Protein 5XNS (pdb70)

Solvent-accessible surface area: 23013 Å² total; per-residue (Å²): 93,7,47,0,48,65,0,15,0,57,1,0,31,23,0,1,51,170,99,22,61,0,24,14,10,142,11,0,0,0,0,0,0,15,114,59,0,10,10,23,16,0,0,5,0,0,8,0,0,0,0,19,113,58,10,135,40,0,104,13,69,175,39,34,80,0,16,6,87,25,27,166,104,46,90,82,15,166,44,0,16,0,2,0,27,0,18,0,112,120,95,29,0,86,34,122,91,90,70,0,18,0,54,4,61,0,70,85,104,37,173,44,17,10,44,33,44,54,195,154,16,76,76,75,88,0,42,97,25,0,98,54,3,98,4,30,43,80,24,44,5,5,9,16,111,39,29,19,45,135,24,9,165,57,43,37,93,91,1,10,87,24,0,22,110,19,15,35,5,73,90,24,56,67,83,63,125,142,2,80,88,64,33,113,99,1,71,92,62,8,55,146,2,59,109,41,26,122,114,32,175,140,140,131,101,61,59,119,88,60,96,102,17,94,51,100,87,103,141,3,56,66,79,60,90,60,11,63,104,96,15,71,83,6,71,120,55,38,66,93,47,0,38,167,3,11,97,28,0,18,134,2,0,39,86,13,2,43,91,0,18,76,70,7,60,7,171,11,53,15,86,48,85,135,57,2,50,71,12,2,0,44,0,66,1,84,10,56,81,119,114,85,43,39,0,105,72,11,75,28,18,51,44,6,8,0,4,1,0,1,9,2,0,0,12,114,60,82,37,13,5,1,0,0,0,10,80,3,9,67,131,9,86,81,56,33,0,89,67,0,0,54,15,0,76,110,7,13,146,118,5,3,0,0,0,4,8,56,54,26,17,0,0,16,17,5,53,59,0,0,0,0,0,68,128,61,35,24,1,45,32,2,4,5,11,8,102,85,0,43,130,53,9,84,122,92,152,205,155,66,142,124,101,9,72,87,23,32,116,74,0,104,121,66,66,112,167,74,48,78,63,11,98,1,24,100,18,17,88,66,20,100,41,80,29,0,0,74,8,0,5,22,0,0,29,2,6,38,104,44,112,1,50,7,49,40,156,110,98,38,9,82,4,42,0,26,21,120

Foldseek 3Di:
DKAWQWKWWAQFQLAYHPIAIGGADLFFEEEEEDVVLCSQLVLLLLLVLLQNDDCVVSVHPAPLNRGACAFPPGHTDQKIKMKIKMQCCVPLFVDPDRIWIWMKIAGNVGDMWIDIPRHTDDSVVSNVRCVSSVHDSCDLLEAAPCNLVVVLPPFLAVQLVNLLVLLPLVVLVVVLVVLVVVLVVLVVVLVVLVVVLVVLCVPVVSVVVNVVSVVVNVVSVVSNVVSVVVNVVSQVVSLVSSVVSQVQLQVQLQVQLCQLQPQKGKGKDQPDNPRSNVTGIWIWIGHHPRDIDTQNPDDALNSLSNSLSSVVSSCVVPNGQEGEYECSCVRPDLSSLLSSLVSSLVSSVPHHYYYYDHRVSNVVSGQKYWYWGRDRSHIHIDIDGVVVVVVVVVVVVD/DCVVVLVVLLVVQVVVCVVPVDWAWLVVSQDDPDVVSSVVSVVSLVVCVVVVQKDWDDDDVVGIITIGGD

Nearest PDB structures (foldseek):
  5xns-assembly1_A  TM=1.003E+00  e=3.319E-73  Pyrococcus furiosus DSM 3638
  5xei-assembly1_A  TM=9.616E-01  e=1.466E-57  Pyrococcus yayanosii CH1
  4i99-assembly1_A  TM=9.754E-01  e=9.663E-53  Pyrococcus furiosus DSM 3638
  4i99-assembly1_B  TM=9.801E-01  e=2.127E-52  Pyrococcus furiosus DSM 3638
  7qen-assembly1_B  TM=8.124E-01  e=7.727E-31  Saccharomyces cerevisiae CEN.PK113-7D

Sequence (468 aa):
MPYIEKLELKGFKSYGNKKVVIPFSKGFTAIVGANGSGKSNIGDAILFVLGGLSAKAMRASRISDLIFAGSKNEPPAKYAEVAIYFNNEDRGFPIDEDEVVIRRRVYPDGRSSYWLNGRRATRSEILDILTAAMISPDGYNIVLQGDITKFIKMSPLERRLLIDDISGIAEYDSKKEKALEELKQAEENLARVDLLIKEVKDFEIVERRYLELKSKREKLEAEKESIIEFINEIEKEKKNVFMRTFEAISRNFSEIFAKLSPGGSARLILENPEDPFSGGLEIEAKPAGKDVKRIEAMSGGEKALTALAFVFAIQKFKPAPFYLFDEIDAHLDDANVKRVADLIKESSKESQFIVITLRDVMMANADKIIGVSMRDGVSKVVSLSLEKAMKILEEIRKDIEKYVEELYKVVKKIYEKTGTPIKFWDLVPDVEPKIIARTFLYLLFLENMGRVEIIQEEPFGEILVVPM

GO terms:
  GO:0005515 protein binding (F, IPI)

Structure (mmCIF, N/CA/C/O backbone):
data_5XNS
#
_entry.id   5XNS
#
_cell.length_a   93.304
_cell.length_b   150.003
_cell.length_c   51.081
_cell.angle_alpha   90.000
_cell.angle_beta   90.000
_cell.angle_gamma   90.000
#
_symmetry.space_group_name_H-M   'P 21 21 2'
#
loop_
_entity.id
_entity.type
_entity.pdbx_description
1 polymer 'Chromosome partition protein Smc'
2 polymer 'Segregation and condensation protein A'
3 non-polymer 'CITRIC ACID'
4 water water
#
loop_
_atom_site.group_PDB
_atom_site.id
_atom_site.type_symbol
_atom_site.label_atom_id
_atom_site.label_alt_id
_atom_site.label_comp_id
_atom_site.label_asym_id
_atom_site.label_entity_id
_atom_site.label_seq_id
_atom_site.pdbx_PDB_ins_code
_atom_site.Cartn_x
_atom_site.Cartn_y
_atom_site.Cartn_z
_atom_site.occupancy
_atom_site.B_iso_or_equiv
_atom_site.auth_seq_id
_atom_site.auth_comp_id
_atom_site.auth_asym_id
_atom_site.auth_atom_id
_atom_site.pdbx_PDB_model_num
ATOM 1 N N . MET A 1 1 ? 11.748 1.235 1.070 1.00 34.77 1 MET A N 1
ATOM 2 C CA . MET A 1 1 ? 12.813 1.217 2.077 1.00 32.04 1 MET A CA 1
ATOM 3 C C . MET A 1 1 ? 12.263 1.230 3.499 1.00 30.76 1 MET A C 1
ATOM 4 O O . MET A 1 1 ? 11.235 1.851 3.752 1.00 27.91 1 MET A O 1
ATOM 9 N N . PRO A 1 2 ? 12.958 0.571 4.432 1.00 30.28 2 PRO A N 1
ATOM 10 C CA . PRO A 1 2 ? 12.547 0.645 5.841 1.00 28.83 2 PRO A CA 1
ATOM 11 C C . PRO A 1 2 ? 12.558 2.084 6.333 1.00 27.94 2 PRO A C 1
ATOM 12 O O . PRO A 1 2 ? 13.236 2.953 5.783 1.00 27.37 2 PRO A O 1
ATOM 16 N N . TYR A 1 3 ? 11.789 2.335 7.387 1.00 27.63 3 TYR A N 1
ATOM 17 C CA . TYR A 1 3 ? 11.794 3.652 8.008 1.00 26.73 3 TYR A CA 1
ATOM 18 C C . TYR A 1 3 ? 11.503 3.486 9.491 1.00 27.61 3 TYR A C 1
ATOM 19 O O . TYR A 1 3 ? 11.014 2.446 9.938 1.00 28.11 3 TYR A O 1
ATOM 28 N N . ILE A 1 4 ? 11.819 4.523 10.255 1.00 26.65 4 ILE A N 1
ATOM 29 C CA . ILE A 1 4 ? 11.656 4.476 11.702 1.00 20.28 4 ILE A CA 1
ATOM 30 C C . ILE A 1 4 ? 10.198 4.761 12.045 1.00 27.18 4 ILE A C 1
ATOM 31 O O . ILE A 1 4 ? 9.670 5.827 11.711 1.00 25.41 4 ILE A O 1
ATOM 36 N N . GLU A 1 5 ? 9.543 3.807 12.714 1.00 24.06 5 GLU A N 1
ATOM 37 C CA . GLU A 1 5 ? 8.175 4.018 13.168 1.00 25.38 5 GLU A CA 1
ATOM 38 C C . GLU A 1 5 ? 8.154 4.782 14.476 1.00 24.73 5 GLU A C 1
ATOM 39 O O . GLU A 1 5 ? 7.411 5.757 14.624 1.00 23.76 5 GLU A O 1
ATOM 45 N N . LYS A 1 6 ? 8.965 4.352 15.437 1.00 24.38 6 LYS A N 1
ATOM 46 C CA . LYS A 1 6 ? 9.009 5.014 16.726 1.00 23.66 6 LYS A CA 1
ATOM 47 C C . LYS A 1 6 ? 10.323 4.678 17.419 1.00 24.22 6 LYS A C 1
ATOM 48 O O . LYS A 1 6 ? 11.073 3.787 17.002 1.00 24.23 6 LYS A O 1
ATOM 54 N N . LEU A 1 7 ? 10.587 5.434 18.481 1.00 22.04 7 LEU A N 1
ATOM 55 C CA . LEU A 1 7 ? 11.762 5.303 19.323 1.00 22.65 7 LEU A CA 1
ATOM 56 C C . LEU A 1 7 ? 11.255 5.282 20.758 1.00 28.40 7 LEU A C 1
ATOM 57 O O . LEU A 1 7 ? 10.424 6.118 21.128 1.00 25.71 7 LEU A O 1
ATOM 62 N N . GLU A 1 8 ? 11.707 4.311 21.550 1.00 25.15 8 GLU A N 1
ATOM 63 C CA . GLU A 1 8 ? 11.341 4.224 22.962 1.00 26.83 8 GLU A CA 1
ATOM 64 C C . GLU A 1 8 ? 12.587 4.437 23.811 1.00 26.82 8 GLU A C 1
ATOM 65 O O . GLU A 1 8 ? 13.615 3.794 23.586 1.00 27.15 8 GLU A O 1
ATOM 71 N N . LEU A 1 9 ? 12.493 5.363 24.759 1.00 26.62 9 LEU A N 1
ATOM 72 C CA . LEU A 1 9 ? 13.599 5.767 25.615 1.00 24.41 9 LEU A CA 1
ATOM 73 C C . LEU A 1 9 ? 13.200 5.515 27.057 1.00 29.99 9 LEU A C 1
ATOM 74 O O . LEU A 1 9 ? 12.084 5.869 27.458 1.00 27.47 9 LEU A O 1
ATOM 79 N N . LYS A 1 10 ? 14.108 4.922 27.836 1.00 25.83 10 LYS A N 1
ATOM 80 C CA . LYS A 1 10 ? 13.861 4.710 29.266 1.00 28.69 10 LYS A CA 1
ATOM 81 C C . LYS A 1 10 ? 15.184 4.829 30.001 1.00 24.79 10 LYS A C 1
ATOM 82 O O . LYS A 1 10 ? 16.115 4.072 29.710 1.00 23.73 10 LYS A O 1
ATOM 88 N N . GLY A 1 11 ? 15.268 5.776 30.936 1.00 24.41 11 GLY A N 1
ATOM 89 C CA . GLY A 1 11 ? 16.504 5.957 31.674 1.00 22.97 11 GLY A CA 1
ATOM 90 C C . GLY A 1 11 ? 17.655 6.522 30.870 1.00 25.66 11 GLY A C 1
ATOM 91 O O . GLY A 1 11 ? 18.809 6.379 31.283 1.00 26.03 11 GLY A O 1
ATOM 92 N N . PHE A 1 12 ? 17.383 7.165 29.734 1.00 22.01 12 PHE A N 1
ATOM 93 C CA . PHE A 1 12 ? 18.428 7.627 28.819 1.00 21.14 12 PHE A CA 1
ATOM 94 C C . PHE A 1 12 ? 18.546 9.137 28.917 1.00 22.73 12 PHE A C 1
ATOM 95 O O . PHE A 1 12 ? 17.586 9.855 28.612 1.00 24.34 12 PHE A O 1
ATOM 103 N N . LYS A 1 13 ? 19.722 9.608 29.345 1.00 22.15 13 LYS A N 1
ATOM 104 C CA . LYS A 1 13 ? 20.027 11.018 29.551 1.00 20.29 13 LYS A CA 1
ATOM 105 C C . LYS A 1 13 ? 18.883 11.721 30.279 1.00 24.02 13 LYS A C 1
ATOM 106 O O . LYS A 1 13 ? 18.566 11.338 31.407 1.00 24.17 13 LYS A O 1
ATOM 112 N N . SER A 1 14 ? 18.244 12.727 29.673 1.00 22.38 14 SER A N 1
ATOM 113 C CA . SER A 1 14 ? 17.238 13.495 30.416 1.00 21.28 14 SER A CA 1
ATOM 114 C C . SER A 1 14 ? 15.864 12.827 30.433 1.00 23.57 14 SER A C 1
ATOM 115 O O . SER A 1 14 ? 14.908 13.437 30.922 1.00 25.05 14 SER A O 1
ATOM 118 N N . TYR A 1 15 ? 15.738 11.610 29.905 1.00 21.00 15 TYR A N 1
ATOM 119 C CA . TYR A 1 15 ? 14.465 10.898 29.843 1.00 25.94 15 TYR A CA 1
ATOM 120 C C . TYR A 1 15 ? 14.408 9.908 31.005 1.00 31.16 15 TYR A C 1
ATOM 121 O O . TYR A 1 15 ? 15.299 9.060 31.151 1.00 31.42 15 TYR A O 1
ATOM 130 N N . GLY A 1 16 ? 13.367 10.017 31.825 1.00 27.78 16 GLY A N 1
ATOM 131 C CA . GLY A 1 16 ? 13.352 9.389 33.131 1.00 29.68 16 GLY A CA 1
ATOM 132 C C . GLY A 1 16 ? 12.952 7.929 33.093 1.00 30.44 16 GLY A C 1
ATOM 133 O O . GLY A 1 16 ? 13.005 7.259 32.056 1.00 29.56 16 GLY A O 1
ATOM 134 N N . ASN A 1 17 ? 12.510 7.441 34.256 1.00 30.52 17 ASN A N 1
ATOM 135 C CA . ASN A 1 17 ? 12.258 6.016 34.464 1.00 28.36 17 ASN A CA 1
ATOM 136 C C . ASN A 1 17 ? 10.959 5.530 33.852 1.00 28.63 17 ASN A C 1
ATOM 137 O O . ASN A 1 17 ? 10.775 4.317 33.732 1.00 37.24 17 ASN A O 1
ATOM 142 N N . LYS A 1 18 ? 10.053 6.424 33.483 1.00 32.78 18 LYS A N 1
ATOM 143 C CA . LYS A 1 18 ? 8.836 6.052 32.770 1.00 35.13 18 LYS A CA 1
ATOM 144 C C . LYS A 1 18 ? 9.105 6.136 31.266 1.00 33.83 18 LYS A C 1
ATOM 145 O O . LYS A 1 18 ? 9.455 7.208 30.758 1.00 34.90 18 LYS A O 1
ATOM 151 N N . LYS A 1 19 ? 8.959 5.004 30.568 1.00 32.57 19 LYS A N 1
ATOM 152 C CA . LYS A 1 19 ? 9.254 4.911 29.134 1.00 31.22 19 LYS A CA 1
ATOM 153 C C . LYS A 1 19 ? 8.590 6.044 28.352 1.00 31.68 19 LYS A C 1
ATOM 154 O O . LYS A 1 19 ? 7.418 6.352 28.567 1.00 28.03 19 LYS A O 1
ATOM 160 N N . VAL A 1 20 ? 9.355 6.686 27.463 1.00 32.54 20 VAL A N 1
ATOM 161 C CA . VAL A 1 20 ? 8.853 7.772 26.615 1.00 27.37 20 VAL A CA 1
ATOM 162 C C . VAL A 1 20 ? 8.892 7.298 25.162 1.00 29.93 20 VAL A C 1
ATOM 163 O O . VAL A 1 20 ? 9.933 6.831 24.679 1.00 26.55 20 VAL A O 1
ATOM 167 N N . VAL A 1 21 ? 7.751 7.373 24.475 1.00 28.41 21 VAL A N 1
ATOM 168 C CA . VAL A 1 21 ? 7.627 6.898 23.098 1.00 28.27 21 VAL A CA 1
ATOM 169 C C . VAL A 1 21 ? 7.565 8.094 22.164 1.00 29.85 21 VAL A C 1
ATOM 170 O O . VAL A 1 21 ? 6.709 8.973 22.322 1.00 30.20 21 VAL A O 1
ATOM 174 N N . ILE A 1 22 ? 8.461 8.115 21.184 1.00 27.09 22 ILE A N 1
ATOM 175 C CA . ILE A 1 22 ? 8.580 9.189 20.211 1.00 26.94 22 ILE A CA 1
ATOM 176 C C . ILE A 1 22 ? 8.144 8.634 18.852 1.00 25.37 22 ILE A C 1
ATOM 177 O O . ILE A 1 22 ? 8.866 7.827 18.253 1.00 24.63 22 ILE A O 1
ATOM 182 N N . PRO A 1 23 ? 6.964 8.995 18.360 1.00 25.97 23 PRO A N 1
ATOM 183 C CA . PRO A 1 23 ? 6.513 8.509 17.054 1.00 27.41 23 PRO A CA 1
ATOM 184 C C . PRO A 1 23 ? 7.054 9.408 15.949 1.00 28.21 23 PRO A C 1
ATOM 185 O O . PRO A 1 23 ? 7.435 10.556 16.179 1.00 27.63 23 PRO A O 1
ATOM 189 N N . PHE A 1 24 ? 7.102 8.860 14.742 1.00 27.92 24 PHE A N 1
ATOM 190 C CA . PHE A 1 24 ? 7.694 9.573 13.619 1.00 30.62 24 PHE A CA 1
ATOM 191 C C . PHE A 1 24 ? 6.786 9.536 12.401 1.00 31.56 24 PHE A C 1
ATOM 192 O O . PHE A 1 24 ? 6.084 8.548 12.147 1.00 28.77 24 PHE A O 1
ATOM 200 N N . SER A 1 25 ? 6.833 10.614 11.624 1.00 27.16 25 SER A N 1
ATOM 201 C CA . SER A 1 25 ? 6.279 10.562 10.278 1.00 27.04 25 SER A CA 1
ATOM 202 C C . SER A 1 25 ? 7.154 9.698 9.381 1.00 25.49 25 SER A C 1
ATOM 203 O O . SER A 1 25 ? 8.383 9.750 9.449 1.00 27.11 25 SER A O 1
ATOM 206 N N . LYS A 1 26 ? 6.514 8.896 8.528 1.00 24.17 26 LYS A N 1
ATOM 207 C CA . LYS A 1 26 ? 7.241 8.258 7.442 1.00 27.59 26 LYS A CA 1
ATOM 208 C C . LYS A 1 26 ? 8.016 9.280 6.605 1.00 27.15 26 LYS A C 1
ATOM 209 O O . LYS A 1 26 ? 9.051 8.946 6.016 1.00 26.79 26 LYS A O 1
ATOM 215 N N . GLY A 1 27 ? 7.547 10.531 6.551 1.00 23.02 27 GLY A N 1
ATOM 216 C CA . GLY A 1 27 ? 8.216 11.575 5.784 1.00 23.12 27 GLY A CA 1
ATOM 217 C C . GLY A 1 27 ? 9.098 12.506 6.605 1.00 26.14 27 GLY A C 1
ATOM 218 O O . GLY A 1 27 ? 10.218 12.137 6.977 1.00 24.33 27 GLY A O 1
ATOM 219 N N . PHE A 1 28 ? 8.603 13.715 6.902 1.00 23.15 28 PHE A N 1
ATOM 220 C CA . PHE A 1 28 ? 9.382 14.764 7.560 1.00 20.11 28 PHE A CA 1
ATOM 221 C C . PHE A 1 28 ? 8.847 14.985 8.981 1.00 25.09 28 PHE A C 1
ATOM 222 O O . PHE A 1 28 ? 7.739 15.506 9.164 1.00 23.81 28 PHE A O 1
ATOM 230 N N . THR A 1 29 ? 9.639 14.604 9.987 1.00 21.61 29 THR A N 1
ATOM 231 C CA . THR A 1 29 ? 9.352 14.933 11.384 1.00 21.90 29 THR A CA 1
ATOM 232 C C . THR A 1 29 ? 10.299 16.024 11.872 1.00 19.73 29 THR A C 1
ATOM 233 O O . THR A 1 29 ? 11.511 15.936 11.650 1.00 23.38 29 THR A O 1
ATOM 237 N N . ALA A 1 30 ? 9.763 17.034 12.559 1.00 19.59 30 ALA A N 1
ATOM 238 C CA . ALA A 1 30 ? 10.576 18.013 13.279 1.00 20.75 30 ALA A CA 1
ATOM 239 C C . ALA A 1 30 ? 10.472 17.743 14.777 1.00 22.31 30 ALA A C 1
ATOM 240 O O . ALA A 1 30 ? 9.366 17.538 15.296 1.00 22.39 30 ALA A O 1
ATOM 242 N N . ILE A 1 31 ? 11.624 17.703 15.458 1.00 20.80 31 ILE A N 1
ATOM 243 C CA . ILE A 1 31 ? 11.703 17.527 16.910 1.00 23.35 31 ILE A CA 1
ATOM 244 C C . ILE A 1 31 ? 12.053 18.885 17.510 1.00 23.31 31 ILE A C 1
ATOM 245 O O . ILE A 1 31 ? 13.177 19.372 17.344 1.00 21.39 31 ILE A O 1
ATOM 250 N N . VAL A 1 32 ? 11.116 19.520 18.211 1.00 21.92 32 VAL A N 1
ATOM 251 C CA . VAL A 1 32 ? 11.267 20.929 18.556 1.00 22.46 32 VAL A CA 1
ATOM 252 C C . VAL A 1 32 ? 11.098 21.125 20.054 1.00 20.89 32 VAL A C 1
ATOM 253 O O . VAL A 1 32 ? 10.586 20.261 20.767 1.00 22.70 32 VAL A O 1
ATOM 257 N N . GLY A 1 33 ? 11.524 22.293 20.509 1.00 23.51 33 GLY A N 1
ATOM 258 C CA . GLY A 1 33 ? 11.487 22.654 21.913 1.00 23.50 33 GLY A CA 1
ATOM 259 C C . GLY A 1 33 ? 12.617 23.606 22.241 1.00 26.02 33 GLY A C 1
ATOM 260 O O . GLY A 1 33 ? 13.490 23.892 21.418 1.00 24.48 33 GLY A O 1
ATOM 261 N N . ALA A 1 34 ? 12.577 24.112 23.473 1.00 23.33 34 ALA A N 1
ATOM 262 C CA . ALA A 1 34 ? 13.626 24.992 23.974 1.00 25.71 34 ALA A CA 1
ATOM 263 C C . ALA A 1 34 ? 14.990 24.308 23.931 1.00 25.25 34 ALA A C 1
ATOM 264 O O . ALA A 1 34 ? 15.101 23.077 23.999 1.00 23.91 34 ALA A O 1
ATOM 266 N N . ASN A 1 35 ? 16.041 25.119 23.845 1.00 24.99 35 ASN A N 1
ATOM 267 C CA . ASN A 1 35 ? 17.367 24.593 24.109 1.00 28.17 35 ASN A CA 1
ATOM 268 C C . ASN A 1 35 ? 17.436 24.171 25.570 1.00 29.79 35 ASN A C 1
ATOM 269 O O . ASN A 1 35 ? 16.984 24.890 26.461 1.00 32.37 35 ASN A O 1
ATOM 274 N N . GLY A 1 36 ? 17.939 22.973 25.813 1.00 29.25 36 GLY A N 1
ATOM 275 C CA . GLY A 1 36 ? 17.891 22.408 27.142 1.00 27.05 36 GLY A CA 1
ATOM 276 C C . GLY A 1 36 ? 16.665 21.570 27.419 1.00 31.84 36 GLY A C 1
ATOM 277 O O . GLY A 1 36 ? 16.524 21.055 28.536 1.00 34.68 36 GLY A O 1
ATOM 278 N N . SER A 1 37 ? 15.779 21.394 26.442 1.00 23.90 37 SER A N 1
ATOM 279 C CA . SER A 1 37 ? 14.591 20.585 26.693 1.00 23.80 37 SER A CA 1
ATOM 280 C C . SER A 1 37 ? 14.893 19.097 26.702 1.00 24.03 37 SER A C 1
ATOM 281 O O . SER A 1 37 ? 14.091 18.324 27.232 1.00 23.05 37 SER A O 1
ATOM 284 N N . GLY A 1 38 ? 16.012 18.676 26.119 1.00 22.97 38 GLY A N 1
ATOM 285 C CA . GLY A 1 38 ? 16.239 17.274 25.827 1.00 19.99 38 GLY A CA 1
ATOM 286 C C . GLY A 1 38 ? 15.886 16.859 24.412 1.00 24.91 38 GLY A C 1
ATOM 287 O O . GLY A 1 38 ? 15.990 15.664 24.092 1.00 22.89 38 GLY A O 1
ATOM 288 N N . LYS A 1 39 ? 15.462 17.798 23.553 1.00 21.11 39 LYS A N 1
ATOM 289 C CA . LYS A 1 39 ? 15.185 17.442 22.163 1.00 21.88 39 LYS A CA 1
ATOM 290 C C . LYS A 1 39 ? 16.432 16.900 21.464 1.00 19.24 39 LYS A C 1
ATOM 291 O O . LYS A 1 39 ? 16.337 15.995 20.628 1.00 18.63 39 LYS A O 1
ATOM 297 N N . 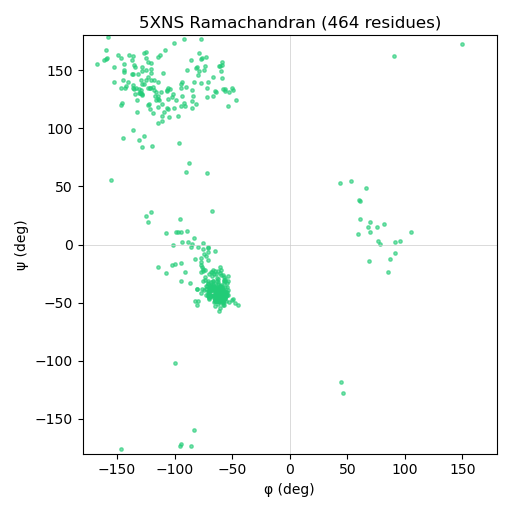SER A 1 40 ? 17.611 17.431 21.784 1.00 17.41 40 SER A N 1
ATOM 298 C CA . SER A 1 40 ? 18.804 16.946 21.090 1.00 19.55 40 SER A CA 1
ATOM 299 C C . SER A 1 40 ? 19.249 15.571 21.577 1.00 23.43 40 SER A C 1
ATOM 300 O O . SER A 1 40 ? 19.926 14.843 20.825 1.00 21.71 40 SER A O 1
ATOM 303 N N . ASN A 1 41 ? 18.853 15.192 22.798 1.00 20.73 41 ASN A N 1
ATOM 304 C CA . ASN A 1 41 ? 19.124 13.854 23.310 1.00 22.35 41 ASN A CA 1
ATOM 305 C C . ASN A 1 41 ? 18.483 12.780 22.457 1.00 19.40 41 ASN A C 1
ATOM 306 O O . ASN A 1 41 ? 18.961 11.641 22.451 1.00 18.78 41 ASN A O 1
ATOM 311 N N . ILE A 1 42 ? 17.417 13.123 21.730 1.00 18.38 42 ILE A N 1
ATOM 312 C CA . ILE A 1 42 ? 16.809 12.162 20.815 1.00 20.90 42 ILE A CA 1
ATOM 313 C C . ILE A 1 42 ? 17.784 11.789 19.700 1.00 19.48 42 ILE A C 1
ATOM 314 O O . ILE A 1 42 ? 17.860 10.627 19.284 1.00 20.39 42 ILE A O 1
ATOM 319 N N . GLY A 1 43 ? 18.559 12.757 19.213 1.00 21.13 43 GLY A N 1
ATOM 320 C CA . GLY A 1 43 ? 19.614 12.425 18.267 1.00 21.46 43 GLY A CA 1
ATOM 321 C C . GLY A 1 43 ? 20.643 11.482 18.869 1.00 21.96 43 GLY A C 1
ATOM 322 O O . GLY A 1 43 ? 21.012 10.468 18.266 1.00 20.86 43 GLY A O 1
ATOM 323 N N . ASP A 1 44 ? 21.097 11.787 20.087 1.00 21.65 44 ASP A N 1
ATOM 324 C CA . ASP A 1 44 ? 22.041 10.905 20.772 1.00 23.15 44 ASP A CA 1
ATOM 325 C C . ASP A 1 44 ? 21.449 9.515 20.996 1.00 21.31 44 ASP A C 1
ATOM 326 O O . ASP A 1 44 ? 22.152 8.502 20.872 1.00 21.21 44 ASP A O 1
ATOM 331 N N . ALA A 1 45 ? 20.146 9.443 21.262 1.00 18.28 45 ALA A N 1
ATOM 332 C CA . ALA A 1 45 ? 19.489 8.153 21.433 1.00 18.75 45 ALA A CA 1
ATOM 333 C C . ALA A 1 45 ? 19.577 7.297 20.173 1.00 21.29 45 ALA A C 1
ATOM 334 O O . ALA A 1 45 ? 19.758 6.078 20.255 1.00 18.62 45 ALA A O 1
ATOM 336 N N . ILE A 1 46 ? 19.451 7.911 18.994 1.00 22.30 46 ILE A N 1
ATOM 337 C CA . ILE A 1 46 ? 19.515 7.124 17.765 1.00 18.86 46 ILE A CA 1
ATOM 338 C C . ILE A 1 46 ? 20.937 6.637 17.507 1.00 19.92 46 ILE A C 1
ATOM 339 O O . ILE A 1 46 ? 21.143 5.470 17.164 1.00 21.87 46 ILE A O 1
ATOM 344 N N . LEU A 1 47 ? 21.943 7.509 17.678 1.00 18.79 47 LEU A N 1
ATOM 345 C CA . LEU A 1 47 ? 23.330 7.045 17.623 1.00 19.31 47 LEU A CA 1
ATOM 346 C C . LEU A 1 47 ? 23.551 5.891 18.591 1.00 24.90 47 LEU A C 1
ATOM 347 O O . LEU A 1 47 ? 24.199 4.891 18.250 1.00 24.38 47 LEU A O 1
ATOM 352 N N . PHE A 1 48 ? 23.003 6.015 19.805 1.00 21.24 48 PHE A N 1
ATOM 353 C CA . PHE A 1 48 ? 23.185 4.999 20.838 1.00 22.23 48 PHE A CA 1
ATOM 354 C C . PHE A 1 48 ? 22.604 3.658 20.407 1.00 20.24 48 PHE A C 1
ATOM 355 O O . PHE A 1 48 ? 23.301 2.643 20.384 1.00 20.78 48 PHE A O 1
ATOM 363 N N . VAL A 1 49 ? 21.313 3.629 20.081 1.00 20.30 49 VAL A N 1
ATOM 364 C CA . VAL A 1 49 ? 20.687 2.343 19.783 1.00 21.62 49 VAL A CA 1
ATOM 365 C C . VAL A 1 49 ? 21.273 1.686 18.530 1.00 22.51 49 VAL A C 1
ATOM 366 O O . VAL A 1 49 ? 21.191 0.454 18.392 1.00 23.02 49 VAL A O 1
ATOM 370 N N . LEU A 1 50 ? 21.883 2.456 17.624 1.00 19.34 50 LEU A N 1
ATOM 371 C CA . LEU A 1 50 ? 22.495 1.873 16.436 1.00 22.80 50 LEU A CA 1
ATOM 372 C C . LEU A 1 50 ? 23.950 1.482 16.654 1.00 27.77 50 LEU A C 1
ATOM 373 O O . LEU A 1 50 ? 24.666 1.207 15.676 1.00 27.58 50 LEU A O 1
ATOM 378 N N . GLY A 1 51 ? 24.410 1.477 17.901 1.00 24.01 51 GLY A N 1
ATOM 379 C CA . GLY A 1 51 ? 25.684 0.888 18.247 1.00 23.02 51 GLY A CA 1
ATOM 380 C C . GLY A 1 51 ? 26.815 1.855 18.537 1.00 27.47 51 GLY A C 1
ATOM 381 O O . GLY A 1 51 ? 27.960 1.413 18.647 1.00 28.02 51 GLY A O 1
ATOM 382 N N . GLY A 1 52 ? 26.540 3.148 18.681 1.00 27.65 52 GLY A N 1
ATOM 383 C CA . GLY A 1 52 ? 27.590 4.101 18.983 1.00 26.25 52 GLY A CA 1
ATOM 384 C C . GLY A 1 52 ? 28.442 3.754 20.190 1.00 32.25 52 GLY A C 1
ATOM 385 O O . GLY A 1 52 ? 27.917 3.456 21.277 1.00 29.50 52 GLY A O 1
ATOM 386 N N . LEU A 1 53 ? 29.769 3.813 20.009 1.00 30.32 53 LEU A N 1
ATOM 387 C CA . LEU A 1 53 ? 30.741 3.482 21.047 1.00 30.48 53 LEU A CA 1
ATOM 388 C C . LEU A 1 53 ? 31.367 4.701 21.708 1.00 32.44 53 LEU A C 1
ATOM 389 O O . LEU A 1 53 ? 31.945 4.570 22.795 1.00 32.07 53 LEU A O 1
ATOM 394 N N . SER A 1 54 ? 31.273 5.868 21.082 1.00 27.95 5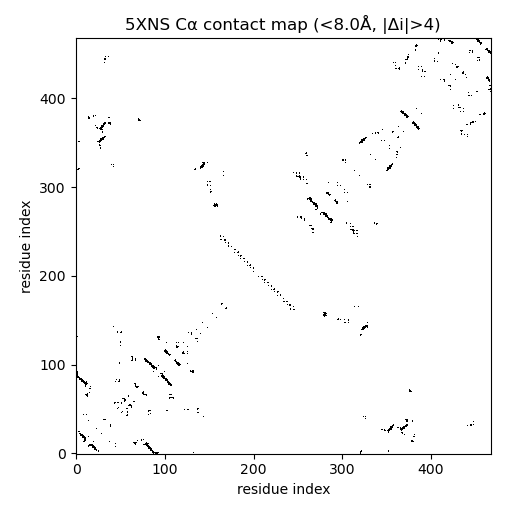4 SER A N 1
ATOM 395 C CA . SER A 1 54 ? 31.979 7.067 21.520 1.00 32.32 54 SER A CA 1
ATOM 396 C C . SER A 1 54 ? 31.047 7.927 22.370 1.00 32.16 54 SER A C 1
ATOM 397 O O . SER A 1 54 ? 30.090 8.518 21.851 1.00 31.36 54 SER A O 1
ATOM 400 N N . ALA A 1 55 ? 31.341 8.007 23.675 1.00 30.89 55 ALA A N 1
ATOM 401 C CA . ALA A 1 55 ? 30.558 8.855 24.567 1.00 32.34 55 ALA A CA 1
ATOM 402 C C . ALA A 1 55 ? 30.520 10.295 24.072 1.00 28.73 55 ALA A C 1
ATOM 403 O O . ALA A 1 55 ? 29.468 10.947 24.117 1.00 28.53 55 ALA A O 1
ATOM 405 N N . LYS A 1 56 ? 31.655 10.810 23.584 1.00 32.14 56 LYS A N 1
ATOM 406 C CA . LYS A 1 56 ? 31.686 12.190 23.095 1.00 37.62 56 LYS A CA 1
ATOM 407 C C . LYS A 1 56 ? 30.692 12.394 21.959 1.00 30.72 56 LYS A C 1
ATOM 408 O O . LYS A 1 56 ? 29.983 13.405 21.926 1.00 30.61 56 LYS A O 1
ATOM 414 N N . ALA A 1 57 ? 30.601 11.428 21.036 1.00 28.61 57 ALA A N 1
ATOM 415 C CA . ALA A 1 57 ? 29.679 11.566 19.909 1.00 33.12 57 ALA A CA 1
ATOM 416 C C . ALA A 1 57 ? 28.227 11.634 20.366 1.00 33.00 57 ALA A C 1
ATOM 417 O O . ALA A 1 57 ? 27.391 12.257 19.698 1.00 27.16 57 ALA A O 1
ATOM 419 N N . MET A 1 58 ? 27.908 11.003 21.496 1.00 28.80 58 MET A N 1
ATOM 420 C CA . MET A 1 58 ? 26.579 11.072 22.083 1.00 28.70 58 MET A CA 1
ATOM 421 C C . MET A 1 58 ? 26.486 12.147 23.160 1.00 30.67 58 MET A C 1
ATOM 422 O O . MET A 1 58 ? 25.584 12.098 24.003 1.00 29.75 58 MET A O 1
ATOM 427 N N . ARG A 1 59 ? 27.389 13.132 23.119 1.00 30.27 59 ARG A N 1
ATOM 428 C CA . ARG A 1 59 ? 27.379 14.274 24.030 1.00 30.14 59 ARG A CA 1
ATOM 429 C C . ARG A 1 59 ? 27.339 13.804 25.485 1.00 33.04 59 ARG A C 1
ATOM 430 O O . ARG A 1 59 ? 26.458 14.172 26.266 1.00 33.37 59 ARG A O 1
ATOM 438 N N . ALA A 1 60 ? 28.303 12.951 25.833 1.00 34.07 60 ALA A N 1
ATOM 439 C CA . ALA A 1 60 ? 28.508 12.480 27.194 1.00 33.57 60 ALA A CA 1
ATOM 440 C C . ALA A 1 60 ? 30.006 12.322 27.427 1.00 37.16 60 ALA A C 1
ATOM 441 O O . ALA A 1 60 ? 30.780 12.156 26.480 1.00 38.46 60 ALA A O 1
ATOM 443 N N . SER A 1 61 ? 30.425 12.393 28.693 1.00 36.07 61 SER A N 1
ATOM 444 C CA . SER A 1 61 ? 31.856 12.296 28.964 1.00 38.07 61 SER A CA 1
ATOM 445 C C . SER A 1 61 ? 32.303 10.847 29.112 1.00 37.62 61 SER A C 1
ATOM 446 O O . SER A 1 61 ? 33.433 10.509 28.746 1.00 34.52 61 SER A O 1
ATOM 449 N N . ARG A 1 62 ? 31.436 9.993 29.647 1.00 36.61 62 ARG A N 1
ATOM 450 C CA . ARG A 1 62 ? 31.661 8.562 29.751 1.00 33.84 62 ARG A CA 1
ATOM 451 C C . ARG A 1 62 ? 30.359 7.886 29.360 1.00 34.00 62 ARG A C 1
ATOM 452 O O . ARG A 1 62 ? 29.288 8.491 29.436 1.00 36.00 62 ARG A O 1
ATOM 460 N N . ILE A 1 63 ? 30.448 6.617 28.963 1.00 33.94 63 ILE A N 1
ATOM 461 C CA . ILE A 1 63 ? 29.251 5.916 28.519 1.00 29.89 63 ILE A CA 1
ATOM 462 C C . ILE A 1 63 ? 28.211 5.885 29.626 1.00 34.36 63 ILE A C 1
ATOM 463 O O . ILE A 1 63 ? 27.009 6.036 29.370 1.00 31.21 63 ILE A O 1
ATOM 468 N N . SER A 1 64 ? 28.653 5.707 30.879 1.00 32.61 64 SER A N 1
ATOM 469 C CA . SER A 1 64 ? 27.709 5.615 31.993 1.00 35.02 64 SER A CA 1
ATOM 470 C C . SER A 1 64 ? 26.976 6.926 32.251 1.00 31.18 64 SER A C 1
ATOM 471 O O . SER A 1 64 ? 25.890 6.912 32.840 1.00 29.56 64 SER A O 1
ATOM 474 N N . ASP A 1 65 ? 27.525 8.049 31.810 1.00 28.14 65 ASP A N 1
ATOM 475 C CA . ASP A 1 65 ? 26.796 9.300 31.929 1.00 27.60 65 ASP A CA 1
ATOM 476 C C . ASP A 1 65 ? 25.593 9.404 30.981 1.00 30.43 65 ASP A C 1
ATOM 477 O O . ASP A 1 65 ? 24.872 10.408 31.036 1.00 28.48 65 ASP A O 1
ATOM 482 N N . LEU A 1 66 ? 25.348 8.405 30.125 1.00 24.72 66 LEU A N 1
ATOM 483 C CA . LEU A 1 66 ? 24.100 8.334 29.375 1.00 23.22 66 LEU A CA 1
ATOM 484 C C . LEU A 1 66 ? 22.934 7.845 30.230 1.00 26.16 66 LEU A C 1
ATOM 485 O O . LEU A 1 66 ? 21.779 7.907 29.786 1.00 22.30 66 LEU A O 1
ATOM 490 N N . ILE A 1 67 ? 23.209 7.331 31.426 1.00 24.11 67 ILE A N 1
ATOM 491 C CA . ILE A 1 67 ? 22.168 6.768 32.273 1.00 24.58 67 ILE A CA 1
ATOM 492 C C . ILE A 1 67 ? 21.510 7.889 33.064 1.00 22.01 67 ILE A C 1
ATOM 493 O O . ILE A 1 67 ? 22.190 8.694 33.710 1.00 17.83 67 ILE A O 1
ATOM 498 N N . PHE A 1 68 ? 20.187 7.957 32.992 1.00 20.08 68 PHE A N 1
ATOM 499 C CA . PHE A 1 68 ? 19.434 8.943 33.758 1.00 23.66 68 PHE A CA 1
ATOM 500 C C . PHE A 1 68 ? 19.909 8.978 35.214 1.00 25.93 68 PHE A C 1
ATOM 501 O O . PHE A 1 68 ? 19.934 7.951 35.899 1.00 25.01 68 PHE A O 1
ATOM 509 N N . ALA A 1 69 ? 20.302 10.161 35.681 1.00 25.07 69 ALA A N 1
ATOM 510 C CA . ALA A 1 69 ? 20.948 10.316 36.972 1.00 25.30 69 ALA A CA 1
ATOM 511 C C . ALA A 1 69 ? 19.978 10.663 38.093 1.00 30.30 69 ALA A C 1
ATOM 512 O O . ALA A 1 69 ? 20.428 11.034 39.178 1.00 30.77 69 ALA A O 1
ATOM 514 N N . GLY A 1 70 ? 18.671 10.572 37.855 1.00 30.11 70 GLY A N 1
ATOM 515 C CA . GLY A 1 70 ? 17.680 10.957 38.840 1.00 31.14 70 GLY A CA 1
ATOM 516 C C . GLY A 1 70 ? 17.277 12.418 38.729 1.00 32.29 70 GLY A C 1
ATOM 517 O O . GLY A 1 70 ? 17.962 13.248 38.128 1.00 33.29 70 GLY A O 1
ATOM 518 N N . SER A 1 71 ? 16.135 12.735 39.336 1.00 34.61 71 SER A N 1
ATOM 519 C CA . SER A 1 71 ? 15.577 14.079 39.255 1.00 34.20 71 SER A CA 1
ATOM 520 C C . SER A 1 71 ? 14.867 14.404 40.565 1.00 34.91 71 SER A C 1
ATOM 521 O O . SER A 1 71 ? 14.868 13.608 41.508 1.00 32.42 71 SER A O 1
ATOM 524 N N . LYS A 1 72 ? 14.240 15.584 40.601 1.00 35.49 72 LYS A N 1
ATOM 525 C CA . LYS A 1 72 ? 13.455 15.993 41.763 1.00 41.35 72 LYS A CA 1
ATOM 526 C C . LYS A 1 72 ? 12.568 14.858 42.264 1.00 41.18 72 LYS A C 1
ATOM 527 O O . LYS A 1 72 ? 12.609 14.499 43.447 1.00 38.81 72 LYS A O 1
ATOM 533 N N . ASN A 1 73 ? 11.781 14.256 41.370 1.00 33.13 73 ASN A N 1
ATOM 534 C CA . ASN A 1 73 ? 10.792 13.263 41.760 1.00 33.64 73 ASN A CA 1
ATOM 535 C C . ASN A 1 73 ? 11.175 11.851 41.361 1.00 34.72 73 ASN A C 1
ATOM 536 O O . ASN A 1 73 ? 10.342 10.949 41.465 1.00 31.47 73 ASN A O 1
ATOM 541 N N . GLU A 1 74 ? 12.402 11.624 40.906 1.00 33.36 74 GLU A N 1
ATOM 542 C CA . GLU A 1 74 ? 12.744 10.288 40.441 1.00 34.76 74 GLU A CA 1
ATOM 543 C C . GLU A 1 74 ? 14.111 9.865 40.949 1.00 30.52 74 GLU A C 1
ATOM 544 O O . GLU A 1 74 ? 15.020 10.697 41.093 1.00 30.09 74 GLU A O 1
ATOM 550 N N . PRO A 1 75 ? 14.288 8.577 41.224 1.00 29.22 75 PRO A N 1
ATOM 551 C CA . PRO A 1 75 ? 15.609 8.048 41.536 1.00 32.38 75 PRO A CA 1
ATOM 552 C C . PRO A 1 75 ? 16.415 7.850 40.263 1.00 31.56 75 PRO A C 1
ATOM 553 O O . PRO A 1 75 ? 15.848 7.827 39.158 1.00 28.31 75 PRO A O 1
ATOM 557 N N . PRO A 1 76 ? 17.729 7.676 40.379 1.00 30.76 76 PRO A N 1
ATOM 558 C CA . PRO A 1 76 ? 18.534 7.332 39.200 1.00 27.85 76 PRO A CA 1
ATOM 559 C C . PRO A 1 76 ? 18.071 6.013 38.607 1.00 30.52 76 PRO A C 1
ATOM 560 O O . PRO A 1 76 ? 17.489 5.169 39.289 1.00 27.55 76 PRO A O 1
ATOM 564 N N . ALA A 1 77 ? 18.306 5.853 37.312 1.00 25.36 77 ALA A N 1
ATOM 565 C CA . ALA A 1 77 ? 17.957 4.610 36.649 1.00 28.61 77 ALA A CA 1
ATOM 566 C C . ALA A 1 77 ? 19.049 3.581 36.898 1.00 23.94 77 ALA A C 1
ATOM 567 O O . ALA A 1 77 ? 20.219 3.918 37.100 1.00 24.32 77 ALA A O 1
ATOM 569 N N . LYS A 1 78 ? 18.651 2.315 36.878 1.00 27.77 78 LYS A N 1
ATOM 570 C CA . LYS A 1 78 ? 19.607 1.219 36.954 1.00 30.77 78 LYS A CA 1
ATOM 571 C C . LYS A 1 78 ? 20.377 1.054 35.649 1.00 30.81 78 LYS A C 1
ATOM 572 O O . LYS A 1 78 ? 21.468 0.471 35.648 1.00 23.82 78 LYS A O 1
ATOM 578 N N . TYR A 1 79 ? 19.831 1.553 34.543 1.00 26.27 79 TYR A N 1
ATOM 579 C CA . TYR A 1 79 ? 20.429 1.364 33.230 1.00 27.45 79 TYR A CA 1
ATOM 580 C C . TYR A 1 79 ? 19.736 2.302 32.255 1.00 26.12 79 TYR A C 1
ATOM 581 O O . TYR A 1 79 ? 18.604 2.733 32.483 1.00 25.73 79 TYR A O 1
ATOM 590 N N . ALA A 1 80 ? 20.442 2.639 31.184 1.00 24.95 80 ALA A N 1
ATOM 591 C CA . ALA A 1 80 ? 19.844 3.382 30.086 1.00 23.58 80 ALA A CA 1
ATOM 592 C C . ALA A 1 80 ? 19.371 2.395 29.039 1.00 28.17 80 ALA A C 1
ATOM 593 O O . ALA A 1 80 ? 20.068 1.423 28.732 1.00 26.73 80 ALA A O 1
ATOM 595 N N . GLU A 1 81 ? 18.182 2.639 28.493 1.00 25.45 81 GLU A N 1
ATOM 596 C CA . GLU A 1 81 ? 17.656 1.762 27.459 1.00 26.62 81 GLU A CA 1
ATOM 597 C C . GLU A 1 81 ? 17.050 2.562 26.316 1.00 25.79 81 GLU A C 1
ATOM 598 O O . GLU A 1 81 ? 16.331 3.536 26.546 1.00 25.19 81 GLU A O 1
ATOM 604 N N . VAL A 1 82 ? 17.332 2.140 25.084 1.00 27.09 82 VAL A N 1
ATOM 605 C CA . VAL A 1 82 ? 16.693 2.703 23.898 1.00 25.72 82 VAL A CA 1
ATOM 606 C C . VAL A 1 82 ? 16.278 1.567 22.969 1.00 24.82 82 VAL A C 1
ATOM 607 O O . VAL A 1 82 ? 17.067 0.653 22.698 1.00 26.29 82 VAL A O 1
ATOM 611 N N . ALA A 1 83 ? 15.051 1.627 22.470 1.00 22.48 83 ALA A N 1
ATOM 612 C CA . ALA A 1 83 ? 14.571 0.691 21.462 1.00 24.22 83 ALA A CA 1
ATOM 613 C C . ALA A 1 83 ? 14.090 1.460 20.235 1.00 24.78 83 ALA A C 1
ATOM 614 O O . ALA A 1 83 ? 13.361 2.449 20.359 1.00 23.96 83 ALA A O 1
ATOM 616 N N . ILE A 1 84 ? 14.483 1.005 19.050 1.00 23.34 84 ILE A N 1
ATOM 617 C CA . ILE A 1 84 ? 14.068 1.629 17.801 1.00 22.94 84 ILE A CA 1
ATOM 618 C C . ILE A 1 84 ? 13.278 0.615 16.983 1.00 24.62 84 ILE A C 1
ATOM 619 O O . ILE A 1 84 ? 13.683 -0.549 16.862 1.00 22.98 84 ILE A O 1
ATOM 624 N N . TYR A 1 85 ? 12.161 1.062 16.409 1.00 22.36 85 TYR A N 1
ATOM 625 C CA . TYR A 1 85 ? 11.242 0.202 15.671 1.00 24.27 85 TYR A CA 1
ATOM 626 C C . TYR A 1 85 ? 11.239 0.612 14.200 1.00 28.92 85 TYR A C 1
ATOM 627 O O . TYR A 1 85 ? 10.875 1.750 13.867 1.00 27.36 85 TYR A O 1
ATOM 636 N N . PHE A 1 86 ? 11.646 -0.308 13.331 1.00 25.65 86 PHE A N 1
ATOM 637 C CA . PHE A 1 86 ? 11.675 -0.087 11.889 1.00 29.51 86 PHE A CA 1
ATOM 638 C C . PHE A 1 86 ? 10.500 -0.810 11.237 1.00 34.96 86 PHE A C 1
ATOM 639 O O . PHE A 1 86 ? 10.247 -1.983 11.535 1.00 31.96 86 PHE A O 1
ATOM 647 N N . ASN A 1 87 ? 9.795 -0.117 10.345 1.00 28.45 87 ASN A N 1
ATOM 648 C CA . ASN A 1 87 ? 8.884 -0.794 9.428 1.00 33.66 87 ASN A CA 1
ATOM 649 C C . ASN A 1 87 ? 9.689 -1.565 8.386 1.00 30.02 87 ASN A C 1
ATOM 650 O O . ASN A 1 87 ? 10.569 -1.000 7.732 1.00 32.51 87 ASN A O 1
ATOM 655 N N . ASN A 1 88 ? 9.401 -2.863 8.238 1.00 30.78 88 ASN A N 1
ATOM 656 C CA . ASN A 1 88 ? 10.156 -3.718 7.327 1.00 33.90 88 ASN A CA 1
ATOM 657 C C . ASN A 1 88 ? 9.247 -4.418 6.319 1.00 37.77 88 ASN A C 1
ATOM 658 O O . ASN A 1 88 ? 9.610 -5.469 5.780 1.00 38.46 88 ASN A O 1
ATOM 663 N N . GLU A 1 89 ? 8.076 -3.837 6.035 1.00 39.81 89 GLU A N 1
ATOM 664 C CA . GLU A 1 89 ? 7.090 -4.506 5.186 1.00 41.26 89 GLU A CA 1
ATOM 665 C C . GLU A 1 89 ? 7.650 -4.880 3.819 1.00 40.58 89 GLU A C 1
ATOM 666 O O . GLU A 1 89 ? 7.217 -5.874 3.229 1.00 48.63 89 GLU A O 1
ATOM 672 N N . ASP A 1 90 ? 8.615 -4.127 3.302 1.00 37.01 90 ASP A N 1
ATOM 673 C CA . ASP A 1 90 ? 9.238 -4.452 2.030 1.00 34.05 90 ASP A CA 1
ATOM 674 C C . ASP A 1 90 ? 10.549 -5.209 2.189 1.00 38.02 90 ASP A C 1
ATOM 675 O O . ASP A 1 90 ? 11.289 -5.353 1.205 1.00 40.79 90 ASP A O 1
ATOM 680 N N . ARG A 1 91 ? 10.865 -5.677 3.405 1.00 39.15 91 ARG A N 1
ATOM 681 C CA . ARG A 1 91 ? 12.012 -6.556 3.670 1.00 36.99 91 ARG A CA 1
ATOM 682 C C . ARG A 1 91 ? 13.346 -5.917 3.281 1.00 36.41 91 ARG A C 1
ATOM 683 O O . ARG A 1 91 ? 14.261 -6.586 2.787 1.00 38.03 91 ARG A O 1
ATOM 691 N N . GLY A 1 92 ? 13.473 -4.609 3.524 1.00 37.36 92 GLY A N 1
ATOM 692 C CA . GLY A 1 92 ? 14.797 -4.000 3.492 1.00 30.64 92 GLY A CA 1
ATOM 693 C C . GLY A 1 92 ? 15.759 -4.680 4.452 1.00 35.58 92 GLY A C 1
ATOM 694 O O . GLY A 1 92 ? 16.945 -4.834 4.153 1.00 38.11 92 GLY A O 1
ATOM 695 N N . PHE A 1 93 ? 15.255 -5.105 5.630 1.00 34.61 93 PHE A N 1
ATOM 696 C CA . PHE A 1 93 ? 16.029 -5.963 6.520 1.00 37.42 93 PHE A CA 1
ATOM 697 C C . PHE A 1 93 ? 15.861 -7.423 6.102 1.00 39.54 93 PHE A C 1
ATOM 698 O O . PHE A 1 93 ? 14.732 -7.880 5.908 1.00 37.48 93 PHE A O 1
ATOM 706 N N . PRO A 1 94 ? 16.953 -8.189 6.011 1.00 38.26 94 PRO A N 1
ATOM 707 C CA . PRO A 1 94 ? 16.825 -9.621 5.707 1.00 38.89 94 PRO A CA 1
ATOM 708 C C . PRO A 1 94 ? 16.253 -10.393 6.884 1.00 43.16 94 PRO A C 1
ATOM 709 O O . PRO A 1 94 ? 16.911 -11.279 7.443 1.00 43.93 94 PRO A O 1
ATOM 713 N N . ILE A 1 95 ? 15.026 -10.043 7.268 1.00 43.52 95 ILE A N 1
ATOM 714 C CA . ILE A 1 95 ? 14.305 -10.649 8.382 1.00 44.00 95 ILE A CA 1
ATOM 715 C C . ILE A 1 95 ? 12.842 -10.733 7.976 1.00 49.67 95 ILE A C 1
ATOM 716 O O . ILE A 1 95 ? 12.288 -9.772 7.431 1.00 43.32 95 ILE A O 1
ATOM 721 N N . ASP A 1 96 ? 12.219 -11.880 8.224 1.00 50.13 96 ASP A N 1
ATOM 722 C CA . ASP A 1 96 ? 10.869 -12.121 7.728 1.00 49.13 96 ASP A CA 1
ATOM 723 C C . ASP A 1 96 ? 9.837 -11.656 8.757 1.00 52.88 96 ASP A C 1
ATOM 724 O O . ASP A 1 96 ? 9.049 -12.429 9.306 1.00 56.27 96 ASP A O 1
ATOM 729 N N . GLU A 1 97 ? 9.870 -10.353 9.025 1.00 46.73 97 GLU A N 1
ATOM 730 C CA . GLU A 1 97 ? 8.926 -9.726 9.939 1.00 46.11 97 GLU A CA 1
ATOM 731 C C . GLU A 1 97 ? 8.610 -8.332 9.423 1.00 43.47 97 GLU A C 1
ATOM 732 O O . GLU A 1 97 ? 9.500 -7.623 8.947 1.00 45.71 97 GLU A O 1
ATOM 738 N N . ASP A 1 98 ? 7.346 -7.935 9.547 1.00 39.45 98 ASP A N 1
ATOM 739 C CA . ASP A 1 98 ? 6.935 -6.585 9.198 1.00 43.37 98 ASP A CA 1
ATOM 740 C C . ASP A 1 98 ? 7.560 -5.531 10.100 1.00 43.65 98 ASP A C 1
ATOM 741 O O . ASP A 1 98 ? 7.369 -4.331 9.859 1.00 39.98 98 ASP A O 1
ATOM 746 N N . GLU A 1 99 ? 8.285 -5.942 11.131 1.00 40.44 99 GLU A N 1
ATOM 747 C CA . GLU A 1 99 ? 8.856 -4.991 12.065 1.00 37.01 99 GLU A CA 1
ATOM 748 C C . GLU A 1 99 ? 10.183 -5.530 12.558 1.00 39.12 99 GLU A C 1
ATOM 749 O O . GLU A 1 99 ? 10.295 -6.713 12.886 1.00 42.05 99 GLU A O 1
ATOM 755 N N . VAL A 1 100 ? 11.191 -4.668 12.588 1.00 35.01 100 VAL A N 1
ATOM 756 C CA . VAL A 1 100 ? 12.485 -5.002 13.158 1.00 32.39 100 VAL A CA 1
ATOM 757 C C . VAL A 1 100 ? 12.697 -4.087 14.355 1.00 35.86 100 VAL A C 1
ATOM 758 O O . VAL A 1 100 ? 12.603 -2.856 14.225 1.00 34.34 100 VAL A O 1
ATOM 762 N N . VAL A 1 101 ? 12.944 -4.680 15.521 1.00 30.59 101 VAL A N 1
ATOM 763 C CA . VAL A 1 101 ? 13.180 -3.933 16.750 1.00 30.27 101 VAL A CA 1
ATOM 764 C C . VAL A 1 101 ? 14.625 -4.149 17.182 1.00 31.25 101 VAL A C 1
ATOM 765 O O . VAL A 1 101 ? 15.080 -5.290 17.333 1.00 32.89 101 VAL A O 1
ATOM 769 N N . ILE A 1 102 ? 15.356 -3.057 17.349 1.00 27.11 102 ILE A N 1
ATOM 770 C CA . ILE A 1 102 ? 16.687 -3.084 17.935 1.00 27.03 102 ILE A CA 1
ATOM 771 C C . ILE A 1 102 ? 16.606 -2.385 19.281 1.00 26.17 102 ILE A C 1
ATOM 772 O O . ILE A 1 102 ? 16.012 -1.304 19.394 1.00 25.34 102 ILE A O 1
ATOM 777 N N . ARG A 1 103 ? 17.157 -3.025 20.303 1.00 26.31 103 ARG A N 1
ATOM 778 C CA . ARG A 1 103 ? 17.119 -2.525 21.667 1.00 26.30 103 ARG A CA 1
ATOM 779 C C . ARG A 1 103 ? 18.530 -2.584 22.227 1.00 27.31 103 ARG A C 1
ATOM 780 O O . ARG A 1 103 ? 19.226 -3.581 22.028 1.00 28.19 103 ARG A O 1
ATOM 788 N N . ARG A 1 104 ? 18.974 -1.505 22.873 1.00 21.29 104 ARG A N 1
ATOM 789 C CA . ARG A 1 104 ? 20.256 -1.489 23.563 1.00 25.30 104 ARG A CA 1
ATOM 790 C C . ARG A 1 104 ? 20.068 -0.996 24.993 1.00 27.24 104 ARG A C 1
ATOM 791 O O . ARG A 1 104 ? 19.312 -0.049 25.238 1.00 26.38 104 ARG A O 1
ATOM 799 N N . ARG A 1 105 ? 20.749 -1.652 25.935 1.00 26.36 105 ARG A N 1
ATOM 800 C CA . ARG A 1 105 ? 20.883 -1.171 27.310 1.00 27.86 105 ARG A CA 1
ATOM 801 C C . ARG A 1 105 ? 22.349 -0.982 27.653 1.00 30.10 105 ARG A C 1
ATOM 802 O O . ARG A 1 105 ? 23.187 -1.815 27.293 1.00 29.72 105 ARG A O 1
ATOM 810 N N . VAL A 1 106 ? 22.653 0.077 28.399 1.00 23.85 106 VAL A N 1
ATOM 811 C CA . VAL A 1 106 ? 23.976 0.253 28.971 1.00 25.20 106 VAL A CA 1
ATOM 812 C C . VAL A 1 106 ? 23.831 0.383 30.488 1.00 27.70 106 VAL A C 1
ATOM 813 O O . VAL A 1 106 ? 22.850 0.945 30.987 1.00 25.37 106 VAL A O 1
ATOM 817 N N . TYR A 1 107 ? 24.787 -0.167 31.216 1.00 26.14 107 TYR A N 1
ATOM 818 C CA . TYR A 1 107 ? 24.730 -0.259 32.671 1.00 22.88 107 TYR A CA 1
ATOM 819 C C . TYR A 1 107 ? 25.824 0.593 33.306 1.00 26.01 107 TYR A C 1
ATOM 820 O O . TYR A 1 107 ? 26.790 0.977 32.635 1.00 26.36 107 TYR A O 1
ATOM 829 N N . PRO A 1 108 ? 25.705 0.931 34.597 1.00 26.34 108 PRO A N 1
ATOM 830 C CA . PRO A 1 108 ? 26.741 1.778 35.212 1.00 25.01 108 PRO A CA 1
ATOM 831 C C . PRO A 1 108 ? 28.140 1.175 35.135 1.00 24.67 108 PRO A C 1
ATOM 832 O O . PRO A 1 108 ? 29.127 1.925 35.136 1.00 26.03 108 PRO A O 1
ATOM 836 N N . ASP A 1 109 ? 28.268 -0.146 35.052 1.00 24.59 109 ASP A N 1
ATOM 837 C CA . ASP A 1 109 ? 29.606 -0.714 34.917 1.00 30.50 109 ASP A CA 1
ATOM 838 C C . ASP A 1 109 ? 30.178 -0.549 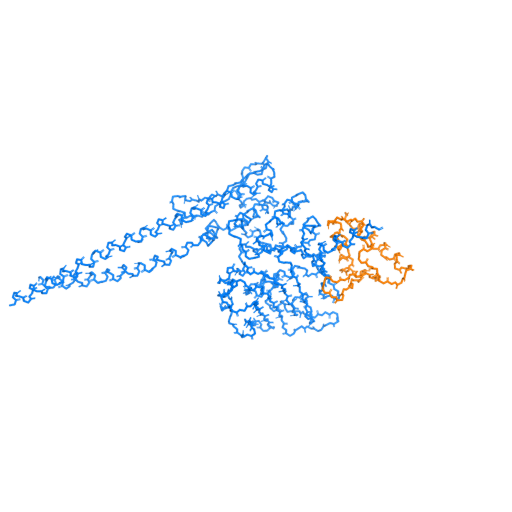33.513 1.00 32.15 109 ASP A C 1
ATOM 839 O O . ASP A 1 109 ? 31.311 -0.989 33.280 1.00 28.09 109 ASP A O 1
ATOM 844 N N . GLY A 1 110 ? 29.438 0.088 32.592 1.00 25.90 110 GLY A N 1
ATOM 845 C CA . GLY A 1 110 ? 29.922 0.352 31.255 1.00 27.48 110 GLY A CA 1
ATOM 846 C C . GLY A 1 110 ? 29.597 -0.708 30.221 1.00 31.14 110 GLY A C 1
ATOM 847 O O . GLY A 1 110 ? 29.837 -0.483 29.029 1.00 33.42 110 GLY A O 1
ATOM 848 N N . ARG A 1 111 ? 29.046 -1.846 30.615 1.00 27.36 111 ARG A N 1
ATOM 849 C CA . ARG A 1 111 ? 28.717 -2.852 29.614 1.00 34.48 111 ARG A CA 1
ATOM 850 C C . ARG A 1 111 ? 27.399 -2.522 28.913 1.00 32.89 111 ARG A C 1
ATOM 851 O O . ARG A 1 111 ? 26.501 -1.895 29.484 1.00 31.89 111 ARG A O 1
ATOM 859 N N . SER A 1 112 ? 27.278 -2.989 27.672 1.00 30.46 112 SER A N 1
ATOM 860 C CA . SER A 1 112 ? 26.070 -2.833 26.868 1.00 31.43 112 SER A CA 1
ATOM 861 C C . SER A 1 112 ? 25.516 -4.195 26.473 1.00 32.82 112 SER A C 1
ATOM 862 O O . SER A 1 112 ? 26.268 -5.148 26.242 1.00 34.39 112 SER A O 1
ATOM 865 N N . SER A 1 113 ? 24.196 -4.270 26.356 1.00 29.58 113 SER A N 1
ATOM 866 C CA . SER A 1 113 ? 23.526 -5.441 25.809 1.00 34.36 113 SER A CA 1
ATOM 867 C C . SER A 1 113 ? 22.626 -5.024 24.654 1.00 33.21 113 SER A C 1
ATOM 868 O O . SER A 1 113 ? 22.092 -3.912 24.638 1.00 33.31 113 SER A O 1
ATOM 871 N N . TYR A 1 114 ? 22.448 -5.932 23.694 1.00 30.99 114 TYR A N 1
ATOM 872 C CA . TYR A 1 114 ? 21.623 -5.675 22.522 1.00 29.95 114 TYR A CA 1
ATOM 873 C C . TYR A 1 114 ? 20.612 -6.794 22.343 1.00 35.07 114 TYR A C 1
ATOM 874 O O . TYR A 1 114 ? 20.874 -7.951 22.684 1.00 35.06 114 TYR A O 1
ATOM 883 N N . TRP A 1 115 ? 19.456 -6.433 21.788 1.00 31.78 115 TRP A N 1
ATOM 884 C CA . TRP A 1 115 ? 18.422 -7.374 21.383 1.00 30.95 115 TRP A CA 1
ATOM 885 C C . TRP A 1 115 ? 17.994 -7.087 19.944 1.00 36.45 115 TRP A C 1
ATOM 886 O O . TRP A 1 115 ? 17.879 -5.925 19.535 1.00 31.17 115 TRP A O 1
ATOM 897 N N . LEU A 1 116 ? 17.743 -8.151 19.187 1.00 30.88 116 LEU A N 1
ATOM 898 C CA . LEU A 1 116 ? 17.181 -8.066 17.846 1.00 34.41 116 LEU A CA 1
ATOM 899 C C . LEU A 1 116 ? 15.860 -8.819 17.895 1.00 37.80 116 LEU A C 1
ATOM 900 O O . LEU A 1 116 ? 15.852 -10.039 18.093 1.00 37.69 116 LEU A O 1
ATOM 905 N N . ASN A 1 117 ? 14.754 -8.096 17.736 1.00 33.41 117 ASN A N 1
ATOM 906 C CA . ASN A 1 117 ? 13.412 -8.674 17.805 1.00 39.16 117 ASN A CA 1
ATOM 907 C C . ASN A 1 117 ? 13.288 -9.639 18.978 1.00 41.71 117 ASN A C 1
ATOM 908 O O . ASN A 1 117 ? 12.908 -10.801 18.822 1.00 41.02 117 ASN A O 1
ATOM 913 N N . GLY A 1 118 ? 13.656 -9.157 20.164 1.00 39.53 118 GLY A N 1
ATOM 914 C CA . GLY A 1 118 ? 13.506 -9.910 21.387 1.00 41.12 118 GLY A CA 1
ATOM 915 C C . GLY A 1 118 ? 14.640 -10.864 21.722 1.00 39.84 118 GLY A C 1
ATOM 916 O O . GLY A 1 118 ? 14.815 -11.203 22.893 1.00 40.84 118 GLY A O 1
ATOM 917 N N . ARG A 1 119 ? 15.412 -11.311 20.734 1.00 40.16 119 ARG A N 1
ATOM 918 C CA . ARG A 1 119 ? 16.518 -12.228 20.985 1.00 43.02 119 ARG A CA 1
ATOM 919 C C . ARG A 1 119 ? 17.820 -11.456 21.169 1.00 42.05 119 ARG A C 1
ATOM 920 O O . ARG A 1 119 ? 18.077 -10.485 20.455 1.00 37.60 119 ARG A O 1
ATOM 928 N N . ARG A 1 120 ? 18.646 -11.897 22.125 1.00 43.17 120 ARG A N 1
ATOM 929 C CA . ARG A 1 120 ? 19.940 -11.257 22.349 1.00 35.70 120 ARG A CA 1
ATOM 930 C C . ARG A 1 120 ? 20.802 -11.334 21.096 1.00 36.54 120 ARG A C 1
ATOM 931 O O . ARG A 1 120 ? 20.700 -12.272 20.301 1.00 35.02 120 ARG A O 1
ATOM 939 N N . ALA A 1 121 ? 21.661 -10.331 20.921 1.00 31.48 121 ALA A N 1
ATOM 940 C CA . ALA A 1 121 ? 22.557 -10.300 19.776 1.00 33.67 121 ALA A CA 1
ATOM 941 C C . ALA A 1 121 ? 23.797 -9.509 20.145 1.00 31.63 121 ALA A C 1
ATOM 942 O O . ALA A 1 121 ? 23.757 -8.629 21.005 1.00 35.14 121 ALA A O 1
ATOM 944 N N . THR A 1 122 ? 24.901 -9.831 19.490 1.00 32.65 122 THR A N 1
ATOM 945 C CA . THR A 1 122 ? 26.094 -9.034 19.677 1.00 30.61 122 THR A CA 1
ATOM 946 C C . THR A 1 122 ? 25.964 -7.725 18.918 1.00 34.40 122 THR A C 1
ATOM 947 O O . THR A 1 122 ? 25.168 -7.595 17.980 1.00 33.82 122 THR A O 1
ATOM 951 N N . ARG A 1 123 ? 26.781 -6.753 19.325 1.00 32.96 123 ARG A N 1
ATOM 952 C CA . ARG A 1 123 ? 26.889 -5.519 18.559 1.00 34.79 123 ARG A CA 1
ATOM 953 C C . ARG A 1 123 ? 27.238 -5.806 17.099 1.00 34.93 123 ARG A C 1
ATOM 954 O O . ARG A 1 123 ? 26.678 -5.184 16.187 1.00 34.67 123 ARG A O 1
ATOM 962 N N . SER A 1 124 ? 28.149 -6.759 16.855 1.00 33.20 124 SER A N 1
ATOM 963 C CA . SER A 1 124 ? 28.503 -7.117 15.480 1.00 33.60 124 SER A CA 1
ATOM 964 C C . SER A 1 124 ? 27.295 -7.611 14.705 1.00 31.21 124 SER A C 1
ATOM 965 O O . SER A 1 124 ? 27.135 -7.288 13.524 1.00 31.94 124 SER A O 1
ATOM 968 N N . GLU A 1 125 ? 26.438 -8.404 15.345 1.00 30.88 125 GLU A N 1
ATOM 969 C CA . GLU A 1 125 ? 25.237 -8.876 14.660 1.00 35.21 125 GLU A CA 1
ATOM 970 C C . GLU A 1 125 ? 24.293 -7.727 14.331 1.00 34.11 125 GLU A C 1
ATOM 971 O O . GLU A 1 125 ? 23.655 -7.729 13.274 1.00 32.89 125 GLU A O 1
ATOM 977 N N . ILE A 1 126 ? 24.183 -6.748 15.234 1.00 33.35 126 ILE A N 1
ATOM 978 C CA . ILE A 1 126 ? 23.342 -5.581 14.984 1.00 34.79 126 ILE A CA 1
ATOM 979 C C . ILE A 1 126 ? 23.886 -4.790 13.804 1.00 32.37 126 ILE A C 1
ATOM 980 O O . ILE A 1 126 ? 23.144 -4.404 12.894 1.00 29.03 126 ILE A O 1
ATOM 985 N N . LEU A 1 127 ? 25.192 -4.521 13.814 1.00 29.59 127 LEU A N 1
ATOM 986 C CA . LEU A 1 127 ? 25.787 -3.779 12.711 1.00 32.85 127 LEU A CA 1
ATOM 987 C C . LEU A 1 127 ? 25.608 -4.516 11.387 1.00 34.01 127 LEU A C 1
ATOM 988 O O . LEU A 1 127 ? 25.340 -3.886 10.360 1.00 32.97 127 LEU A O 1
ATOM 993 N N . ASP A 1 128 ? 25.731 -5.852 11.393 1.00 34.29 128 ASP A N 1
ATOM 994 C CA . ASP A 1 128 ? 25.519 -6.624 10.166 1.00 35.29 128 ASP A CA 1
ATOM 995 C C . ASP A 1 128 ? 24.104 -6.452 9.640 1.00 33.17 128 ASP A C 1
ATOM 996 O O . ASP A 1 128 ? 23.899 -6.290 8.434 1.00 34.30 128 ASP A O 1
ATOM 1001 N N . ILE A 1 129 ? 23.111 -6.493 10.527 1.00 34.08 129 ILE A N 1
ATOM 1002 C CA . ILE A 1 129 ? 21.738 -6.327 10.069 1.00 35.29 129 ILE A CA 1
ATOM 1003 C C . ILE A 1 129 ? 21.511 -4.899 9.565 1.00 36.60 129 ILE A C 1
ATOM 1004 O O . ILE A 1 129 ? 20.812 -4.687 8.569 1.00 35.27 129 ILE A O 1
ATOM 1009 N N . LEU A 1 130 ? 22.127 -3.899 10.214 1.00 31.94 130 LEU A N 1
ATOM 1010 C CA . LEU A 1 130 ? 21.967 -2.522 9.747 1.00 35.17 130 LEU A CA 1
ATOM 1011 C C . LEU A 1 130 ? 22.651 -2.323 8.400 1.00 32.12 130 LEU A C 1
ATOM 1012 O O . LEU A 1 130 ? 22.129 -1.619 7.526 1.00 27.03 130 LEU A O 1
ATOM 1017 N N . THR A 1 131 ? 23.825 -2.933 8.226 1.00 31.06 131 THR A N 1
ATOM 1018 C CA . THR A 1 131 ? 24.521 -2.861 6.947 1.00 37.61 131 THR A CA 1
ATOM 1019 C C . THR A 1 131 ? 23.702 -3.501 5.836 1.00 35.33 131 THR A C 1
ATOM 1020 O O . THR A 1 131 ? 23.624 -2.966 4.727 1.00 35.64 131 THR A O 1
ATOM 1024 N N . ALA A 1 132 ? 23.067 -4.639 6.125 1.00 38.17 132 ALA A N 1
ATOM 1025 C CA . ALA A 1 132 ? 22.251 -5.309 5.117 1.00 37.16 132 ALA A CA 1
ATOM 1026 C C . ALA A 1 132 ? 21.088 -4.429 4.681 1.00 40.78 132 ALA A C 1
ATOM 1027 O O . ALA A 1 132 ? 20.674 -4.467 3.518 1.00 36.16 132 ALA A O 1
ATOM 1029 N N . ALA A 1 133 ? 20.541 -3.642 5.606 1.00 38.51 133 ALA A N 1
ATOM 1030 C CA . ALA A 1 133 ? 19.455 -2.714 5.323 1.00 35.53 133 ALA A CA 1
ATOM 1031 C C . ALA A 1 133 ? 19.954 -1.377 4.801 1.00 34.78 133 ALA A C 1
ATOM 1032 O O . ALA A 1 133 ? 19.138 -0.488 4.543 1.00 36.83 133 ALA A O 1
ATOM 1034 N N . MET A 1 134 ? 21.268 -1.208 4.665 1.00 33.09 134 MET A N 1
ATOM 1035 C CA . MET A 1 134 ? 21.858 0.047 4.202 1.00 34.31 134 MET A CA 1
ATOM 1036 C C . MET A 1 134 ? 21.519 1.192 5.153 1.00 38.72 134 MET A C 1
ATOM 1037 O O . MET A 1 134 ? 21.270 2.331 4.736 1.00 32.42 134 MET A O 1
ATOM 1042 N N . ILE A 1 135 ? 21.510 0.876 6.447 1.00 36.40 135 ILE A N 1
ATOM 1043 C CA . ILE A 1 135 ? 21.336 1.852 7.515 1.00 33.25 135 ILE A CA 1
ATOM 1044 C C . ILE A 1 135 ? 22.660 1.963 8.245 1.00 34.37 135 ILE A C 1
ATOM 1045 O O . ILE A 1 135 ? 23.181 0.968 8.768 1.00 37.66 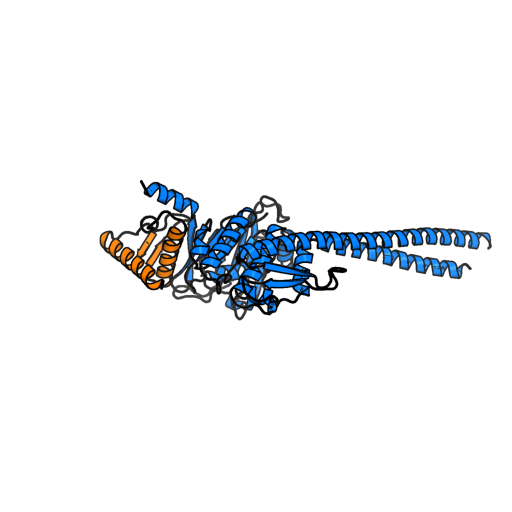135 ILE A O 1
ATOM 1050 N N . SER A 1 136 ? 23.176 3.091 8.265 1.00 36.63 136 SER A N 1
ATOM 1051 C CA . SER A 1 136 ? 24.483 3.427 8.814 1.00 39.64 136 SER A CA 1
ATOM 1052 C C . SER A 1 136 ? 24.356 3.799 10.284 1.00 37.99 136 SER A C 1
ATOM 1053 O O . SER A 1 136 ? 23.450 4.550 10.655 1.00 43.49 136 SER A O 1
ATOM 1056 N N . PRO A 1 137 ? 25.240 3.291 11.139 1.00 37.97 137 PRO A N 1
ATOM 1057 C CA . PRO A 1 137 ? 25.227 3.755 12.535 1.00 36.51 137 PRO A CA 1
ATOM 1058 C C . PRO A 1 137 ? 25.563 5.232 12.659 1.00 39.36 137 PRO A C 1
ATOM 1059 O O . PRO A 1 137 ? 24.965 5.933 13.482 1.00 37.59 137 PRO A O 1
ATOM 1063 N N . ASP A 1 138 ? 26.501 5.728 11.865 1.00 37.78 138 ASP A N 1
ATOM 1064 C CA . ASP A 1 138 ? 26.881 7.131 11.898 1.00 38.95 138 ASP A CA 1
ATOM 1065 C C . ASP A 1 138 ? 27.464 7.501 10.532 1.00 40.15 138 ASP A C 1
ATOM 1066 O O . ASP A 1 138 ? 28.585 7.982 10.395 1.00 41.19 138 ASP A O 1
ATOM 1071 N N . GLY A 1 139 ? 26.683 7.266 9.478 1.00 32.63 139 GLY A N 1
ATOM 1072 C CA . GLY A 1 139 ? 27.095 7.578 8.130 1.00 31.24 139 GLY A CA 1
ATOM 1073 C C . GLY A 1 139 ? 26.797 9.016 7.736 1.00 24.69 139 GLY A C 1
ATOM 1074 O O . GLY A 1 139 ? 26.380 9.853 8.543 1.00 27.04 139 GLY A O 1
ATOM 1075 N N . TYR A 1 140 ? 27.032 9.300 6.453 1.00 20.20 140 TYR A N 1
ATOM 1076 C CA . TYR A 1 140 ? 26.900 10.670 5.963 1.00 20.46 140 TYR A CA 1
ATOM 1077 C C . TYR A 1 140 ? 25.487 11.208 6.168 1.00 20.63 140 TYR A C 1
ATOM 1078 O O . TYR A 1 140 ? 25.300 12.420 6.253 1.00 19.28 140 TYR A O 1
ATOM 1087 N N . ASN A 1 141 ? 24.476 10.326 6.222 1.00 20.45 141 ASN A N 1
ATOM 1088 C CA . ASN A 1 141 ? 23.082 10.747 6.379 1.00 19.72 141 ASN A CA 1
ATOM 1089 C C . ASN A 1 141 ? 22.749 11.211 7.796 1.00 20.96 141 ASN A C 1
ATOM 1090 O O . ASN A 1 141 ? 21.642 11.711 8.031 1.00 20.89 141 ASN A O 1
ATOM 1095 N N . ILE A 1 142 ? 23.646 11.038 8.751 1.00 19.70 142 ILE A N 1
ATOM 1096 C CA . ILE A 1 142 ? 23.426 11.509 10.113 1.00 20.56 142 ILE A CA 1
ATOM 1097 C C . ILE A 1 142 ? 24.307 12.732 10.302 1.00 23.67 142 ILE A C 1
ATOM 1098 O O . ILE A 1 142 ? 25.536 12.664 10.150 1.00 21.96 142 ILE A O 1
ATOM 1103 N N . VAL A 1 143 ? 23.673 13.870 10.536 1.00 21.02 143 VAL A N 1
ATOM 1104 C CA . VAL A 1 143 ? 24.421 15.114 10.637 1.00 19.53 143 VAL A CA 1
ATOM 1105 C C . VAL A 1 143 ? 23.979 15.764 11.939 1.00 23.45 143 VAL A C 1
ATOM 1106 O O . VAL A 1 143 ? 23.070 16.603 11.950 1.00 24.11 143 VAL A O 1
ATOM 1110 N N . LEU A 1 144 ? 24.597 15.354 13.045 1.00 19.39 144 LEU A N 1
ATOM 1111 C CA . LEU A 1 144 ? 24.308 15.925 14.348 1.00 22.19 144 LEU A CA 1
ATOM 1112 C C . LEU A 1 144 ? 25.307 17.041 14.650 1.00 25.03 144 LEU A C 1
ATOM 1113 O O . LEU A 1 144 ? 26.088 17.459 13.790 1.00 22.81 144 LEU A O 1
ATOM 1118 N N . GLN A 1 145 ? 25.282 17.541 15.884 1.00 22.18 145 GLN A N 1
ATOM 1119 C CA . GLN A 1 145 ? 26.171 18.631 16.264 1.00 29.07 145 GLN A CA 1
ATOM 1120 C C . GLN A 1 145 ? 27.621 18.254 16.010 1.00 27.33 145 GLN A C 1
ATOM 1121 O O . GLN A 1 145 ? 28.065 17.174 16.400 1.00 21.80 145 GLN A O 1
ATOM 1127 N N . GLY A 1 146 ? 28.357 19.153 15.362 1.00 28.71 146 GLY A N 1
ATOM 1128 C CA . GLY A 1 146 ? 29.745 18.929 15.036 1.00 25.98 146 GLY A CA 1
ATOM 1129 C C . GLY A 1 146 ? 29.996 18.204 13.729 1.00 29.53 146 GLY A C 1
ATOM 1130 O O . GLY A 1 146 ? 31.143 18.185 13.265 1.00 30.33 146 GLY A O 1
ATOM 1131 N N . ASP A 1 147 ? 28.974 17.603 13.114 1.00 28.15 147 ASP A N 1
ATOM 1132 C CA . ASP A 1 147 ? 29.220 16.783 11.929 1.00 26.55 147 ASP A CA 1
ATOM 1133 C C . ASP A 1 147 ? 29.452 17.619 10.674 1.00 29.79 147 ASP A C 1
ATOM 1134 O O . ASP A 1 147 ? 30.085 17.136 9.727 1.00 26.89 147 ASP A O 1
ATOM 1139 N N . ILE A 1 148 ? 28.962 18.854 10.624 1.00 27.31 148 ILE A N 1
ATOM 1140 C CA . ILE A 1 148 ? 29.313 19.690 9.486 1.00 24.06 148 ILE A CA 1
ATOM 1141 C C . ILE A 1 148 ? 30.795 20.051 9.536 1.00 30.59 148 ILE A C 1
ATOM 1142 O O . ILE A 1 148 ? 31.506 19.953 8.527 1.00 27.17 148 ILE A O 1
ATOM 1147 N N . THR A 1 149 ? 31.300 20.422 10.714 1.00 26.73 149 THR A N 1
ATOM 1148 C CA . THR A 1 149 ? 32.733 20.653 10.852 1.00 29.03 149 THR A CA 1
ATOM 1149 C C . THR A 1 149 ? 33.530 19.393 10.510 1.00 31.53 149 THR A C 1
ATOM 1150 O O . THR A 1 149 ? 34.540 19.463 9.804 1.00 31.19 149 THR A O 1
ATOM 1154 N N . LYS A 1 150 ? 33.073 18.225 10.967 1.00 28.29 150 LYS A N 1
ATOM 1155 C CA . LYS A 1 150 ? 33.772 16.996 10.612 1.00 28.72 150 LYS A CA 1
ATOM 1156 C C . LYS A 1 150 ? 33.812 16.807 9.102 1.00 29.40 150 LYS A C 1
ATOM 1157 O O . LYS A 1 150 ? 34.841 16.405 8.546 1.00 29.49 150 LYS A O 1
ATOM 1163 N N . PHE A 1 151 ? 32.701 17.092 8.418 1.00 27.28 151 PHE A N 1
ATOM 1164 C CA . PHE A 1 151 ? 32.681 16.914 6.973 1.00 31.50 151 PHE A CA 1
ATOM 1165 C C . PHE A 1 151 ? 33.620 17.893 6.275 1.00 30.54 151 PHE A C 1
ATOM 1166 O O . PHE A 1 151 ? 34.208 17.548 5.244 1.00 29.61 151 PHE A O 1
ATOM 1174 N N . ILE A 1 152 ? 33.777 19.099 6.831 1.00 30.07 152 ILE A N 1
ATOM 1175 C CA . ILE A 1 152 ? 34.679 20.112 6.284 1.00 32.89 152 ILE A CA 1
ATOM 1176 C C . ILE A 1 152 ? 36.138 19.698 6.453 1.00 32.86 152 ILE A C 1
ATOM 1177 O O . ILE A 1 152 ? 36.950 19.872 5.540 1.00 33.58 152 ILE A O 1
ATOM 1182 N N . LYS A 1 153 ? 36.501 19.197 7.638 1.00 30.97 153 LYS A N 1
ATOM 1183 C CA . LYS A 1 153 ? 37.856 18.751 7.961 1.00 30.21 153 LYS A CA 1
ATOM 1184 C C . LYS A 1 153 ? 38.167 17.363 7.429 1.00 30.27 153 LYS A C 1
ATOM 1185 O O . LYS A 1 153 ? 39.287 16.886 7.603 1.00 32.42 153 LYS A O 1
ATOM 1191 N N . MET A 1 154 ? 37.208 16.712 6.787 1.00 31.00 154 MET A N 1
ATOM 1192 C CA . MET A 1 154 ? 37.398 15.353 6.309 1.00 30.68 154 MET A CA 1
ATOM 1193 C C . MET A 1 154 ? 38.437 15.332 5.193 1.00 30.53 154 MET A C 1
ATOM 1194 O O . MET A 1 154 ? 38.517 16.261 4.390 1.00 30.69 154 MET A O 1
ATOM 1199 N N . SER A 1 155 ? 39.245 14.279 5.142 1.00 26.35 155 SER A N 1
ATOM 1200 C CA . SER A 1 155 ? 40.262 14.225 4.104 1.00 29.17 155 SER A CA 1
ATOM 1201 C C . SER A 1 155 ? 39.623 13.907 2.749 1.00 28.82 155 SER A C 1
ATOM 1202 O O . SER A 1 155 ? 38.601 13.213 2.679 1.00 26.19 155 SER A O 1
ATOM 1205 N N . PRO A 1 156 ? 40.211 14.397 1.658 1.00 25.81 156 PRO A N 1
ATOM 1206 C CA . PRO A 1 156 ? 39.686 14.063 0.323 1.00 27.49 156 PRO A CA 1
ATOM 1207 C C . PRO A 1 156 ? 39.582 12.572 0.079 1.00 26.35 156 PRO A C 1
ATOM 1208 O O . PRO A 1 156 ? 38.649 12.122 -0.602 1.00 23.43 156 PRO A O 1
ATOM 1212 N N . LEU A 1 157 ? 40.498 11.782 0.646 1.00 25.34 157 LEU A N 1
ATOM 1213 C CA . LEU A 1 157 ? 40.418 10.331 0.500 1.00 24.40 157 LEU A CA 1
ATOM 1214 C C . LEU A 1 157 ? 39.167 9.783 1.177 1.00 26.77 157 LEU A C 1
ATOM 1215 O O . LEU A 1 157 ? 38.431 8.978 0.589 1.00 26.63 157 LEU A O 1
ATOM 1220 N N . GLU A 1 158 ? 38.908 10.211 2.419 1.00 27.18 158 GLU A N 1
ATOM 1221 C CA . GLU A 1 158 ? 37.698 9.782 3.110 1.00 25.22 158 GLU A CA 1
ATOM 1222 C C . GLU A 1 158 ? 36.461 10.209 2.333 1.00 25.27 158 GLU A C 1
ATOM 1223 O O . GLU A 1 158 ? 35.490 9.454 2.232 1.00 25.70 158 GLU A O 1
ATOM 1229 N N . ARG A 1 159 ? 36.487 11.412 1.751 1.00 24.14 159 ARG A N 1
ATOM 1230 C CA . ARG A 1 159 ? 35.334 11.866 0.980 1.00 28.11 159 ARG A CA 1
ATOM 1231 C C . ARG A 1 159 ? 35.088 10.966 -0.232 1.00 29.14 159 ARG A C 1
ATOM 1232 O O . ARG A 1 159 ? 33.946 10.570 -0.491 1.00 28.54 159 ARG A O 1
ATOM 1240 N N . ARG A 1 160 ? 36.143 10.573 -0.959 1.00 25.44 160 ARG A N 1
ATOM 1241 C CA . ARG A 1 160 ? 35.899 9.673 -2.085 1.00 25.86 160 ARG A CA 1
ATOM 1242 C C . ARG A 1 160 ? 35.346 8.328 -1.622 1.00 26.91 160 ARG A C 1
ATOM 1243 O O . ARG A 1 160 ? 34.460 7.757 -2.273 1.00 27.60 160 ARG A O 1
ATOM 1251 N N . LEU A 1 161 ? 35.855 7.800 -0.499 1.00 28.23 161 LEU A N 1
ATOM 1252 C CA . LEU A 1 161 ? 35.389 6.495 -0.019 1.00 27.70 161 LEU A CA 1
ATOM 1253 C C . LEU A 1 161 ? 33.893 6.490 0.201 1.00 28.07 161 LEU A C 1
ATOM 1254 O O . LEU A 1 161 ? 33.242 5.458 0.029 1.00 30.57 161 LEU A O 1
ATOM 1259 N N . LEU A 1 162 ? 33.336 7.641 0.569 1.00 30.15 162 LEU A N 1
ATOM 1260 C CA . LEU A 1 162 ? 31.889 7.797 0.661 1.00 31.53 162 LEU A CA 1
ATOM 1261 C C . LEU A 1 162 ? 31.205 7.510 -0.677 1.00 30.88 162 LEU A C 1
ATOM 1262 O O . LEU A 1 162 ? 30.173 6.831 -0.730 1.00 30.40 162 LEU A O 1
ATOM 1267 N N . ILE A 1 163 ? 31.754 8.053 -1.770 1.00 27.98 163 ILE A N 1
ATOM 1268 C CA . ILE A 1 163 ? 31.208 7.797 -3.102 1.00 26.04 163 ILE A CA 1
ATOM 1269 C C . ILE A 1 163 ? 31.487 6.357 -3.537 1.00 26.36 163 ILE A C 1
ATOM 1270 O O . ILE A 1 163 ? 30.631 5.710 -4.154 1.00 27.69 163 ILE A O 1
ATOM 1275 N N . ASP A 1 164 ? 32.684 5.833 -3.234 1.00 27.41 164 ASP A N 1
ATOM 1276 C CA . ASP A 1 164 ? 32.945 4.412 -3.453 1.00 25.26 164 ASP A CA 1
ATOM 1277 C C . ASP A 1 164 ? 31.802 3.581 -2.895 1.00 31.28 164 ASP A C 1
ATOM 1278 O O . ASP A 1 164 ? 31.244 2.712 -3.575 1.00 28.16 164 ASP A O 1
ATOM 1283 N N . ASP A 1 165 ? 31.435 3.857 -1.645 1.00 30.12 165 ASP A N 1
ATOM 1284 C CA . ASP A 1 165 ? 30.379 3.103 -0.988 1.00 32.41 165 ASP A CA 1
ATOM 1285 C C . ASP A 1 165 ? 29.055 3.242 -1.735 1.00 30.68 165 ASP A C 1
ATOM 1286 O O . ASP A 1 165 ? 28.437 2.242 -2.119 1.00 31.57 165 ASP A O 1
ATOM 1291 N N . ILE A 1 166 ? 28.611 4.483 -1.960 1.00 28.40 166 ILE A N 1
ATOM 1292 C CA . ILE A 1 166 ? 27.340 4.720 -2.642 1.00 28.16 166 ILE A CA 1
ATOM 1293 C C . ILE A 1 166 ? 27.331 4.047 -4.011 1.00 27.10 166 ILE A C 1
ATOM 1294 O O . ILE A 1 166 ? 26.316 3.485 -4.435 1.00 25.23 166 ILE A O 1
ATOM 1299 N N . SER A 1 167 ? 28.463 4.088 -4.722 1.00 27.44 167 SER A N 1
ATOM 1300 C CA . SER A 1 167 ? 28.501 3.562 -6.082 1.00 28.63 167 SER A CA 1
ATOM 1301 C C . SER A 1 167 ? 28.344 2.056 -6.130 1.00 31.87 167 SER A C 1
ATOM 1302 O O . SER A 1 167 ? 27.933 1.529 -7.172 1.00 32.05 167 SER A O 1
ATOM 1305 N N . GLY A 1 168 ? 28.676 1.353 -5.047 1.00 29.65 168 GLY A N 1
ATOM 1306 C CA . GLY A 1 168 ? 28.563 -0.091 -5.038 1.00 30.28 168 GLY A CA 1
ATOM 1307 C C . GLY A 1 168 ? 29.715 -0.845 -5.662 1.00 33.51 168 GLY A C 1
ATOM 1308 O O . GLY A 1 168 ? 29.568 -2.027 -5.965 1.00 38.68 168 GLY A O 1
ATOM 1309 N N . ILE A 1 169 ? 30.877 -0.218 -5.844 1.00 30.72 169 ILE A N 1
ATOM 1310 C CA . ILE A 1 169 ? 31.978 -0.923 -6.484 1.00 29.39 169 ILE A CA 1
ATOM 1311 C C . ILE A 1 169 ? 32.577 -2.012 -5.610 1.00 38.10 169 ILE A C 1
ATOM 1312 O O . ILE A 1 169 ? 33.442 -2.762 -6.082 1.00 36.87 169 ILE A O 1
ATOM 1317 N N . ALA A 1 170 ? 32.151 -2.119 -4.348 1.00 33.91 170 ALA A N 1
ATOM 1318 C CA . ALA A 1 170 ? 32.690 -3.164 -3.485 1.00 33.87 170 ALA A CA 1
ATOM 1319 C C . ALA A 1 170 ? 32.498 -4.551 -4.097 1.00 36.77 170 ALA A C 1
ATOM 1320 O O . ALA A 1 170 ? 33.346 -5.430 -3.905 1.00 37.39 170 ALA A O 1
ATOM 1322 N N . GLU A 1 171 ? 31.420 -4.760 -4.863 1.00 33.40 171 GLU A N 1
ATOM 1323 C CA . GLU A 1 171 ? 31.256 -6.033 -5.563 1.00 40.16 171 GLU A CA 1
ATOM 1324 C C . GLU A 1 171 ? 32.377 -6.272 -6.577 1.00 41.40 171 GLU A C 1
ATOM 1325 O O . GLU A 1 171 ? 32.784 -7.421 -6.799 1.00 39.65 171 GLU A O 1
ATOM 1331 N N . TYR A 1 172 ? 32.907 -5.210 -7.186 1.00 37.54 172 TYR A N 1
ATOM 1332 C CA . TYR A 1 172 ? 34.029 -5.391 -8.100 1.00 37.43 172 TYR A CA 1
ATOM 1333 C C . TYR A 1 172 ? 35.316 -5.753 -7.354 1.00 38.79 172 TYR A C 1
ATOM 1334 O O . TYR A 1 172 ? 36.066 -6.633 -7.799 1.00 36.60 172 TYR A O 1
ATOM 1343 N N . ASP A 1 173 ? 35.588 -5.113 -6.211 1.00 36.35 173 ASP A N 1
ATOM 1344 C CA . ASP A 1 173 ? 36.749 -5.517 -5.417 1.00 35.18 173 ASP A CA 1
ATOM 1345 C C . ASP A 1 173 ? 36.648 -6.980 -5.000 1.00 38.47 173 ASP A C 1
ATOM 1346 O O . ASP A 1 173 ? 37.656 -7.698 -4.964 1.00 36.74 173 ASP A O 1
ATOM 1351 N N . SER A 1 174 ? 35.433 -7.445 -4.701 1.00 35.90 174 SER A N 1
ATOM 1352 C CA . SER A 1 174 ? 35.237 -8.842 -4.338 1.00 35.97 174 SER A CA 1
ATOM 1353 C C . SER A 1 174 ? 35.556 -9.775 -5.508 1.00 36.52 174 SER A C 1
ATOM 1354 O O . SER A 1 174 ? 36.361 -10.701 -5.362 1.00 32.93 174 SER A O 1
ATOM 1357 N N . LYS A 1 175 ? 34.952 -9.532 -6.685 1.00 34.66 175 LYS A N 1
ATOM 1358 C CA . LYS A 1 175 ? 35.257 -10.328 -7.875 1.00 33.99 175 LYS A CA 1
ATOM 1359 C C . LYS A 1 175 ? 36.752 -10.350 -8.168 1.00 34.96 175 LYS A C 1
ATOM 1360 O O . LYS A 1 175 ? 37.296 -11.379 -8.586 1.00 33.99 175 LYS A O 1
ATOM 1366 N N . LYS A 1 176 ? 37.426 -9.213 -7.975 1.00 34.32 176 LYS A N 1
ATOM 1367 C CA . LYS A 1 176 ? 38.860 -9.136 -8.239 1.00 31.04 176 LYS A CA 1
ATOM 1368 C C . LYS A 1 176 ? 39.649 -10.012 -7.274 1.00 35.20 176 LYS A C 1
ATOM 1369 O O . LYS A 1 176 ? 40.585 -10.705 -7.686 1.00 32.22 176 LYS A O 1
ATOM 1375 N N . GLU A 1 177 ? 39.293 -9.982 -5.983 1.00 35.20 177 GLU A N 1
ATOM 1376 C CA . GLU A 1 177 ? 39.955 -10.840 -5.005 1.00 35.78 177 GLU A CA 1
ATOM 1377 C C . GLU A 1 177 ? 39.823 -12.309 -5.378 1.00 36.34 177 GLU A C 1
ATOM 1378 O O . GLU A 1 177 ? 40.774 -13.086 -5.212 1.00 29.88 177 GLU A O 1
ATOM 1384 N N . LYS A 1 178 ? 38.646 -12.721 -5.864 1.00 32.17 178 LYS A N 1
ATOM 1385 C CA . LYS A 1 178 ? 38.483 -14.131 -6.208 1.00 34.65 178 LYS A CA 1
ATOM 1386 C C . LYS A 1 178 ? 39.264 -14.480 -7.477 1.00 38.61 178 LYS A C 1
ATOM 1387 O O . LYS A 1 178 ? 39.832 -15.577 -7.586 1.00 35.48 178 LYS A O 1
ATOM 1393 N N . ALA A 1 179 ? 39.323 -13.556 -8.440 1.00 32.33 179 ALA A N 1
ATOM 1394 C CA . ALA A 1 179 ? 40.118 -13.813 -9.634 1.00 33.38 179 ALA A CA 1
ATOM 1395 C C . ALA A 1 179 ? 41.608 -13.832 -9.312 1.00 31.28 179 ALA A C 1
ATOM 1396 O O . ALA A 1 179 ? 42.356 -14.611 -9.908 1.00 31.52 179 ALA A O 1
ATOM 1398 N N . LEU A 1 180 ? 42.056 -13.002 -8.365 1.00 30.61 180 LEU A N 1
ATOM 1399 C CA . LEU A 1 180 ? 43.459 -13.056 -7.962 1.00 31.60 180 LEU A CA 1
ATOM 1400 C C . LEU A 1 180 ? 43.784 -14.373 -7.270 1.00 32.06 180 LEU A C 1
ATOM 1401 O O . LEU A 1 180 ? 44.913 -14.866 -7.371 1.00 26.45 180 LEU A O 1
ATOM 1406 N N . GLU A 1 181 ? 42.812 -14.949 -6.566 1.00 28.71 181 GLU A N 1
ATOM 1407 C CA . GLU A 1 181 ? 43.015 -16.251 -5.951 1.00 32.17 181 GLU A CA 1
ATOM 1408 C C . GLU A 1 181 ? 43.198 -17.322 -7.014 1.00 35.63 181 GLU A C 1
ATOM 1409 O O . GLU A 1 181 ? 44.112 -18.152 -6.925 1.00 34.49 181 GLU A O 1
ATOM 1415 N N . GLU A 1 182 ? 42.336 -17.308 -8.037 1.00 33.40 182 GLU A N 1
ATOM 1416 C CA . GLU A 1 182 ? 42.477 -18.231 -9.159 1.00 35.79 182 GLU A CA 1
ATOM 1417 C C . GLU A 1 182 ? 43.814 -18.053 -9.868 1.00 30.86 182 GLU A C 1
ATOM 1418 O O . GLU A 1 182 ? 44.476 -19.040 -10.213 1.00 29.89 182 GLU A O 1
ATOM 1424 N N . LEU A 1 183 ? 44.212 -16.799 -10.117 1.00 29.30 183 LEU A N 1
ATOM 1425 C CA . LEU A 1 183 ? 45.514 -16.524 -10.729 1.00 29.50 183 LEU A CA 1
ATOM 1426 C C . LEU A 1 183 ? 46.640 -17.093 -9.878 1.00 33.07 183 LEU A C 1
ATOM 1427 O O . LEU A 1 183 ? 47.574 -17.722 -10.394 1.00 26.84 183 LEU A O 1
ATOM 1432 N N . LYS A 1 184 ? 46.572 -16.857 -8.563 1.00 27.39 184 LYS A N 1
ATOM 1433 C CA . LYS A 1 184 ? 47.559 -17.416 -7.655 1.00 29.04 184 LYS A CA 1
ATOM 1434 C C . LYS A 1 184 ? 47.693 -18.926 -7.844 1.00 30.91 184 LYS A C 1
ATOM 1435 O O . LYS A 1 184 ? 48.802 -19.444 -8.001 1.00 27.26 184 LYS A O 1
ATOM 1441 N N . GLN A 1 185 ? 46.566 -19.649 -7.853 1.00 32.32 185 GLN A N 1
ATOM 1442 C CA . GLN A 1 185 ? 46.638 -21.098 -8.012 1.00 31.81 185 GLN A CA 1
ATOM 1443 C C . GLN A 1 185 ? 47.207 -21.472 -9.373 1.00 32.21 185 GLN A C 1
ATOM 1444 O O . GLN A 1 185 ? 47.999 -22.414 -9.483 1.00 29.83 185 GLN A O 1
ATOM 1450 N N . ALA A 1 186 ? 46.820 -20.741 -10.421 1.00 29.12 186 ALA A N 1
ATOM 1451 C CA . ALA A 1 186 ? 47.357 -21.019 -11.742 1.00 26.50 186 ALA A CA 1
ATOM 1452 C C . ALA A 1 186 ? 48.874 -20.893 -11.743 1.00 32.13 186 ALA A C 1
ATOM 1453 O O . ALA A 1 186 ? 49.575 -21.774 -12.255 1.00 30.86 186 ALA A O 1
ATOM 1455 N N . GLU A 1 187 ? 49.401 -19.807 -11.158 1.00 27.70 187 GLU A N 1
ATOM 1456 C CA . GLU A 1 187 ? 50.849 -19.611 -11.119 1.00 31.01 187 GLU A CA 1
ATOM 1457 C C . GLU A 1 187 ? 51.538 -20.723 -10.344 1.00 28.24 187 GLU A C 1
ATOM 1458 O O . GLU A 1 187 ? 52.589 -21.220 -10.761 1.00 29.82 187 GLU A O 1
ATOM 1464 N N . GLU A 1 188 ? 50.981 -21.098 -9.193 1.00 28.51 188 GLU A N 1
ATOM 1465 C CA . GLU A 1 188 ? 51.552 -22.191 -8.414 1.00 28.32 188 GLU A CA 1
ATOM 1466 C C . GLU A 1 188 ? 51.599 -23.477 -9.222 1.00 33.10 188 GLU A C 1
ATOM 1467 O O . GLU A 1 188 ? 52.605 -24.208 -9.193 1.00 29.57 188 GLU A O 1
ATOM 1473 N N . ASN A 1 189 ? 50.513 -23.770 -9.944 1.00 27.90 189 ASN A N 1
ATOM 1474 C CA . ASN A 1 189 ? 50.485 -24.968 -10.769 1.00 29.42 189 ASN A CA 1
ATOM 1475 C C . ASN A 1 189 ? 51.450 -24.846 -11.935 1.00 29.06 189 ASN A C 1
ATOM 1476 O O . ASN A 1 189 ? 52.115 -25.821 -12.292 1.00 31.36 189 ASN A O 1
ATOM 1481 N N . LEU A 1 190 ? 51.588 -23.651 -12.510 1.00 25.69 190 LEU A N 1
ATOM 1482 C CA . LEU A 1 190 ? 52.556 -23.482 -13.586 1.00 27.43 190 LEU A CA 1
ATOM 1483 C C . LEU A 1 190 ? 53.971 -23.763 -13.099 1.00 33.57 190 LEU A C 1
ATOM 1484 O O . LEU A 1 190 ? 54.724 -24.504 -13.740 1.00 32.12 190 LEU A O 1
ATOM 1489 N N . ALA A 1 191 ? 54.358 -23.165 -11.966 1.00 31.71 191 ALA A N 1
ATOM 1490 C CA . ALA A 1 191 ? 55.696 -23.404 -11.437 1.00 33.17 191 ALA A CA 1
ATOM 1491 C C . ALA A 1 191 ? 55.911 -24.881 -11.129 1.00 33.37 191 ALA A C 1
ATOM 1492 O O . ALA A 1 191 ? 56.998 -25.423 -11.359 1.00 32.64 191 ALA A O 1
ATOM 1494 N N . ARG A 1 192 ? 54.887 -25.548 -10.602 1.00 30.83 192 ARG A N 1
ATOM 1495 C CA . ARG A 1 192 ? 55.019 -26.973 -10.331 1.00 32.07 192 ARG A CA 1
ATOM 1496 C C . ARG A 1 192 ? 55.271 -27.745 -11.618 1.00 33.55 192 ARG A C 1
ATOM 1497 O O . ARG A 1 192 ? 56.206 -28.550 -11.696 1.00 32.73 192 ARG A O 1
ATOM 1505 N N . VAL A 1 193 ? 54.471 -27.482 -12.656 1.00 31.30 193 VAL A N 1
ATOM 1506 C CA . VAL A 1 193 ? 54.647 -28.187 -13.921 1.00 32.90 193 VAL A CA 1
ATOM 1507 C C . VAL A 1 193 ? 55.995 -27.834 -14.531 1.00 32.98 193 VAL A C 1
ATOM 1508 O O . VAL A 1 193 ? 56.686 -28.700 -15.077 1.00 35.08 193 VAL A O 1
ATOM 1512 N N . ASP A 1 194 ? 56.411 -26.571 -14.409 1.00 27.78 194 ASP A N 1
ATOM 1513 C CA . ASP A 1 194 ? 57.718 -26.166 -14.924 1.00 32.22 194 ASP A CA 1
ATOM 1514 C C . ASP A 1 194 ? 58.851 -26.938 -14.243 1.00 35.89 194 ASP A C 1
ATOM 1515 O O . ASP A 1 194 ? 59.787 -27.393 -14.911 1.00 36.15 194 ASP A O 1
ATOM 1520 N N . LEU A 1 195 ? 58.779 -27.121 -12.918 1.00 31.33 195 LEU A N 1
ATOM 1521 C CA . LEU A 1 195 ? 59.790 -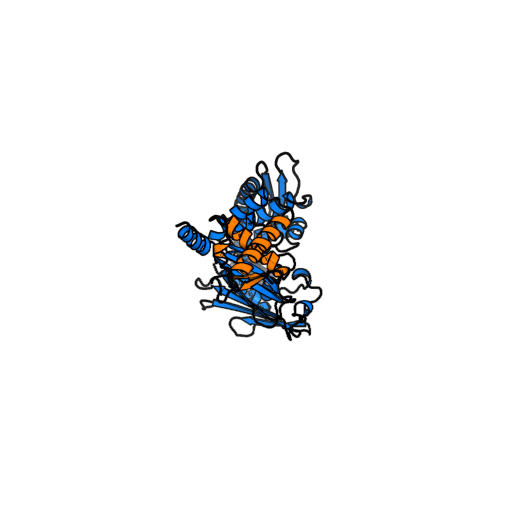27.936 -12.245 1.00 35.75 195 LEU A CA 1
ATOM 1522 C C . LEU A 1 195 ? 59.768 -29.380 -12.744 1.00 38.61 195 LEU A C 1
ATOM 1523 O O . LEU A 1 195 ? 60.824 -30.008 -12.889 1.00 39.43 195 LEU A O 1
ATOM 1528 N N . LEU A 1 196 ? 58.575 -29.937 -12.977 1.00 32.04 196 LEU A N 1
ATOM 1529 C CA . LEU A 1 196 ? 58.499 -31.330 -13.398 1.00 37.13 196 LEU A CA 1
ATOM 1530 C C . LEU A 1 196 ? 59.004 -31.506 -14.827 1.00 36.07 196 LEU A C 1
ATOM 1531 O O . LEU A 1 196 ? 59.617 -32.532 -15.143 1.00 40.77 196 LEU A O 1
ATOM 1536 N N . ILE A 1 197 ? 58.789 -30.509 -15.687 1.00 31.52 197 ILE A N 1
ATOM 1537 C CA . ILE A 1 197 ? 59.299 -30.570 -17.051 1.00 36.88 197 ILE A CA 1
ATOM 1538 C C . ILE A 1 197 ? 60.815 -30.448 -17.071 1.00 44.71 197 ILE A C 1
ATOM 1539 O O . ILE A 1 197 ? 61.495 -31.150 -17.829 1.00 41.08 197 ILE A O 1
ATOM 1544 N N . LYS A 1 198 ? 61.368 -29.542 -16.255 1.00 42.07 198 LYS A N 1
ATOM 1545 C CA . LYS A 1 198 ? 62.819 -29.410 -16.158 1.00 45.68 198 LYS A CA 1
ATOM 1546 C C . LYS A 1 198 ? 63.464 -30.737 -15.780 1.00 43.09 198 LYS A C 1
ATOM 1547 O O . LYS A 1 198 ? 64.462 -31.153 -16.377 1.00 45.95 198 LYS A O 1
ATOM 1553 N N . GLU A 1 199 ? 62.899 -31.418 -14.788 1.00 41.03 199 GLU A N 1
ATOM 1554 C CA . GLU A 1 199 ? 63.463 -32.697 -14.362 1.00 48.48 199 GLU A CA 1
ATOM 1555 C C . GLU A 1 199 ? 63.392 -33.745 -15.473 1.00 52.49 199 GLU A C 1
ATOM 1556 O O . GLU A 1 199 ? 64.356 -34.489 -15.694 1.00 52.56 199 GLU A O 1
ATOM 1562 N N . VAL A 1 200 ? 62.269 -33.802 -16.197 1.00 51.30 200 VAL A N 1
ATOM 1563 C CA . VAL A 1 200 ? 62.083 -34.801 -17.249 1.00 50.27 200 VAL A CA 1
ATOM 1564 C C . VAL A 1 200 ? 63.117 -34.643 -18.361 1.00 52.58 200 VAL A C 1
ATOM 1565 O O . VAL A 1 200 ? 63.515 -35.630 -18.993 1.00 61.44 200 VAL A O 1
ATOM 1569 N N . LYS A 1 201 ? 63.598 -33.427 -18.597 1.00 52.20 201 LYS A N 1
ATOM 1570 C CA . LYS A 1 201 ? 64.593 -33.196 -19.643 1.00 53.47 201 LYS A CA 1
ATOM 1571 C C . LYS A 1 201 ? 66.031 -33.177 -19.101 1.00 56.43 201 LYS A C 1
ATOM 1572 O O . LYS A 1 201 ? 66.385 -33.922 -18.172 1.00 56.64 201 LYS A O 1
ATOM 1578 N N . ASP A 1 209 ? 63.292 -46.689 -21.776 1.00 50.72 973 ASP A N 1
ATOM 1579 C CA . ASP A 1 209 ? 62.789 -45.546 -21.034 1.00 45.13 973 ASP A CA 1
ATOM 1580 C C . ASP A 1 209 ? 62.241 -44.448 -21.950 1.00 45.42 973 ASP A C 1
ATOM 1581 O O . ASP A 1 209 ? 61.552 -43.560 -21.459 1.00 46.74 973 ASP A O 1
ATOM 1586 N N . PHE A 1 210 ? 62.527 -44.483 -23.258 1.00 34.05 974 PHE A N 1
ATOM 1587 C CA . PHE A 1 210 ? 62.125 -43.355 -24.095 1.00 37.37 974 PHE A CA 1
ATOM 1588 C C . PHE A 1 210 ? 60.619 -43.135 -24.064 1.00 41.32 974 PHE A C 1
ATOM 1589 O O . PHE A 1 210 ? 60.161 -41.990 -23.980 1.00 34.43 974 PHE A O 1
ATOM 1597 N N . GLU A 1 211 ? 59.834 -44.211 -24.176 1.00 39.45 975 GLU A N 1
ATOM 1598 C CA . GLU A 1 211 ? 58.383 -44.059 -24.192 1.00 37.47 975 GLU A CA 1
ATOM 1599 C C . GLU A 1 211 ? 57.881 -43.426 -22.900 1.00 33.92 975 GLU A C 1
ATOM 1600 O O . GLU A 1 211 ? 56.993 -42.562 -22.928 1.00 30.19 975 GLU A O 1
ATOM 1606 N N . ILE A 1 212 ? 58.436 -43.846 -21.760 1.00 31.28 976 ILE A N 1
ATOM 1607 C CA . ILE A 1 212 ? 58.004 -43.302 -20.473 1.00 35.95 976 ILE A CA 1
ATOM 1608 C C . ILE A 1 212 ? 58.271 -41.803 -20.403 1.00 35.90 976 ILE A C 1
ATOM 1609 O O . ILE A 1 212 ? 57.388 -41.020 -20.038 1.00 33.55 976 ILE A O 1
ATOM 1614 N N . VAL A 1 213 ? 59.493 -41.375 -20.736 1.00 37.12 977 VAL A N 1
ATOM 1615 C CA . VAL A 1 213 ? 59.790 -39.952 -20.600 1.00 34.38 977 VAL A CA 1
ATOM 1616 C C . VAL A 1 213 ? 59.016 -39.149 -21.636 1.00 35.93 977 VAL A C 1
ATOM 1617 O O . VAL A 1 213 ? 58.509 -38.060 -21.337 1.00 37.55 977 VAL A O 1
ATOM 1621 N N . GLU A 1 214 ? 58.864 -39.685 -22.852 1.00 28.49 978 GLU A N 1
ATOM 1622 C CA . GLU A 1 214 ? 58.095 -38.967 -23.862 1.00 34.10 978 GLU A CA 1
ATOM 1623 C C . GLU A 1 214 ? 56.631 -38.847 -23.462 1.00 31.93 978 GLU A C 1
ATOM 1624 O O . GLU A 1 214 ? 56.020 -37.792 -23.641 1.00 35.63 978 GLU A O 1
ATOM 1630 N N . ARG A 1 215 ? 56.043 -39.922 -22.939 1.00 33.11 979 ARG A N 1
ATOM 1631 C CA . ARG A 1 215 ? 54.670 -39.838 -22.453 1.00 34.76 979 ARG A CA 1
ATOM 1632 C C . ARG A 1 215 ? 54.555 -38.763 -21.380 1.00 37.59 979 ARG A C 1
ATOM 1633 O O . ARG A 1 215 ? 53.709 -37.866 -21.465 1.00 35.25 979 ARG A O 1
ATOM 1641 N N . ARG A 1 216 ? 55.421 -38.828 -20.369 1.00 32.56 980 ARG A N 1
ATOM 1642 C CA . ARG A 1 216 ? 55.324 -37.878 -19.277 1.00 33.37 980 ARG A CA 1
ATOM 1643 C C . ARG A 1 216 ? 55.606 -36.459 -19.769 1.00 36.92 980 ARG A C 1
ATOM 1644 O O . ARG A 1 216 ? 54.933 -35.508 -19.357 1.00 35.55 980 ARG A O 1
ATOM 1652 N N . TYR A 1 217 ? 56.538 -36.303 -20.716 1.00 34.79 981 TYR A N 1
ATOM 1653 C CA . TYR A 1 217 ? 56.799 -34.969 -21.238 1.00 33.76 981 TYR A CA 1
ATOM 1654 C C . TYR A 1 217 ? 55.597 -34.433 -22.005 1.00 37.01 981 TYR A C 1
ATOM 1655 O O . TYR A 1 217 ? 55.284 -33.242 -21.911 1.00 35.57 981 TYR A O 1
ATOM 1664 N N . LEU A 1 218 ? 54.910 -35.287 -22.774 1.00 31.30 982 LEU A N 1
ATOM 1665 C CA . LEU A 1 218 ? 53.761 -34.807 -23.537 1.00 32.54 982 LEU A CA 1
ATOM 1666 C C . LEU A 1 218 ? 52.608 -34.438 -22.614 1.00 31.94 982 LEU A C 1
ATOM 1667 O O . LEU A 1 218 ? 51.893 -33.461 -22.868 1.00 32.88 982 LEU A O 1
ATOM 1672 N N . GLU A 1 219 ? 52.408 -35.203 -21.536 1.00 28.36 983 GLU A N 1
ATOM 1673 C CA . GLU A 1 219 ? 51.304 -34.902 -20.631 1.00 30.48 983 GLU A CA 1
ATOM 1674 C C . GLU A 1 219 ? 51.570 -33.616 -19.861 1.00 33.82 983 GLU A C 1
ATOM 1675 O O . GLU A 1 219 ? 50.656 -32.812 -19.645 1.00 32.89 983 GLU A O 1
ATOM 1681 N N . LEU A 1 220 ? 52.824 -33.388 -19.474 1.00 31.32 984 LEU A N 1
ATOM 1682 C CA . LEU A 1 220 ? 53.169 -32.148 -18.789 1.00 34.23 984 LEU A CA 1
ATOM 1683 C C . LEU A 1 220 ? 53.047 -30.953 -19.730 1.00 33.56 984 LEU A C 1
ATOM 1684 O O . LEU A 1 220 ? 52.516 -29.904 -19.347 1.00 34.87 984 LEU A O 1
ATOM 1689 N N . LYS A 1 221 ? 53.532 -31.094 -20.968 1.00 29.63 985 LYS A N 1
ATOM 1690 C CA . LYS A 1 221 ? 53.417 -30.010 -21.945 1.00 33.34 985 LYS A CA 1
ATOM 1691 C C . LYS A 1 221 ? 51.959 -29.647 -22.203 1.00 34.92 985 LYS A C 1
ATOM 1692 O O . LYS A 1 221 ? 51.625 -28.471 -22.418 1.00 33.13 985 LYS A O 1
ATOM 1698 N N . SER A 1 222 ? 51.070 -30.647 -22.177 1.00 31.74 986 SER A N 1
ATOM 1699 C CA . SER A 1 222 ? 49.644 -30.388 -22.357 1.00 35.68 986 SER A CA 1
ATOM 1700 C C . SER A 1 222 ? 49.033 -29.724 -21.123 1.00 33.52 986 SER A C 1
ATOM 1701 O O . SER A 1 222 ? 48.248 -28.776 -21.246 1.00 34.14 986 SER A O 1
ATOM 1704 N N . LYS A 1 223 ? 49.372 -30.200 -19.924 1.00 29.56 987 LYS A N 1
ATOM 1705 C CA . LYS A 1 223 ? 48.871 -29.535 -18.729 1.00 33.39 987 LYS A CA 1
ATOM 1706 C C . LYS A 1 223 ? 49.381 -28.093 -18.660 1.00 33.25 987 LYS A C 1
ATOM 1707 O O . LYS A 1 223 ? 48.636 -27.178 -18.293 1.00 32.52 987 LYS A O 1
ATOM 1713 N N . ARG A 1 224 ? 50.631 -27.865 -19.058 1.00 30.29 988 ARG A N 1
ATOM 1714 C CA . ARG A 1 224 ? 51.150 -26.507 -19.062 1.00 31.79 988 ARG A CA 1
ATOM 1715 C C . ARG A 1 224 ? 50.364 -25.625 -20.022 1.00 36.78 988 ARG A C 1
ATOM 1716 O O . ARG A 1 224 ? 50.056 -24.471 -19.705 1.00 38.53 988 ARG A O 1
ATOM 1724 N N . GLU A 1 225 ? 50.020 -26.153 -21.199 1.00 34.83 989 GLU A N 1
ATOM 1725 C CA . GLU A 1 225 ? 49.291 -25.359 -22.182 1.00 32.57 989 GLU A CA 1
ATOM 1726 C C . GLU A 1 225 ? 47.911 -24.966 -21.676 1.00 30.05 989 GLU A C 1
ATOM 1727 O O . GLU A 1 225 ? 47.468 -23.842 -21.913 1.00 32.80 989 GLU A O 1
ATOM 1733 N N . LYS A 1 226 ? 47.215 -25.871 -20.981 1.00 32.05 990 LYS A N 1
ATOM 1734 C CA . LYS A 1 226 ? 45.938 -25.506 -20.377 1.00 33.36 990 LYS A CA 1
ATOM 1735 C C . LYS A 1 226 ? 46.128 -24.446 -19.292 1.00 37.53 990 LYS A C 1
ATOM 1736 O O . LYS A 1 226 ? 45.376 -23.468 -19.222 1.00 32.26 990 LYS A O 1
ATOM 1742 N N . LEU A 1 227 ? 47.131 -24.633 -18.431 1.00 33.65 991 LEU A N 1
ATOM 1743 C CA . LEU A 1 227 ? 47.381 -23.666 -17.371 1.00 34.97 991 LEU A CA 1
ATOM 1744 C C . LEU A 1 227 ? 47.688 -22.278 -17.934 1.00 31.89 991 LEU A C 1
ATOM 1745 O O . LEU A 1 227 ? 47.202 -21.275 -17.407 1.00 31.55 991 LEU A O 1
ATOM 1750 N N . GLU A 1 228 ? 48.485 -22.199 -19.009 1.00 34.98 992 GLU A N 1
ATOM 1751 C CA . GLU A 1 228 ? 48.807 -20.898 -19.607 1.00 33.71 992 GLU A CA 1
ATOM 1752 C C . GLU A 1 228 ? 47.565 -20.216 -20.178 1.00 34.24 992 GLU A C 1
ATOM 1753 O O . GLU A 1 228 ? 47.379 -19.008 -19.992 1.00 35.48 992 GLU A O 1
ATOM 1759 N N . ALA A 1 229 ? 46.703 -20.961 -20.877 1.00 33.25 993 ALA A N 1
ATOM 1760 C CA . ALA A 1 229 ? 45.457 -20.363 -21.356 1.00 34.33 993 ALA A CA 1
ATOM 1761 C C . ALA A 1 229 ? 44.594 -19.907 -20.185 1.00 35.81 993 ALA A C 1
ATOM 1762 O O . ALA A 1 229 ? 44.027 -18.809 -20.209 1.00 33.71 993 ALA A O 1
ATOM 1764 N N . GLU A 1 230 ? 44.482 -20.748 -19.146 1.00 34.02 994 GLU A N 1
ATOM 1765 C CA . GLU A 1 230 ? 43.719 -20.365 -17.961 1.00 36.53 994 GLU A CA 1
ATOM 1766 C C . GLU A 1 230 ? 44.285 -19.098 -17.332 1.00 36.65 994 GLU A C 1
ATOM 1767 O O . GLU A 1 230 ? 43.532 -18.201 -16.932 1.00 34.23 994 GLU A O 1
ATOM 1773 N N . LYS A 1 231 ? 45.611 -19.002 -17.249 1.00 33.40 995 LYS A N 1
ATOM 1774 C CA . LYS A 1 231 ? 46.227 -17.805 -16.693 1.00 34.24 995 LYS A CA 1
ATOM 1775 C C . LYS A 1 231 ? 45.846 -16.580 -17.509 1.00 36.98 995 LYS A C 1
ATOM 1776 O O . LYS A 1 231 ? 45.458 -15.543 -16.953 1.00 31.66 995 LYS A O 1
ATOM 1782 N N . GLU A 1 232 ? 45.933 -16.690 -18.835 1.00 35.14 996 GLU A N 1
ATOM 1783 C CA . GLU A 1 232 ? 45.676 -15.532 -19.678 1.00 41.26 996 GLU A CA 1
ATOM 1784 C C . GLU A 1 232 ? 44.231 -15.075 -19.553 1.00 38.64 996 GLU A C 1
ATOM 1785 O O . GLU A 1 232 ? 43.965 -13.869 -19.490 1.00 37.77 996 GLU A O 1
ATOM 1791 N N . SER A 1 233 ? 43.282 -16.014 -19.477 1.00 33.61 997 SER A N 1
ATOM 1792 C CA . SER A 1 233 ? 41.895 -15.580 -19.390 1.00 34.31 997 SER A CA 1
ATOM 1793 C C . SER A 1 233 ? 41.582 -14.955 -18.032 1.00 32.96 997 SER A C 1
ATOM 1794 O O . SER A 1 233 ? 40.734 -14.060 -17.950 1.00 30.43 997 SER A O 1
ATOM 1797 N N . ILE A 1 234 ? 42.242 -15.397 -16.958 1.00 31.08 998 ILE A N 1
ATOM 1798 C CA . ILE A 1 234 ? 42.030 -14.734 -15.676 1.00 27.67 998 ILE A CA 1
ATOM 1799 C C . ILE A 1 234 ? 42.559 -13.308 -15.732 1.00 30.75 998 ILE A C 1
ATOM 1800 O O . ILE A 1 234 ? 41.948 -12.382 -15.190 1.00 29.78 998 ILE A O 1
ATOM 1805 N N . ILE A 1 235 ? 43.697 -13.101 -16.393 1.00 27.95 999 ILE A N 1
ATOM 180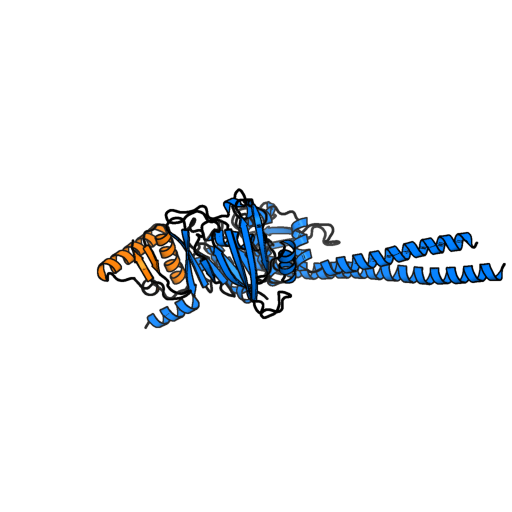6 C CA . ILE A 1 235 ? 44.255 -11.754 -16.454 1.00 33.03 999 ILE A CA 1
ATOM 1807 C C . ILE A 1 235 ? 43.334 -10.828 -17.239 1.00 33.99 999 ILE A C 1
ATOM 1808 O O . ILE A 1 235 ? 43.154 -9.660 -16.875 1.00 32.62 999 ILE A O 1
ATOM 1813 N N . GLU A 1 236 ? 42.725 -11.329 -18.317 1.00 32.27 1000 GLU A N 1
ATOM 1814 C CA . GLU A 1 236 ? 41.744 -10.522 -19.036 1.00 31.92 1000 GLU A CA 1
ATOM 1815 C C . GLU A 1 236 ? 40.543 -10.210 -18.151 1.00 33.92 1000 GLU A C 1
ATOM 1816 O O . GLU A 1 236 ? 40.099 -9.059 -18.086 1.00 35.79 1000 GLU A O 1
ATOM 1822 N N . PHE A 1 237 ? 40.011 -11.221 -17.451 1.00 30.75 1001 PHE A N 1
ATOM 1823 C CA . PHE A 1 237 ? 38.890 -10.992 -16.543 1.00 32.70 1001 PHE A CA 1
ATOM 1824 C C . PHE A 1 237 ? 39.219 -9.909 -15.517 1.00 32.99 1001 PHE A C 1
ATOM 1825 O O . PHE A 1 237 ? 38.411 -8.999 -15.287 1.00 31.59 1001 PHE A O 1
ATOM 1833 N N . ILE A 1 238 ? 40.420 -9.953 -14.935 1.00 29.00 1002 ILE A N 1
ATOM 1834 C CA . ILE A 1 238 ? 40.816 -8.908 -13.992 1.00 31.79 1002 ILE A CA 1
ATOM 1835 C C . ILE A 1 238 ? 40.820 -7.545 -14.675 1.00 31.38 1002 ILE A C 1
ATOM 1836 O O . ILE A 1 238 ? 40.323 -6.561 -14.120 1.00 32.22 1002 ILE A O 1
ATOM 1841 N N . ASN A 1 239 ? 41.362 -7.463 -15.894 1.00 31.06 1003 ASN A N 1
ATOM 1842 C CA . ASN A 1 239 ? 41.354 -6.194 -16.624 1.00 32.79 1003 ASN A CA 1
ATOM 1843 C C . ASN A 1 239 ? 39.941 -5.678 -16.864 1.00 33.28 1003 ASN A C 1
ATOM 1844 O O . ASN A 1 239 ? 39.672 -4.481 -16.710 1.00 31.15 1003 ASN A O 1
ATOM 1849 N N . GLU A 1 240 ? 39.039 -6.562 -17.272 1.00 28.75 1004 GLU A N 1
ATOM 1850 C CA . GLU A 1 240 ? 37.647 -6.182 -17.463 1.00 34.21 1004 GLU A CA 1
ATOM 1851 C C . GLU A 1 240 ? 37.033 -5.667 -16.164 1.00 35.69 1004 GLU A C 1
ATOM 1852 O O . GLU A 1 240 ? 36.380 -4.616 -16.144 1.00 34.34 1004 GLU A O 1
ATOM 1858 N N . ILE A 1 241 ? 37.241 -6.396 -15.063 1.00 34.60 1005 ILE A N 1
ATOM 1859 C CA . ILE A 1 241 ? 36.701 -5.979 -13.771 1.00 31.78 1005 ILE A CA 1
ATOM 1860 C C . ILE A 1 241 ? 37.175 -4.578 -13.422 1.00 29.59 1005 ILE A C 1
ATOM 1861 O O . ILE A 1 241 ? 36.398 -3.742 -12.941 1.00 27.84 1005 ILE A O 1
ATOM 1866 N N . GLU A 1 242 ? 38.450 -4.292 -13.680 1.00 27.65 1006 GLU A N 1
ATOM 1867 C CA . GLU A 1 242 ? 38.995 -2.987 -13.323 1.00 32.09 1006 GLU A CA 1
ATOM 1868 C C . GLU A 1 242 ? 38.365 -1.884 -14.164 1.00 31.72 1006 GLU A C 1
ATOM 1869 O O . GLU A 1 242 ? 38.102 -0.790 -13.652 1.00 30.65 1006 GLU A O 1
ATOM 1875 N N . LYS A 1 243 ? 38.118 -2.152 -15.454 1.00 30.08 1007 LYS A N 1
ATOM 1876 C CA . LYS A 1 243 ? 37.437 -1.174 -16.303 1.00 30.68 1007 LYS A CA 1
ATOM 1877 C C . LYS A 1 243 ? 36.008 -0.943 -15.837 1.00 26.73 1007 LYS A C 1
ATOM 1878 O O . LYS A 1 243 ? 35.555 0.202 -15.731 1.00 30.32 1007 LYS A O 1
ATOM 1884 N N . GLU A 1 244 ? 35.276 -2.022 -15.574 1.00 24.11 1008 GLU A N 1
ATOM 1885 C CA . GLU A 1 244 ? 33.893 -1.880 -15.142 1.00 29.74 1008 GLU A CA 1
ATOM 1886 C C . GLU A 1 244 ? 33.799 -1.131 -13.816 1.00 30.19 1008 GLU A C 1
ATOM 1887 O O . GLU A 1 244 ? 32.927 -0.268 -13.648 1.00 28.40 1008 GLU A O 1
ATOM 1893 N N . LYS A 1 245 ? 34.704 -1.431 -12.874 1.00 28.72 1009 LYS A N 1
ATOM 1894 C CA . LYS A 1 245 ? 34.717 -0.733 -11.589 1.00 28.93 1009 LYS A CA 1
ATOM 1895 C C . LYS A 1 245 ? 34.874 0.770 -11.788 1.00 28.28 1009 LYS A C 1
ATOM 1896 O O . LYS A 1 245 ? 34.121 1.567 -11.219 1.00 25.54 1009 LYS A O 1
ATOM 1902 N N . LYS A 1 246 ? 35.862 1.174 -12.594 1.00 26.89 1010 LYS A N 1
ATOM 1903 C CA . LYS A 1 246 ? 36.041 2.585 -12.912 1.00 24.02 1010 LYS A CA 1
ATOM 1904 C C . LYS A 1 246 ? 34.795 3.165 -13.574 1.00 26.44 1010 LYS A C 1
ATOM 1905 O O . LYS A 1 246 ? 34.391 4.288 -13.260 1.00 25.92 1010 LYS A O 1
ATOM 1911 N N . ASN A 1 247 ? 34.154 2.401 -14.470 1.00 25.38 1011 ASN A N 1
ATOM 1912 C CA . ASN A 1 247 ? 32.977 2.911 -15.175 1.00 25.75 1011 ASN A CA 1
ATOM 1913 C C . ASN A 1 247 ? 31.822 3.164 -14.220 1.00 26.35 1011 ASN A C 1
ATOM 1914 O O . ASN A 1 247 ? 31.188 4.226 -14.268 1.00 26.48 1011 ASN A O 1
ATOM 1919 N N . VAL A 1 248 ? 31.521 2.186 -13.357 1.00 24.67 1012 VAL A N 1
ATOM 1920 C CA . VAL A 1 248 ? 30.419 2.340 -12.408 1.00 25.04 1012 VAL A CA 1
ATOM 1921 C C . VAL A 1 248 ? 30.685 3.515 -11.481 1.00 22.53 1012 VAL A C 1
ATOM 1922 O O . VAL A 1 248 ? 29.795 4.329 -11.213 1.00 24.75 1012 VAL A O 1
ATOM 1926 N N . PHE A 1 249 ? 31.926 3.651 -11.010 1.00 24.93 1013 P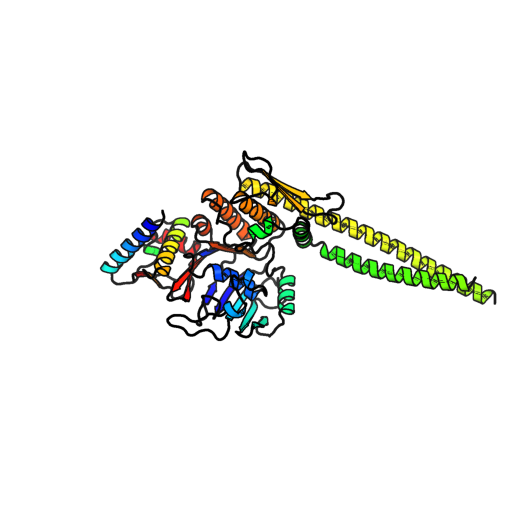HE A N 1
ATOM 1927 C CA . PHE A 1 249 ? 32.247 4.772 -10.136 1.00 23.55 1013 PHE A CA 1
ATOM 1928 C C . PHE A 1 249 ? 32.068 6.107 -10.851 1.00 26.39 1013 PHE A C 1
ATOM 1929 O O . PHE A 1 249 ? 31.540 7.061 -10.262 1.00 23.86 1013 PHE A O 1
ATOM 1937 N N . MET A 1 250 ? 32.520 6.206 -12.111 1.00 24.86 1014 MET A N 1
ATOM 1938 C CA . MET A 1 250 ? 32.446 7.490 -12.818 1.00 25.66 1014 MET A CA 1
ATOM 1939 C C . MET A 1 250 ? 31.008 7.863 -13.137 1.00 22.60 1014 MET A C 1
ATOM 1940 O O . MET A 1 250 ? 30.628 9.036 -13.040 1.00 27.35 1014 MET A O 1
ATOM 1945 N N . ARG A 1 251 ? 30.200 6.883 -13.529 1.00 22.74 1015 ARG A N 1
ATOM 1946 C CA . ARG A 1 251 ? 28.780 7.133 -13.731 1.00 22.12 1015 ARG A CA 1
ATOM 1947 C C . ARG A 1 251 ? 28.154 7.690 -12.456 1.00 23.50 1015 ARG A C 1
ATOM 1948 O O . ARG A 1 251 ? 27.408 8.679 -12.489 1.00 23.66 1015 ARG A O 1
ATOM 1956 N N . THR A 1 252 ? 28.495 7.089 -11.314 1.00 22.19 1016 THR A N 1
ATOM 1957 C CA . THR A 1 252 ? 27.977 7.540 -10.029 1.00 20.92 1016 THR A CA 1
ATOM 1958 C C . THR A 1 252 ? 28.492 8.932 -9.697 1.00 26.51 1016 THR A C 1
ATOM 1959 O O . THR A 1 252 ? 27.711 9.829 -9.348 1.00 23.54 1016 THR A O 1
ATOM 1963 N N . PHE A 1 253 ? 29.809 9.133 -9.820 1.00 19.59 1017 PHE A N 1
ATOM 1964 C CA . PHE A 1 253 ? 30.392 10.427 -9.503 1.00 24.36 1017 PHE A CA 1
ATOM 1965 C C . PHE A 1 253 ? 29.807 11.542 -10.372 1.00 27.00 1017 PHE A C 1
ATOM 1966 O O . PHE A 1 253 ? 29.495 12.624 -9.864 1.00 22.43 1017 PHE A O 1
ATOM 1974 N N . GLU A 1 254 ? 29.644 11.305 -11.681 1.00 23.19 1018 GLU A N 1
ATOM 1975 C CA . GLU A 1 254 ? 29.202 12.399 -12.544 1.00 25.36 1018 GLU A CA 1
ATOM 1976 C C . GLU A 1 254 ? 27.758 12.787 -12.248 1.00 26.74 1018 GLU A C 1
ATOM 1977 O O . GLU A 1 254 ? 27.407 13.973 -12.308 1.00 23.94 1018 GLU A O 1
ATOM 1983 N N . ALA A 1 255 ? 26.909 11.806 -11.919 1.00 22.21 1019 ALA A N 1
ATOM 1984 C CA . ALA A 1 255 ? 25.521 12.112 -11.592 1.00 25.32 1019 ALA A CA 1
ATOM 1985 C C . ALA A 1 255 ? 25.421 12.870 -10.268 1.00 25.03 1019 ALA A C 1
ATOM 1986 O O . ALA A 1 255 ? 24.685 13.860 -10.169 1.00 26.61 1019 ALA A O 1
ATOM 1988 N N . ILE A 1 256 ? 26.165 12.435 -9.251 1.00 20.16 1020 ILE A N 1
ATOM 1989 C CA . ILE A 1 256 ? 26.151 13.140 -7.972 1.00 23.86 1020 ILE A CA 1
ATOM 1990 C C . ILE A 1 256 ? 26.798 14.512 -8.110 1.00 25.82 1020 ILE A C 1
ATOM 1991 O O . ILE A 1 256 ? 26.343 15.498 -7.509 1.00 22.69 1020 ILE A O 1
ATOM 1996 N N . SER A 1 257 ? 27.858 14.602 -8.917 1.00 24.38 1021 SER A N 1
ATOM 1997 C CA . SER A 1 257 ? 28.483 15.893 -9.181 1.00 23.03 1021 SER A CA 1
ATOM 1998 C C . SER A 1 257 ? 27.475 16.867 -9.789 1.00 25.87 1021 SER A C 1
ATOM 1999 O O . SER A 1 257 ? 27.347 18.014 -9.338 1.00 24.75 1021 SER A O 1
ATOM 2002 N N . ARG A 1 258 ? 26.725 16.413 -10.799 1.00 24.36 1022 ARG A N 1
ATOM 2003 C CA . ARG A 1 258 ? 25.670 17.252 -11.366 1.00 24.76 1022 ARG A CA 1
ATOM 2004 C C . ARG A 1 258 ? 24.655 17.655 -10.296 1.00 31.01 1022 ARG A C 1
ATOM 2005 O O . ARG A 1 258 ? 24.340 18.841 -10.143 1.00 25.86 1022 ARG A O 1
ATOM 2013 N N . ASN A 1 259 ? 24.145 16.677 -9.532 1.00 28.51 1023 ASN A N 1
ATOM 2014 C CA . ASN A 1 259 ? 23.236 16.986 -8.429 1.00 25.91 1023 ASN A CA 1
ATOM 2015 C C . ASN A 1 259 ? 23.811 18.071 -7.521 1.00 25.33 1023 ASN A C 1
ATOM 2016 O O . ASN A 1 259 ? 23.123 19.039 -7.165 1.00 22.22 1023 ASN A O 1
ATOM 2021 N N . PHE A 1 260 ? 25.079 17.920 -7.138 1.00 20.72 1024 PHE A N 1
ATOM 2022 C CA . PHE A 1 260 ? 25.681 18.827 -6.168 1.00 20.76 1024 PHE A CA 1
ATOM 2023 C C . PHE A 1 260 ? 25.702 20.263 -6.682 1.00 25.13 1024 PHE A C 1
ATOM 2024 O O . PHE A 1 260 ? 25.382 21.206 -5.944 1.00 23.49 1024 PHE A O 1
ATOM 2032 N N . SER A 1 261 ? 26.100 20.449 -7.947 1.00 24.58 1025 SER A N 1
ATOM 2033 C CA . SER A 1 261 ? 26.099 21.784 -8.543 1.00 26.97 1025 SER A CA 1
ATOM 2034 C C . SER A 1 261 ? 24.696 22.373 -8.602 1.00 23.36 1025 SER A C 1
ATOM 2035 O O . SER A 1 261 ? 24.504 23.550 -8.284 1.00 25.15 1025 SER A O 1
ATOM 2038 N N . GLU A 1 262 ? 23.704 21.581 -9.013 1.00 21.71 1026 GLU A N 1
ATOM 2039 C CA . GLU A 1 262 ? 22.342 22.105 -9.082 1.00 26.62 1026 GLU A CA 1
ATOM 2040 C C . GLU A 1 262 ? 21.845 22.496 -7.700 1.00 27.48 1026 GLU A C 1
ATOM 2041 O O . GLU A 1 262 ? 21.349 23.613 -7.491 1.00 29.70 1026 GLU A O 1
ATOM 2047 N N . ILE A 1 263 ? 22.013 21.598 -6.731 1.00 22.48 1027 ILE A N 1
ATOM 2048 C CA . ILE A 1 263 ? 21.487 21.846 -5.396 1.00 23.13 1027 ILE A CA 1
ATOM 2049 C C . ILE A 1 263 ? 22.174 23.047 -4.760 1.00 24.81 1027 ILE A C 1
ATOM 2050 O O . ILE A 1 263 ? 21.529 23.879 -4.103 1.00 26.42 1027 ILE A O 1
ATOM 2055 N N . PHE A 1 264 ? 23.490 23.161 -4.926 1.00 23.19 1028 PHE A N 1
ATOM 2056 C CA . PHE A 1 264 ? 24.183 24.280 -4.290 1.00 24.04 1028 PHE A CA 1
ATOM 2057 C C . PHE A 1 264 ? 23.741 25.605 -4.896 1.00 27.55 1028 PHE A C 1
ATOM 2058 O O . PHE A 1 264 ? 23.608 26.608 -4.183 1.00 28.40 1028 PHE A O 1
ATOM 2066 N N . ALA A 1 265 ? 23.526 25.631 -6.212 1.00 29.16 1029 ALA A N 1
ATOM 2067 C CA . ALA A 1 265 ? 23.000 26.835 -6.845 1.00 30.36 1029 ALA A CA 1
ATOM 2068 C C . ALA A 1 265 ? 21.610 27.160 -6.330 1.00 30.41 1029 ALA A C 1
ATOM 2069 O O . ALA A 1 265 ? 21.242 28.339 -6.251 1.00 33.38 1029 ALA A O 1
ATOM 2071 N N . LYS A 1 266 ? 20.831 26.133 -5.962 1.00 32.13 1030 LYS A N 1
ATOM 2072 C CA . LYS A 1 266 ? 19.485 26.376 -5.445 1.00 30.15 1030 LYS A CA 1
ATOM 2073 C C . LYS A 1 266 ? 19.533 26.857 -3.994 1.00 30.35 1030 LYS A C 1
ATOM 2074 O O . LYS A 1 266 ? 18.828 27.806 -3.640 1.00 33.80 1030 LYS A O 1
ATOM 2080 N N . LEU A 1 267 ? 20.392 26.265 -3.151 1.00 29.18 1031 LEU A N 1
ATOM 2081 C CA . LEU A 1 267 ? 20.481 26.718 -1.764 1.00 30.30 1031 LEU A CA 1
ATOM 2082 C C . LEU A 1 267 ? 21.138 28.083 -1.658 1.00 32.27 1031 LEU A C 1
ATOM 2083 O O . LEU A 1 267 ? 20.797 28.864 -0.766 1.00 33.66 1031 LEU A O 1
ATOM 2088 N N . SER A 1 268 ? 22.106 28.376 -2.523 1.00 32.04 1032 SER A N 1
ATOM 2089 C CA . SER A 1 268 ? 22.878 29.612 -2.459 1.00 34.39 1032 SER A CA 1
ATOM 2090 C C . SER A 1 268 ? 22.658 30.360 -3.776 1.00 35.42 1032 SER A C 1
ATOM 2091 O O . SER A 1 268 ? 23.445 30.221 -4.720 1.00 34.87 1032 SER A O 1
ATOM 2094 N N . PRO A 1 269 ? 21.579 31.138 -3.873 1.00 34.46 1033 PRO A N 1
ATOM 2095 C CA . PRO A 1 269 ? 21.247 31.792 -5.150 1.00 35.33 1033 PRO A CA 1
ATOM 2096 C C . PRO A 1 269 ? 22.390 32.657 -5.666 1.00 32.23 1033 PRO A C 1
ATOM 2097 O O . PRO A 1 269 ? 23.023 33.410 -4.916 1.00 32.79 1033 PRO A O 1
ATOM 2101 N N . GLY A 1 270 ? 22.677 32.508 -6.957 1.00 35.85 1034 GLY A N 1
ATOM 2102 C CA . GLY A 1 270 ? 23.804 33.182 -7.558 1.00 35.73 1034 GLY A CA 1
ATOM 2103 C C . GLY A 1 270 ? 25.145 32.549 -7.280 1.00 44.88 1034 GLY A C 1
ATOM 2104 O O . GLY A 1 270 ? 26.169 33.082 -7.734 1.00 45.28 1034 GLY A O 1
ATOM 2105 N N . GLY A 1 271 ? 25.185 31.445 -6.531 1.00 40.86 1035 GLY A N 1
ATOM 2106 C CA . GLY A 1 271 ? 26.421 30.752 -6.250 1.00 36.91 1035 GLY A CA 1
ATOM 2107 C C . GLY A 1 271 ? 26.583 29.531 -7.137 1.00 34.97 1035 GLY A C 1
ATOM 2108 O O . GLY A 1 271 ? 25.686 29.138 -7.882 1.00 30.88 1035 GLY A O 1
ATOM 2109 N N . SER A 1 272 ? 27.759 28.916 -7.037 1.00 34.14 1036 SER A N 1
ATOM 2110 C CA . SER A 1 272 ? 28.004 27.700 -7.803 1.00 31.89 1036 SER A CA 1
ATOM 2111 C C . SER A 1 272 ? 29.137 26.906 -7.160 1.00 30.42 1036 SER A C 1
ATOM 2112 O O . SER A 1 272 ? 29.922 27.438 -6.371 1.00 30.60 1036 SER A O 1
ATOM 2115 N N . ALA A 1 273 ? 29.202 25.613 -7.491 1.00 30.94 1037 ALA A N 1
ATOM 2116 C CA . ALA A 1 273 ? 30.165 24.742 -6.819 1.00 33.50 1037 ALA A CA 1
ATOM 2117 C C . ALA A 1 273 ? 30.419 23.500 -7.662 1.00 29.30 1037 ALA A C 1
ATOM 2118 O O . ALA A 1 273 ? 29.609 23.121 -8.515 1.00 26.76 1037 ALA A O 1
ATOM 2120 N N . ARG A 1 274 ? 31.555 22.853 -7.390 1.00 27.87 1038 ARG A N 1
ATOM 2121 C CA . ARG A 1 274 ? 31.962 21.668 -8.129 1.00 30.04 1038 ARG A CA 1
ATOM 2122 C C . ARG A 1 274 ? 32.572 20.650 -7.184 1.00 28.54 1038 ARG A C 1
ATOM 2123 O O . ARG A 1 274 ? 33.319 21.017 -6.274 1.00 27.95 1038 ARG A O 1
ATOM 2131 N N . LEU A 1 275 ? 32.251 19.377 -7.413 1.00 25.53 1039 LEU A N 1
ATOM 2132 C CA . LEU A 1 275 ? 33.068 18.270 -6.930 1.00 26.90 1039 LEU A CA 1
ATOM 2133 C C . LEU A 1 275 ? 34.266 18.085 -7.850 1.00 28.62 1039 LEU A C 1
ATOM 2134 O O . LEU A 1 275 ? 34.165 18.282 -9.063 1.00 33.10 1039 LEU A O 1
ATOM 2139 N N . ILE A 1 276 ? 35.399 17.683 -7.271 1.00 25.92 1040 ILE A N 1
ATOM 2140 C CA . ILE A 1 276 ? 36.662 17.527 -7.988 1.00 26.92 1040 ILE A CA 1
ATOM 2141 C C . ILE A 1 276 ? 37.284 16.178 -7.632 1.00 28.79 1040 ILE A C 1
ATOM 2142 O O . ILE A 1 276 ? 37.531 15.899 -6.453 1.00 30.34 1040 ILE A O 1
ATOM 2147 N N . LEU A 1 277 ? 37.570 15.362 -8.645 1.00 26.90 1041 LEU A N 1
ATOM 2148 C CA . LEU A 1 277 ? 38.406 14.177 -8.474 1.00 27.38 1041 LEU A CA 1
ATOM 2149 C C . LEU A 1 277 ? 39.874 14.568 -8.581 1.00 28.70 1041 LEU A C 1
ATOM 2150 O O . LEU A 1 277 ? 40.300 15.126 -9.602 1.00 28.50 1041 LEU A O 1
ATOM 2155 N N . GLU A 1 278 ? 40.658 14.253 -7.544 1.00 24.90 1042 GLU A N 1
ATOM 2156 C CA . GLU A 1 278 ? 42.083 14.575 -7.576 1.00 30.49 1042 GLU A CA 1
ATOM 2157 C C . GLU A 1 278 ? 42.821 13.857 -8.698 1.00 29.46 1042 GLU A C 1
ATOM 2158 O O . GLU A 1 278 ? 43.894 14.310 -9.107 1.00 31.91 1042 GLU A O 1
ATOM 2164 N N . ASN A 1 279 ? 42.287 12.742 -9.187 1.00 31.89 1043 ASN A N 1
ATOM 2165 C CA . ASN A 1 279 ? 42.882 12.020 -10.305 1.00 30.92 1043 ASN A CA 1
ATOM 2166 C C . ASN A 1 279 ? 41.748 11.441 -11.127 1.00 31.31 1043 ASN A C 1
ATOM 2167 O O . ASN A 1 279 ? 41.302 10.317 -10.877 1.00 31.61 1043 ASN A O 1
ATOM 2172 N N . PRO A 1 280 ? 41.270 12.174 -12.140 1.00 32.61 1044 PRO A N 1
ATOM 2173 C CA . PRO A 1 280 ? 40.176 11.641 -12.970 1.00 32.19 1044 PRO A CA 1
ATOM 2174 C C . PRO A 1 280 ? 40.600 10.448 -13.789 1.00 35.29 1044 PRO A C 1
ATOM 2175 O O . PRO A 1 280 ? 39.747 9.653 -14.204 1.00 34.16 1044 PRO A O 1
ATOM 2179 N N . GLU A 1 281 ? 41.899 10.320 -14.061 1.00 35.00 1045 GLU A N 1
ATOM 2180 C CA . GLU A 1 281 ? 42.373 9.212 -14.873 1.00 37.35 1045 GLU A CA 1
ATOM 2181 C C . GLU A 1 281 ? 42.254 7.902 -14.109 1.00 39.18 1045 GLU A C 1
ATOM 2182 O O . GLU A 1 281 ? 41.795 6.891 -14.655 1.00 38.47 1045 GLU A O 1
ATOM 2188 N N . ASP A 1 282 ? 42.661 7.904 -12.837 1.00 31.77 1046 ASP A N 1
ATOM 2189 C CA . ASP A 1 282 ? 42.471 6.762 -11.944 1.00 32.39 1046 ASP A CA 1
ATOM 2190 C C . ASP A 1 282 ? 41.873 7.266 -10.635 1.00 28.41 1046 ASP A C 1
ATOM 2191 O O . ASP A 1 282 ? 42.602 7.595 -9.689 1.00 29.25 1046 ASP A O 1
ATOM 2196 N N . PRO A 1 283 ? 40.546 7.308 -10.536 1.00 27.03 1047 PRO A N 1
ATOM 2197 C CA . PRO A 1 283 ? 39.917 7.931 -9.361 1.00 28.04 1047 PRO A CA 1
ATOM 2198 C C . PRO A 1 283 ? 40.367 7.309 -8.054 1.00 29.72 1047 PRO A C 1
ATOM 2199 O O . PRO A 1 283 ? 40.470 8.013 -7.042 1.00 26.97 1047 PRO A O 1
ATOM 2203 N N . PHE A 1 284 ? 40.653 6.007 -8.055 1.00 28.38 1048 PHE A N 1
ATOM 2204 C CA . PHE A 1 284 ? 40.974 5.277 -6.834 1.00 29.11 1048 PHE A CA 1
ATOM 2205 C C . PHE A 1 284 ? 42.366 5.569 -6.319 1.00 29.10 1048 PHE A C 1
ATOM 2206 O O . PHE A 1 284 ? 42.713 5.094 -5.236 1.00 33.86 1048 PHE A O 1
ATOM 2214 N N . SER A 1 285 ? 43.153 6.370 -7.037 1.00 30.53 1049 SER A N 1
ATOM 2215 C CA . SER A 1 285 ? 44.461 6.788 -6.559 1.00 30.65 1049 SER A CA 1
ATOM 2216 C C . SER A 1 285 ? 44.441 8.179 -5.948 1.00 31.95 1049 SER A C 1
ATOM 2217 O O . SER A 1 285 ? 45.511 8.734 -5.687 1.00 35.58 1049 SER A O 1
ATOM 2220 N N . GLY A 1 286 ? 43.257 8.750 -5.706 1.00 29.17 1050 GLY A N 1
ATOM 2221 C CA . GLY A 1 286 ? 43.189 10.099 -5.177 1.00 27.48 1050 GLY A CA 1
ATOM 2222 C C . GLY A 1 286 ? 41.870 10.367 -4.490 1.00 28.62 1050 GLY A C 1
ATOM 2223 O O . GLY A 1 286 ? 40.974 9.523 -4.454 1.00 27.99 1050 GLY A O 1
ATOM 2224 N N . GLY A 1 287 ? 41.756 11.579 -3.949 1.00 30.18 1051 GLY A N 1
ATOM 2225 C CA . GLY A 1 287 ? 40.613 11.951 -3.141 1.00 29.34 1051 GLY A CA 1
ATOM 2226 C C . GLY A 1 287 ? 39.537 12.674 -3.937 1.00 33.23 1051 GLY A C 1
ATOM 2227 O O . GLY A 1 287 ? 39.589 12.801 -5.163 1.00 28.16 1051 GLY A O 1
ATOM 2228 N N . LEU A 1 288 ? 38.541 13.157 -3.201 1.00 30.08 1052 LEU A N 1
ATOM 2229 C CA . LEU A 1 288 ? 37.415 13.890 -3.763 1.00 27.42 1052 LEU A CA 1
ATOM 2230 C C . LEU A 1 288 ? 37.358 15.239 -3.066 1.00 31.41 1052 LEU A C 1
ATOM 2231 O O . LEU A 1 288 ? 37.200 15.306 -1.843 1.00 30.08 1052 LEU A O 1
ATOM 2236 N N . GLU A 1 289 ? 37.488 16.306 -3.844 1.00 30.64 1053 GLU A N 1
ATOM 2237 C CA . GLU A 1 289 ? 37.620 17.658 -3.332 1.00 31.05 1053 GLU A CA 1
ATOM 2238 C C . GLU A 1 289 ? 36.393 18.477 -3.694 1.00 29.39 1053 GLU A C 1
ATOM 2239 O O . GLU A 1 289 ? 35.632 18.122 -4.600 1.00 26.30 1053 GLU A O 1
ATOM 2245 N N . ILE A 1 290 ? 36.217 19.599 -3.005 1.00 29.96 1054 ILE A N 1
ATOM 2246 C CA . ILE A 1 290 ? 35.038 20.435 -3.203 1.00 29.00 1054 ILE A CA 1
ATOM 2247 C C . ILE A 1 290 ? 35.466 21.893 -3.310 1.00 35.54 1054 ILE A C 1
ATOM 2248 O O . ILE A 1 290 ? 36.222 22.387 -2.468 1.00 37.26 1054 ILE A O 1
ATOM 2253 N N . GLU A 1 291 ? 34.998 22.575 -4.351 1.00 33.35 1055 GLU A N 1
ATOM 2254 C CA . GLU A 1 291 ? 35.188 24.014 -4.479 1.00 37.40 1055 GLU A CA 1
ATOM 2255 C C . GLU A 1 291 ? 33.845 24.680 -4.693 1.00 34.50 1055 GLU A C 1
ATOM 2256 O O . GLU A 1 291 ? 33.007 24.179 -5.449 1.00 37.83 1055 GLU A O 1
ATOM 2262 N N . ALA A 1 292 ? 33.644 25.813 -4.034 1.00 35.68 1056 ALA A N 1
ATOM 2263 C CA . ALA A 1 292 ? 32.379 26.514 -4.142 1.00 34.58 1056 ALA A CA 1
ATOM 2264 C C . ALA A 1 292 ? 32.638 28.003 -4.282 1.00 38.37 1056 ALA A C 1
ATOM 2265 O O . ALA A 1 292 ? 33.600 28.543 -3.725 1.00 37.25 1056 ALA A O 1
ATOM 2267 N N . LYS A 1 293 ? 31.763 28.655 -5.038 1.00 33.83 1057 LYS A N 1
ATOM 2268 C CA . LYS A 1 293 ? 31.850 30.089 -5.298 1.00 40.67 1057 LYS A CA 1
ATOM 2269 C C . LYS A 1 293 ? 30.515 30.725 -4.934 1.00 37.92 1057 LYS A C 1
ATOM 2270 O O . LYS A 1 293 ? 29.581 30.744 -5.748 1.00 36.21 1057 LYS A O 1
ATOM 2276 N N . PRO A 1 294 ? 30.373 31.227 -3.707 1.00 42.21 1058 PRO A N 1
ATOM 2277 C CA . PRO A 1 294 ? 29.154 31.971 -3.360 1.00 44.45 1058 PRO A CA 1
ATOM 2278 C C . PRO A 1 294 ? 29.011 33.204 -4.244 1.00 49.15 1058 PRO A C 1
ATOM 2279 O O . PRO A 1 294 ? 29.997 33.728 -4.771 1.00 48.80 1058 PRO A O 1
ATOM 2283 N N . ALA A 1 295 ? 27.762 33.643 -4.428 1.00 47.99 1059 ALA A N 1
ATOM 2284 C CA . ALA A 1 295 ? 27.469 34.787 -5.289 1.00 50.61 1059 ALA A CA 1
ATOM 2285 C C . ALA A 1 295 ? 28.296 35.997 -4.880 1.00 48.07 1059 ALA A C 1
ATOM 2286 O O . ALA A 1 295 ? 28.211 36.462 -3.738 1.00 48.93 1059 ALA A O 1
ATOM 2288 N N . GLY A 1 296 ? 29.124 36.477 -5.813 1.00 49.79 1060 GLY A N 1
ATOM 2289 C CA . GLY A 1 296 ? 29.933 37.659 -5.608 1.00 49.92 1060 GLY A CA 1
ATOM 2290 C C . GLY A 1 296 ? 31.162 37.488 -4.740 1.00 54.65 1060 GLY A C 1
ATOM 2291 O O . GLY A 1 296 ? 31.851 38.483 -4.482 1.00 56.77 1060 GLY A O 1
ATOM 2292 N N . LYS A 1 297 ? 31.463 36.276 -4.273 1.00 55.73 1061 LYS A N 1
ATOM 2293 C CA . LYS A 1 297 ? 32.684 36.015 -3.522 1.00 49.00 1061 LYS A CA 1
ATOM 2294 C C . LYS A 1 297 ? 33.654 35.196 -4.370 1.00 50.33 1061 LYS A C 1
ATOM 2295 O O . LYS A 1 297 ? 33.304 34.665 -5.430 1.00 48.03 1061 LYS A O 1
ATOM 2301 N N . ASP A 1 298 ? 34.898 35.118 -3.905 1.00 54.10 1062 ASP A N 1
ATOM 2302 C CA . ASP A 1 298 ? 35.919 34.373 -4.629 1.00 53.33 1062 ASP A CA 1
ATOM 2303 C C . ASP A 1 298 ? 35.690 32.872 -4.494 1.00 49.72 1062 ASP A C 1
ATOM 2304 O O . ASP A 1 298 ? 34.962 32.412 -3.611 1.00 46.42 1062 ASP A O 1
ATOM 2309 N N . VAL A 1 299 ? 36.296 32.106 -5.408 1.00 48.15 1063 VAL A N 1
ATOM 2310 C CA . VAL A 1 299 ? 36.235 30.657 -5.293 1.00 44.22 1063 VAL A CA 1
ATOM 2311 C C . VAL A 1 299 ? 37.012 30.245 -4.061 1.00 46.09 1063 VAL A C 1
ATOM 2312 O O . VAL A 1 299 ? 38.154 30.670 -3.857 1.00 48.88 1063 VAL A O 1
ATOM 2316 N N . LYS A 1 300 ? 36.378 29.456 -3.205 1.00 46.31 1064 LYS A N 1
ATOM 2317 C CA . LYS A 1 300 ? 37.037 28.917 -2.030 1.00 46.56 1064 LYS A CA 1
ATOM 2318 C C . LYS A 1 300 ? 36.898 27.406 -2.038 1.00 45.91 1064 LYS A C 1
ATOM 2319 O O . LYS A 1 300 ? 36.022 26.825 -2.687 1.00 41.59 1064 LYS A O 1
ATOM 2325 N N . ARG A 1 301 ? 37.768 26.778 -1.286 1.00 45.20 1065 ARG A N 1
ATOM 2326 C CA . ARG A 1 301 ? 37.802 25.334 -1.237 1.00 48.70 1065 ARG A CA 1
ATOM 2327 C C . ARG A 1 301 ? 37.304 24.925 0.151 1.00 50.73 1065 ARG A C 1
ATOM 2328 O O . ARG A 1 301 ? 37.460 25.673 1.122 1.00 46.27 1065 ARG A O 1
ATOM 2336 N N . ILE A 1 302 ? 36.633 23.765 0.227 1.00 48.26 1066 ILE A N 1
ATOM 2337 C CA . ILE A 1 302 ? 35.629 23.570 1.280 1.00 48.66 1066 ILE A CA 1
ATOM 2338 C C . ILE A 1 302 ? 36.251 23.712 2.664 1.00 46.89 1066 ILE A C 1
ATOM 2339 O O . ILE A 1 302 ? 35.649 24.313 3.559 1.00 54.66 1066 ILE A O 1
ATOM 2344 N N . GLU A 1 303 ? 37.478 23.206 2.855 1.00 53.16 1067 GLU A N 1
ATOM 2345 C CA . GLU A 1 303 ? 38.139 23.302 4.159 1.00 55.22 1067 GLU A CA 1
ATOM 2346 C C . GLU A 1 303 ? 38.355 24.746 4.608 1.00 55.54 1067 GLU A C 1
ATOM 2347 O O . GLU A 1 303 ? 38.580 24.989 5.800 1.00 54.09 1067 GLU A O 1
ATOM 2353 N N . ALA A 1 304 ? 38.317 25.702 3.685 1.00 52.64 1068 ALA A N 1
ATOM 2354 C CA . ALA A 1 304 ? 38.527 27.102 4.009 1.00 51.46 1068 ALA A CA 1
ATOM 2355 C C . ALA A 1 304 ? 37.231 27.840 4.269 1.00 53.98 1068 ALA A C 1
ATOM 2356 O O . ALA A 1 304 ? 37.267 29.052 4.509 1.00 52.46 1068 ALA A O 1
ATOM 2358 N N . MET A 1 305 ? 36.091 27.148 4.219 1.00 54.54 1069 MET A N 1
ATOM 2359 C CA . MET A 1 305 ? 34.794 27.807 4.322 1.00 55.69 1069 MET A CA 1
ATOM 2360 C C . MET A 1 305 ? 34.328 27.925 5.769 1.00 56.90 1069 MET A C 1
ATOM 2361 O O . MET A 1 305 ? 34.614 27.066 6.619 1.00 53.29 1069 MET A O 1
ATOM 2366 N N . SER A 1 306 ? 33.557 28.981 6.022 1.00 50.66 1070 SER A N 1
ATOM 2367 C CA . SER A 1 306 ? 33.070 29.318 7.348 1.00 48.49 1070 SER A CA 1
ATOM 2368 C C . SER A 1 306 ? 31.548 29.441 7.337 1.00 43.98 1070 SER A C 1
ATOM 2369 O O . SER A 1 306 ? 30.912 29.533 6.281 1.00 40.11 1070 SER A O 1
ATOM 2372 N N . GLY A 1 307 ? 30.978 29.447 8.543 1.00 39.16 1071 GLY A N 1
ATOM 2373 C CA . GLY A 1 307 ? 29.591 29.776 8.782 1.00 35.72 1071 GLY A CA 1
ATOM 2374 C C . GLY A 1 307 ? 28.572 29.133 7.872 1.00 33.48 1071 GLY A C 1
ATOM 2375 O O . GLY A 1 307 ? 28.546 27.912 7.703 1.00 34.93 1071 GLY A O 1
ATOM 2376 N N . GLY A 1 308 ? 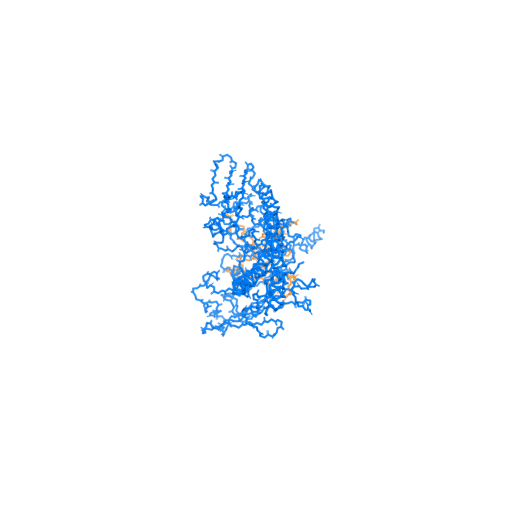27.720 29.967 7.280 1.00 32.42 1072 GLY A N 1
ATOM 2377 C CA . GLY A 1 308 ? 26.616 29.450 6.496 1.00 31.87 1072 GLY A CA 1
ATOM 2378 C C . GLY A 1 308 ? 27.062 28.800 5.202 1.00 33.91 1072 GLY A C 1
ATOM 2379 O O . GLY A 1 308 ? 26.508 27.775 4.797 1.00 32.54 1072 GLY A O 1
ATOM 2380 N N . GLU A 1 309 ? 28.053 29.394 4.523 1.00 39.00 1073 GLU A N 1
ATOM 2381 C CA . GLU A 1 309 ? 28.558 28.815 3.278 1.00 37.66 1073 GLU A CA 1
ATOM 2382 C C . GLU A 1 309 ? 29.027 27.383 3.524 1.00 34.81 1073 GLU A C 1
ATOM 2383 O O . GLU A 1 309 ? 28.784 26.475 2.714 1.00 29.80 1073 GLU A O 1
ATOM 2389 N N . LYS A 1 310 ? 29.694 27.173 4.657 1.00 33.23 1074 LYS A N 1
ATOM 2390 C CA . LYS A 1 310 ? 30.164 25.850 5.037 1.00 32.76 1074 LYS A CA 1
ATOM 2391 C C . LYS A 1 310 ? 29.001 24.879 5.239 1.00 31.26 1074 LYS A C 1
ATOM 2392 O O . LYS A 1 310 ? 29.053 23.728 4.781 1.00 26.87 1074 LYS A O 1
ATOM 2398 N N . ALA A 1 311 ? 27.916 25.338 5.866 1.00 25.15 1075 ALA A N 1
ATOM 2399 C CA . ALA A 1 311 ? 26.802 24.435 6.137 1.00 28.26 1075 ALA A CA 1
ATOM 2400 C C . ALA A 1 311 ? 26.005 24.135 4.873 1.00 25.87 1075 ALA A C 1
ATOM 2401 O O . ALA A 1 311 ? 25.551 22.999 4.664 1.00 24.46 1075 ALA A O 1
ATOM 2403 N N . LEU A 1 312 ? 25.805 25.140 4.023 1.00 24.76 1076 LEU A N 1
ATOM 2404 C CA . LEU A 1 312 ? 25.108 24.904 2.763 1.00 23.59 1076 LEU A CA 1
ATOM 2405 C C . LEU A 1 312 ? 25.900 23.962 1.860 1.00 23.77 1076 LEU A C 1
ATOM 2406 O O . LEU A 1 312 ? 25.320 23.135 1.148 1.00 24.87 1076 LEU A O 1
ATOM 2411 N N . THR A 1 313 ? 27.228 24.072 1.873 1.00 28.36 1077 THR A N 1
ATOM 2412 C CA . THR A 1 313 ? 28.048 23.170 1.069 1.00 26.23 1077 THR A CA 1
ATOM 2413 C C . THR A 1 313 ? 27.915 21.736 1.553 1.00 24.36 1077 THR A C 1
ATOM 2414 O O . THR A 1 313 ? 27.698 20.817 0.749 1.00 24.71 1077 THR A O 1
ATOM 2418 N N . ALA A 1 314 ? 28.049 21.522 2.864 1.00 24.49 1078 ALA A N 1
ATOM 2419 C CA . ALA A 1 314 ? 27.913 20.173 3.397 1.00 23.90 1078 ALA A CA 1
ATOM 2420 C C . ALA A 1 314 ? 26.524 19.624 3.114 1.00 21.87 1078 ALA A C 1
ATOM 2421 O O . ALA A 1 314 ? 26.378 18.454 2.734 1.00 21.76 1078 ALA A O 1
ATOM 2423 N N . LEU A 1 315 ? 25.491 20.467 3.243 1.00 20.21 1079 LEU A N 1
ATOM 2424 C CA . LEU A 1 315 ? 24.137 19.990 2.960 1.00 20.68 1079 LEU A CA 1
ATOM 2425 C C . LEU A 1 315 ? 23.945 19.693 1.476 1.00 21.51 1079 LEU A C 1
ATOM 2426 O O . LEU A 1 315 ? 23.268 18.721 1.122 1.00 19.90 1079 LEU A O 1
ATOM 2431 N N . ALA A 1 316 ? 24.526 20.512 0.587 1.00 19.30 1080 ALA A N 1
ATOM 2432 C CA . ALA A 1 316 ? 24.389 20.216 -0.837 1.00 21.59 1080 ALA A CA 1
ATOM 2433 C C . ALA A 1 316 ? 24.996 18.858 -1.147 1.00 22.65 1080 ALA A C 1
ATOM 2434 O O . ALA A 1 316 ? 24.456 18.085 -1.951 1.00 20.62 1080 ALA A O 1
ATOM 2436 N N . PHE A 1 317 ? 26.102 18.534 -0.486 1.00 19.13 1081 PHE A N 1
ATOM 2437 C CA . PHE A 1 317 ? 26.719 17.229 -0.698 1.00 24.02 1081 PHE A CA 1
ATOM 2438 C C . PHE A 1 317 ? 25.803 16.103 -0.226 1.00 21.21 1081 PHE A C 1
ATOM 2439 O O . PHE A 1 317 ? 25.613 15.108 -0.934 1.00 21.89 1081 PHE A O 1
ATOM 2447 N N . VAL A 1 318 ? 25.198 16.254 0.957 1.00 19.95 1082 VAL A N 1
ATOM 2448 C CA . VAL A 1 318 ? 24.283 15.222 1.457 1.00 21.12 1082 VAL A CA 1
ATOM 2449 C C . VAL A 1 318 ? 23.122 15.029 0.490 1.00 20.71 1082 VAL A C 1
ATOM 2450 O O . VAL A 1 318 ? 22.765 13.899 0.143 1.00 22.04 1082 VAL A O 1
ATOM 2454 N N . PHE A 1 319 ? 22.504 16.123 0.042 1.00 20.39 1083 PHE A N 1
ATOM 2455 C CA . PHE A 1 319 ? 21.337 15.955 -0.827 1.00 20.83 1083 PHE A CA 1
ATOM 2456 C C . PHE A 1 319 ? 21.721 15.514 -2.226 1.00 20.05 1083 PHE A C 1
ATOM 2457 O O . PHE A 1 319 ? 20.921 14.856 -2.892 1.00 21.92 1083 PHE A O 1
ATOM 2465 N N . ALA A 1 320 ? 22.930 15.859 -2.688 1.00 19.48 1084 ALA A N 1
ATOM 2466 C CA . ALA A 1 320 ? 23.386 15.347 -3.976 1.00 23.38 1084 ALA A CA 1
ATOM 2467 C C . ALA A 1 320 ? 23.419 13.828 -3.970 1.00 23.15 1084 ALA A C 1
ATOM 2468 O O . ALA A 1 320 ? 23.024 13.188 -4.956 1.00 21.77 1084 ALA A O 1
ATOM 2470 N N . ILE A 1 321 ? 23.881 13.237 -2.860 1.00 20.17 1085 ILE A N 1
ATOM 2471 C CA . ILE A 1 321 ? 23.910 11.782 -2.740 1.00 18.16 1085 ILE A CA 1
ATOM 2472 C C . ILE A 1 321 ? 22.501 11.239 -2.609 1.00 21.02 1085 ILE A C 1
ATOM 2473 O O . ILE A 1 321 ? 22.130 10.290 -3.307 1.00 21.21 1085 ILE A O 1
ATOM 2478 N N . GLN A 1 322 ? 21.677 11.847 -1.733 1.00 22.33 1086 GLN A N 1
ATOM 2479 C CA . GLN A 1 322 ? 20.329 11.309 -1.528 1.00 21.94 1086 GLN A CA 1
ATOM 2480 C C . GLN A 1 322 ? 19.477 11.392 -2.789 1.00 25.94 1086 GLN A C 1
ATOM 2481 O O . GLN A 1 322 ? 18.508 10.635 -2.918 1.00 23.66 1086 GLN A O 1
ATOM 2487 N N . LYS A 1 323 ? 19.777 12.326 -3.701 1.00 22.10 1087 LYS A N 1
ATOM 2488 C CA . LYS A 1 323 ? 19.014 12.367 -4.945 1.00 24.20 1087 LYS A CA 1
ATOM 2489 C C . LYS A 1 323 ? 19.401 11.215 -5.861 1.00 24.44 1087 LYS A C 1
ATOM 2490 O O . LYS A 1 323 ? 18.558 10.701 -6.601 1.00 29.01 1087 LYS A O 1
ATOM 2496 N N . PHE A 1 324 ? 20.653 10.767 -5.793 1.00 21.44 1088 PHE A N 1
ATOM 2497 C CA . PHE A 1 324 ? 21.091 9.633 -6.596 1.00 22.33 1088 PHE A CA 1
ATOM 2498 C C . PHE A 1 324 ? 20.677 8.310 -5.971 1.00 26.55 1088 PHE A C 1
ATOM 2499 O O . PHE A 1 324 ? 20.095 7.456 -6.644 1.00 24.88 1088 PHE A O 1
ATOM 2507 N N . LYS A 1 325 ? 21.001 8.115 -4.692 1.00 26.49 1089 LYS A N 1
ATOM 2508 C CA . LYS A 1 325 ? 20.675 6.893 -3.957 1.00 26.90 1089 LYS A CA 1
ATOM 2509 C C . LYS A 1 325 ? 20.164 7.314 -2.584 1.00 27.06 1089 LYS A C 1
ATOM 2510 O O . LYS A 1 325 ? 20.965 7.627 -1.690 1.00 27.16 1089 LYS A O 1
ATOM 2516 N N . PRO A 1 326 ? 18.855 7.360 -2.378 1.00 23.31 1090 PRO A N 1
ATOM 2517 C CA . PRO A 1 326 ? 18.333 7.852 -1.097 1.00 26.27 1090 PRO A CA 1
ATOM 2518 C C . PRO A 1 326 ? 18.576 6.842 0.017 1.00 23.80 1090 PRO A C 1
ATOM 2519 O O . PRO A 1 326 ? 18.348 5.648 -0.153 1.00 24.83 1090 PRO A O 1
ATOM 2523 N N . ALA A 1 327 ? 19.048 7.330 1.158 1.00 26.66 1091 ALA A N 1
ATOM 2524 C CA . ALA A 1 327 ? 19.155 6.491 2.344 1.00 24.81 1091 ALA A CA 1
ATOM 2525 C C . ALA A 1 327 ? 17.777 6.299 2.985 1.00 22.66 1091 ALA A C 1
ATOM 2526 O O . ALA A 1 327 ? 16.850 7.077 2.735 1.00 23.06 1091 ALA A O 1
ATOM 2528 N N . PRO A 1 328 ? 17.606 5.260 3.808 1.00 22.63 1092 PRO A N 1
ATOM 2529 C CA . PRO A 1 328 ? 16.308 5.098 4.490 1.00 22.83 1092 PRO A CA 1
ATOM 2530 C C . PRO A 1 328 ? 15.889 6.314 5.322 1.00 21.36 1092 PRO A C 1
ATOM 2531 O O . PRO A 1 328 ? 14.719 6.718 5.253 1.00 20.71 1092 PRO A O 1
ATOM 2535 N N . PHE A 1 329 ? 16.793 6.916 6.096 1.00 16.19 1093 PHE A N 1
ATOM 2536 C CA . PHE A 1 329 ? 16.441 8.122 6.837 1.00 19.44 1093 PHE A CA 1
ATOM 2537 C C . PHE A 1 329 ? 17.647 9.050 6.936 1.00 19.71 1093 PHE A C 1
ATOM 2538 O O . PHE A 1 329 ? 18.793 8.630 6.777 1.00 17.20 1093 PHE A O 1
ATOM 2546 N N . TYR A 1 330 ? 17.357 10.323 7.213 1.00 18.97 1094 TYR A N 1
ATOM 2547 C CA . TYR A 1 330 ? 18.342 11.366 7.484 1.00 20.19 1094 TYR A CA 1
ATOM 2548 C C . TYR A 1 330 ? 17.996 11.993 8.829 1.00 18.82 1094 TYR A C 1
ATOM 2549 O O . TYR A 1 330 ? 16.818 12.187 9.151 1.00 19.63 1094 TYR A O 1
ATOM 2558 N N . LEU A 1 331 ? 19.016 12.312 9.613 1.00 18.37 1095 LEU A N 1
ATOM 2559 C CA . LEU A 1 331 ? 18.821 12.837 10.960 1.00 17.18 1095 LEU A CA 1
ATOM 2560 C C . LEU A 1 331 ? 19.726 14.051 11.117 1.00 20.60 1095 LEU A C 1
ATOM 2561 O O . LEU A 1 331 ? 20.957 13.921 11.099 1.00 16.97 1095 LEU A O 1
ATOM 2566 N N . PHE A 1 332 ? 19.116 15.231 11.273 1.00 16.41 1096 PHE A N 1
ATOM 2567 C CA . PHE A 1 332 ? 19.832 16.500 11.312 1.00 18.90 1096 PHE A CA 1
ATOM 2568 C C . PHE A 1 332 ? 19.642 17.182 12.665 1.00 23.04 1096 PHE A C 1
ATOM 2569 O O . PHE A 1 332 ? 18.550 17.147 13.247 1.00 23.30 1096 PHE A O 1
ATOM 2577 N N . ASP A 1 333 ? 20.706 17.809 13.159 1.00 18.04 1097 ASP A N 1
ATOM 2578 C CA . ASP A 1 333 ? 20.611 18.700 14.306 1.00 20.78 1097 ASP A CA 1
ATOM 2579 C C . ASP A 1 333 ? 21.737 19.713 14.178 1.00 24.87 1097 ASP A C 1
ATOM 2580 O O . ASP A 1 333 ? 22.844 19.357 13.774 1.00 26.43 1097 ASP A O 1
ATOM 2585 N N . GLU A 1 334 ? 21.447 20.970 14.504 1.00 23.92 1098 GLU A N 1
ATOM 2586 C CA . GLU A 1 334 ? 22.377 22.098 14.443 1.00 25.90 1098 GLU A CA 1
ATOM 2587 C C . GLU A 1 334 ? 22.753 22.500 13.018 1.00 29.80 1098 GLU A C 1
ATOM 2588 O O . GLU A 1 334 ? 23.657 23.335 12.844 1.00 28.17 1098 GLU A O 1
ATOM 2594 N N . ILE A 1 335 ? 22.069 21.980 11.990 1.00 21.40 1099 ILE A N 1
ATOM 2595 C CA . ILE A 1 335 ? 22.452 22.359 10.636 1.00 23.64 1099 ILE A CA 1
ATOM 2596 C C . ILE A 1 335 ? 22.085 23.802 10.326 1.00 29.60 1099 ILE A C 1
ATOM 2597 O O . ILE A 1 335 ? 22.572 24.349 9.328 1.00 27.35 1099 ILE A O 1
ATOM 2602 N N . ASP A 1 336 ? 21.251 24.444 11.157 1.00 26.55 1100 ASP A N 1
ATOM 2603 C CA . ASP A 1 336 ? 20.772 25.804 10.903 1.00 31.23 1100 ASP A CA 1
ATOM 2604 C C . ASP A 1 336 ? 21.501 26.857 11.729 1.00 30.93 1100 ASP A C 1
ATOM 2605 O O . ASP A 1 336 ? 21.193 28.050 11.610 1.00 29.18 1100 ASP A O 1
ATOM 2610 N N . ALA A 1 337 ? 22.456 26.438 12.561 1.00 29.70 1101 ALA A N 1
ATOM 2611 C CA . ALA A 1 337 ? 23.066 27.325 13.547 1.00 29.23 1101 ALA A CA 1
ATOM 2612 C C . ALA A 1 337 ? 23.685 28.565 12.918 1.00 32.77 1101 ALA A C 1
ATOM 2613 O O . ALA A 1 337 ? 23.792 29.595 13.577 1.00 29.49 1101 ALA A O 1
ATOM 2615 N N . HIS A 1 338 ? 24.123 28.490 11.671 1.00 30.17 1102 HIS A N 1
ATOM 2616 C CA . HIS A 1 338 ? 24.744 29.640 11.031 1.00 33.49 1102 HIS A CA 1
ATOM 2617 C C . HIS A 1 338 ? 23.986 30.050 9.786 1.00 30.75 1102 HIS A C 1
ATOM 2618 O O . HIS A 1 338 ? 24.573 30.595 8.857 1.00 37.41 1102 HIS A O 1
ATOM 2625 N N . LEU A 1 339 ? 22.684 29.775 9.748 1.00 30.00 1103 LEU A N 1
ATOM 2626 C CA . LEU A 1 339 ? 21.843 30.117 8.612 1.00 29.96 1103 LEU A CA 1
ATOM 2627 C C . LEU A 1 339 ? 20.765 31.094 9.062 1.00 33.29 1103 LEU A C 1
ATOM 2628 O O . LEU A 1 339 ? 20.105 30.871 10.086 1.00 30.78 1103 LEU A O 1
ATOM 2633 N N . ASP A 1 340 ? 20.572 32.158 8.287 1.00 31.46 1104 ASP A N 1
ATOM 2634 C CA . ASP A 1 340 ? 19.444 33.033 8.550 1.00 33.30 1104 ASP A CA 1
ATOM 2635 C C . ASP A 1 340 ? 18.153 32.393 8.035 1.00 32.16 1104 ASP A C 1
ATOM 2636 O O . ASP A 1 340 ? 18.145 31.315 7.419 1.00 29.45 1104 ASP A O 1
ATOM 2641 N N . ASP A 1 341 ? 17.044 33.086 8.291 1.00 30.15 1105 ASP A N 1
ATOM 2642 C CA . ASP A 1 341 ? 15.733 32.541 7.968 1.00 32.91 1105 ASP A CA 1
ATOM 2643 C C . ASP A 1 341 ? 15.588 32.276 6.477 1.00 30.75 1105 ASP A C 1
ATOM 2644 O O . ASP A 1 341 ? 14.978 31.278 6.078 1.00 30.31 1105 ASP A O 1
ATOM 2649 N N . ALA A 1 342 ? 16.114 33.174 5.636 1.00 29.77 1106 ALA A N 1
ATOM 2650 C CA . ALA A 1 342 ? 16.016 32.983 4.190 1.00 28.25 1106 ALA A CA 1
ATOM 2651 C C . ALA A 1 342 ? 16.717 31.702 3.758 1.00 28.72 1106 ALA A C 1
ATOM 2652 O O . ALA A 1 342 ? 16.196 30.934 2.932 1.00 28.56 1106 ALA A O 1
ATOM 2654 N N . ASN A 1 343 ? 17.900 31.451 4.307 1.00 26.40 1107 ASN A N 1
ATOM 2655 C CA . ASN A 1 343 ? 18.601 30.214 3.984 1.00 28.42 1107 ASN A CA 1
ATOM 2656 C C . ASN A 1 343 ? 17.907 28.995 4.597 1.00 27.43 1107 ASN A C 1
ATOM 2657 O O . ASN A 1 343 ? 17.822 27.941 3.957 1.00 23.27 1107 ASN A O 1
ATOM 2662 N N . VAL A 1 344 ? 17.404 29.114 5.835 1.00 26.77 1108 VAL A N 1
ATOM 2663 C CA . VAL A 1 344 ? 16.735 27.971 6.455 1.00 26.16 1108 VAL A CA 1
ATOM 2664 C C . VAL A 1 344 ? 15.517 27.570 5.639 1.00 26.93 1108 VAL A C 1
ATOM 2665 O O . VAL A 1 344 ? 15.238 26.382 5.456 1.00 25.77 1108 VAL A O 1
ATOM 2669 N N . LYS A 1 345 ? 14.805 28.558 5.086 1.00 28.12 1109 LYS A N 1
ATOM 2670 C CA . LYS A 1 345 ? 13.673 28.275 4.211 1.00 24.54 1109 LYS A CA 1
ATOM 2671 C C . LYS A 1 345 ? 14.087 27.404 3.033 1.00 24.65 1109 LYS A C 1
ATOM 2672 O O . LYS A 1 345 ? 13.395 26.439 2.691 1.00 23.91 1109 LYS A O 1
ATOM 2678 N N . ARG A 1 346 ? 15.194 27.754 2.368 1.00 24.09 1110 ARG A N 1
ATOM 2679 C CA . ARG A 1 346 ? 15.614 26.981 1.197 1.00 25.19 1110 ARG A CA 1
ATOM 2680 C C . ARG A 1 346 ? 15.944 25.539 1.569 1.00 23.10 1110 ARG A C 1
ATOM 2681 O O . ARG A 1 346 ? 15.595 24.605 0.829 1.00 19.70 1110 ARG A O 1
ATOM 2689 N N . VAL A 1 347 ? 16.617 25.339 2.710 1.00 20.14 1111 VAL A N 1
ATOM 2690 C CA . VAL A 1 347 ? 16.955 23.980 3.128 1.00 21.69 1111 VAL A CA 1
ATOM 2691 C C . VAL A 1 347 ? 15.686 23.198 3.458 1.00 22.42 1111 VAL A C 1
ATOM 2692 O O . VAL A 1 347 ? 15.532 22.032 3.071 1.00 21.06 1111 VAL A O 1
ATOM 2696 N N . ALA A 1 348 ? 14.754 23.830 4.174 1.00 26.11 1112 ALA A N 1
ATOM 2697 C CA . ALA A 1 348 ? 13.529 23.140 4.557 1.00 23.21 1112 ALA A CA 1
ATOM 2698 C C . ALA A 1 348 ? 12.712 22.746 3.335 1.00 25.13 1112 ALA A C 1
ATOM 2699 O O . ALA A 1 348 ? 12.096 21.676 3.314 1.00 23.27 1112 ALA A O 1
ATOM 2701 N N . ASP A 1 349 ? 12.677 23.603 2.309 1.00 23.97 1113 ASP A N 1
ATOM 2702 C CA . ASP A 1 349 ? 11.995 23.228 1.076 1.00 23.00 1113 ASP A CA 1
ATOM 2703 C C . ASP A 1 349 ? 12.679 22.037 0.412 1.00 24.02 1113 ASP A C 1
ATOM 2704 O O . ASP A 1 349 ? 12.013 21.143 -0.120 1.00 22.74 1113 ASP A O 1
ATOM 2709 N N . LEU A 1 350 ? 14.012 22.021 0.417 1.00 24.27 1114 LEU A N 1
ATOM 2710 C CA . LEU A 1 350 ? 14.736 20.876 -0.121 1.00 24.69 1114 LEU A CA 1
ATOM 2711 C C . LEU A 1 350 ? 14.454 19.610 0.681 1.00 25.65 1114 LEU A C 1
ATOM 2712 O O . LEU A 1 350 ? 14.251 18.530 0.107 1.00 28.83 1114 LEU A O 1
ATOM 2717 N N . ILE A 1 351 ? 14.446 19.719 2.010 1.00 24.00 1115 ILE A N 1
ATOM 2718 C CA . ILE A 1 351 ? 14.094 18.576 2.847 1.00 23.65 1115 ILE A CA 1
ATOM 2719 C C . ILE A 1 351 ? 12.684 18.103 2.538 1.00 25.08 1115 ILE A C 1
ATOM 2720 O O . ILE A 1 351 ? 12.438 16.901 2.367 1.00 23.71 1115 ILE A O 1
ATOM 2725 N N . LYS A 1 352 ? 11.728 19.036 2.470 1.00 22.44 1116 LYS A N 1
ATOM 2726 C CA . LYS A 1 352 ? 10.349 18.611 2.262 1.00 24.17 1116 LYS A CA 1
ATOM 2727 C C . LYS A 1 352 ? 10.185 17.923 0.909 1.00 29.13 1116 LYS A C 1
ATOM 2728 O O . LYS A 1 352 ? 9.456 16.929 0.790 1.00 25.53 1116 LYS A O 1
ATOM 2734 N N . GLU A 1 353 ? 10.874 18.421 -0.118 1.00 26.18 1117 GLU A N 1
ATOM 2735 C CA . GLU A 1 353 ? 10.762 17.793 -1.427 1.00 30.48 1117 GLU A CA 1
ATOM 2736 C C . GLU A 1 353 ? 11.422 16.411 -1.435 1.00 32.47 1117 GLU A C 1
ATOM 2737 O O . GLU A 1 353 ? 10.913 15.474 -2.067 1.00 34.23 1117 GLU A O 1
ATOM 2743 N N . SER A 1 354 ? 12.545 16.251 -0.730 1.00 25.94 1118 SER A N 1
ATOM 2744 C CA . SER A 1 354 ? 13.198 14.946 -0.718 1.00 26.06 1118 SER A CA 1
ATOM 2745 C C . SER A 1 354 ? 12.500 13.955 0.199 1.00 26.90 1118 SER A C 1
ATOM 2746 O O . SER A 1 354 ? 12.715 12.745 0.068 1.00 24.78 1118 SER A O 1
ATOM 2749 N N . SER A 1 355 ? 11.666 14.437 1.123 1.00 28.00 1119 SER A N 1
ATOM 2750 C CA . SER A 1 355 ? 11.064 13.560 2.116 1.00 24.81 1119 SER A CA 1
ATOM 2751 C C . SER A 1 355 ? 10.018 12.646 1.510 1.00 29.72 1119 SER A C 1
ATOM 2752 O O . SER A 1 355 ? 9.453 11.809 2.225 1.00 28.71 1119 SER A O 1
ATOM 2755 N N . LYS A 1 356 ? 9.743 12.790 0.215 1.00 30.89 1120 LYS A N 1
ATOM 2756 C CA . LYS A 1 356 ? 8.924 11.808 -0.478 1.00 32.43 1120 LYS A CA 1
ATOM 2757 C C . LYS A 1 356 ? 9.700 10.527 -0.749 1.00 29.53 1120 LYS A C 1
ATOM 2758 O O . LYS A 1 356 ? 9.086 9.473 -0.921 1.00 32.40 1120 LYS A O 1
ATOM 2764 N N . GLU A 1 357 ? 11.035 10.578 -0.741 1.00 27.88 1121 GLU A N 1
ATOM 2765 C CA . GLU A 1 357 ? 11.845 9.399 -1.038 1.00 30.36 1121 GLU A CA 1
ATOM 2766 C C . GLU A 1 357 ? 12.670 8.896 0.140 1.00 31.95 1121 GLU A C 1
ATOM 2767 O O . GLU A 1 357 ? 13.119 7.743 0.105 1.00 26.36 1121 GLU A O 1
ATOM 2773 N N . SER A 1 358 ? 12.911 9.732 1.153 1.00 24.66 1122 SER A N 1
ATOM 2774 C CA . SER A 1 358 ? 13.590 9.313 2.370 1.00 22.41 1122 SER A CA 1
ATOM 2775 C C . SER A 1 358 ? 12.848 9.878 3.565 1.00 22.64 1122 SER A C 1
ATOM 2776 O O . SER A 1 358 ? 12.185 10.915 3.468 1.00 20.67 1122 SER A O 1
ATOM 2779 N N . GLN A 1 359 ? 12.993 9.205 4.698 1.00 20.90 1123 GLN A N 1
ATOM 2780 C CA . GLN A 1 359 ? 12.531 9.753 5.966 1.00 20.73 1123 GLN A CA 1
ATOM 2781 C C . GLN A 1 359 ? 13.507 10.809 6.464 1.00 21.97 1123 GLN A C 1
ATOM 2782 O O . GLN A 1 359 ? 14.720 10.640 6.348 1.00 20.52 1123 GLN A O 1
ATOM 2788 N N . PHE A 1 360 ? 12.980 11.914 7.003 1.00 19.26 1124 PHE A N 1
ATOM 2789 C CA . PHE A 1 360 ? 13.825 12.985 7.528 1.00 20.86 1124 PHE A CA 1
ATOM 2790 C C . PHE A 1 360 ? 13.397 13.341 8.942 1.00 19.48 1124 PHE A C 1
ATOM 2791 O O . PHE A 1 360 ? 12.215 13.590 9.192 1.00 22.43 1124 PHE A O 1
ATOM 2799 N N . ILE A 1 361 ? 14.361 13.375 9.851 1.00 20.74 1125 ILE A N 1
ATOM 2800 C CA . ILE A 1 361 ? 14.146 13.772 11.239 1.00 17.89 1125 ILE A CA 1
ATOM 2801 C C . ILE A 1 361 ? 15.053 14.951 11.498 1.00 21.24 1125 ILE A C 1
ATOM 2802 O O . ILE A 1 361 ? 16.284 14.812 11.431 1.00 17.56 1125 ILE A O 1
ATOM 2807 N N . VAL A 1 362 ? 14.454 16.106 11.789 1.00 17.45 1126 VAL A N 1
ATOM 2808 C CA . VAL A 1 362 ? 15.182 17.351 11.980 1.00 17.59 1126 VAL A CA 1
ATOM 2809 C C . VAL A 1 362 ? 14.858 17.884 13.370 1.00 19.57 1126 VAL A C 1
ATOM 2810 O O . VAL A 1 362 ? 13.684 18.124 13.697 1.00 20.12 1126 VAL A O 1
ATOM 2814 N N . ILE A 1 363 ? 15.896 18.051 14.182 1.00 16.59 1127 ILE A N 1
ATOM 2815 C CA . ILE A 1 363 ? 15.799 18.641 15.516 1.00 21.46 1127 ILE A CA 1
ATOM 2816 C C . ILE A 1 363 ? 16.050 20.136 15.374 1.00 24.98 1127 ILE A C 1
ATOM 2817 O O . ILE A 1 363 ? 17.105 20.543 14.870 1.00 21.66 1127 ILE A O 1
ATOM 2822 N N . THR A 1 364 ? 15.086 20.960 15.797 1.00 21.81 1128 THR A N 1
ATOM 2823 C CA . THR A 1 364 ? 15.166 22.381 15.469 1.00 21.81 1128 THR A CA 1
ATOM 2824 C C . THR A 1 364 ? 14.261 23.161 16.405 1.00 24.87 1128 THR A C 1
ATOM 2825 O O . THR A 1 364 ? 13.348 22.599 17.014 1.00 25.48 1128 THR A O 1
ATOM 2829 N N . LEU A 1 365 ? 14.551 24.460 16.540 1.00 23.32 1129 LEU A N 1
ATOM 2830 C CA . LEU A 1 365 ? 13.590 25.422 17.075 1.00 26.71 1129 LEU A CA 1
ATOM 2831 C C . LEU A 1 365 ? 13.344 26.566 16.099 1.00 28.73 1129 LEU A C 1
ATOM 2832 O O . LEU A 1 365 ? 12.884 27.637 16.510 1.00 26.49 1129 LEU A O 1
ATOM 2837 N N . ARG A 1 366 ? 13.657 26.373 14.819 1.00 22.86 1130 ARG A N 1
ATOM 2838 C CA . ARG A 1 366 ? 13.450 27.408 13.816 1.00 22.26 1130 ARG A CA 1
ATOM 2839 C C . ARG A 1 366 ? 12.096 27.167 13.162 1.00 27.07 1130 ARG A C 1
ATOM 2840 O O . ARG A 1 366 ? 11.875 26.108 12.559 1.00 28.09 1130 ARG A O 1
ATOM 2848 N N . ASP A 1 367 ? 11.185 28.134 13.281 1.00 28.64 1131 ASP A N 1
ATOM 2849 C CA . ASP A 1 367 ? 9.824 27.870 12.816 1.00 31.02 1131 ASP A CA 1
ATOM 2850 C C . ASP A 1 367 ? 9.767 27.724 11.305 1.00 29.85 1131 ASP A C 1
ATOM 2851 O O . ASP A 1 367 ? 8.895 27.014 10.789 1.00 27.38 1131 ASP A O 1
ATOM 2856 N N . VAL A 1 368 ? 10.698 28.350 10.584 1.00 24.89 1132 VAL A N 1
ATOM 2857 C CA . VAL A 1 368 ? 10.731 28.187 9.130 1.00 23.88 1132 VAL A CA 1
ATOM 2858 C C . VAL A 1 368 ? 11.094 26.750 8.750 1.00 25.90 1132 VAL A C 1
ATOM 2859 O O . VAL A 1 368 ? 10.611 26.213 7.740 1.00 28.06 1132 VAL A O 1
ATOM 2863 N N . MET A 1 369 ? 11.960 26.105 9.535 1.00 23.47 1133 MET A N 1
ATOM 2864 C CA . MET A 1 369 ? 12.235 24.682 9.312 1.00 24.95 1133 MET A CA 1
ATOM 2865 C C . MET A 1 369 ? 11.018 23.841 9.700 1.00 26.95 1133 MET A C 1
ATOM 2866 O O . MET A 1 369 ? 10.573 22.961 8.949 1.00 25.31 1133 MET A O 1
ATOM 2871 N N . MET A 1 370 ? 10.449 24.152 10.863 1.00 25.67 1134 MET A N 1
ATOM 2872 C CA . MET A 1 370 ? 9.279 23.476 11.426 1.00 29.60 1134 MET A CA 1
ATOM 2873 C C . MET A 1 370 ? 8.078 23.456 10.484 1.00 28.50 1134 MET A C 1
ATOM 2874 O O . MET A 1 370 ? 7.360 22.448 10.386 1.00 24.50 1134 MET A O 1
ATOM 2879 N N . ALA A 1 371 ? 7.815 24.593 9.831 1.00 27.48 1135 ALA A N 1
ATOM 2880 C CA . ALA A 1 371 ? 6.602 24.782 9.038 1.00 29.71 1135 ALA A CA 1
ATOM 2881 C C . ALA A 1 371 ? 6.404 23.689 7.996 1.00 26.86 1135 ALA A C 1
ATOM 2882 O O . ALA A 1 371 ? 5.261 23.345 7.670 1.00 35.10 1135 ALA A O 1
ATOM 2884 N N . ASN A 1 372 ? 7.483 23.131 7.459 1.00 26.58 1136 ASN A N 1
ATOM 2885 C CA . ASN A 1 372 ? 7.374 22.165 6.364 1.00 29.23 1136 ASN A CA 1
ATOM 2886 C C . ASN A 1 372 ? 7.154 20.724 6.821 1.00 30.40 1136 ASN A C 1
ATOM 2887 O O . ASN A 1 372 ? 7.039 19.832 5.968 1.00 31.72 1136 ASN A O 1
ATOM 2892 N N . ALA A 1 373 ? 7.120 20.459 8.124 1.00 27.48 1137 ALA A N 1
ATOM 2893 C CA . ALA A 1 373 ? 7.118 19.079 8.587 1.00 26.61 1137 ALA A CA 1
ATOM 2894 C C . ALA A 1 373 ? 5.726 18.468 8.465 1.00 26.34 1137 ALA A C 1
ATOM 2895 O O . ALA A 1 373 ? 4.711 19.157 8.563 1.00 24.08 1137 ALA A O 1
ATOM 2897 N N . ASP A 1 374 ? 5.686 17.154 8.240 1.00 26.18 1138 ASP A N 1
ATOM 2898 C CA . ASP A 1 374 ? 4.421 16.443 8.364 1.00 25.40 1138 ASP A CA 1
ATOM 2899 C C . ASP A 1 374 ? 3.999 16.338 9.823 1.00 27.35 1138 ASP A C 1
ATOM 2900 O O . ASP A 1 374 ? 2.830 16.564 10.153 1.00 31.84 1138 ASP A O 1
ATOM 2905 N N . LYS A 1 375 ? 4.929 16.013 10.714 1.00 23.05 1139 LYS A N 1
ATOM 2906 C CA . LYS A 1 375 ? 4.607 15.914 12.126 1.00 24.74 1139 LYS A CA 1
ATOM 2907 C C . LYS A 1 375 ? 5.668 16.631 12.940 1.00 24.80 1139 LYS A C 1
ATOM 2908 O O . LYS A 1 375 ? 6.815 16.791 12.507 1.00 24.71 1139 LYS A O 1
ATOM 2914 N N . ILE A 1 376 ? 5.253 17.112 14.104 1.00 24.83 1140 ILE A N 1
ATOM 2915 C CA . ILE A 1 376 ? 6.118 17.859 15.002 1.00 23.68 1140 ILE A CA 1
ATOM 2916 C C . ILE A 1 376 ? 6.015 17.219 16.370 1.00 23.86 1140 ILE A C 1
ATOM 2917 O O . ILE A 1 376 ? 4.909 16.969 16.859 1.00 25.38 1140 ILE A O 1
ATOM 2922 N N . ILE A 1 377 ? 7.167 16.902 16.953 1.00 22.47 1141 ILE A N 1
ATOM 2923 C CA . ILE A 1 377 ? 7.270 16.317 18.280 1.00 19.07 1141 ILE A CA 1
ATOM 2924 C C . ILE A 1 377 ? 7.839 17.422 19.147 1.00 23.97 1141 ILE A C 1
ATOM 2925 O O . ILE A 1 377 ? 8.966 17.871 18.912 1.00 22.53 1141 ILE A O 1
ATOM 2930 N N . GLY A 1 378 ? 7.045 17.902 20.104 1.00 23.50 1142 GLY A N 1
ATOM 2931 C CA . GLY A 1 378 ? 7.478 18.959 20.987 1.00 22.31 1142 GLY A CA 1
ATOM 2932 C C . GLY A 1 378 ? 8.032 18.342 22.253 1.00 25.21 1142 GLY A C 1
ATOM 2933 O O . GLY A 1 378 ? 7.443 17.414 22.807 1.00 27.49 1142 GLY A O 1
ATOM 2934 N N . VAL A 1 379 ? 9.177 18.842 22.690 1.00 22.65 1143 VAL A N 1
ATOM 2935 C CA . VAL A 1 379 ? 9.880 18.311 23.849 1.00 22.86 1143 VAL A CA 1
ATOM 2936 C C . VAL A 1 379 ? 10.018 19.432 24.858 1.00 22.18 1143 VAL A C 1
ATOM 2937 O O . VAL A 1 379 ? 10.393 20.557 24.498 1.00 22.98 1143 VAL A O 1
ATOM 2941 N N . SER A 1 380 ? 9.724 19.126 26.116 1.00 23.34 1144 SER A N 1
ATOM 2942 C CA . SER A 1 380 ? 9.918 20.077 27.197 1.00 30.46 1144 SER A CA 1
ATOM 2943 C C . SER A 1 380 ? 10.363 19.323 28.439 1.00 28.26 1144 SER A C 1
ATOM 2944 O O . SER A 1 380 ? 10.010 18.159 28.637 1.00 26.41 1144 SER A O 1
ATOM 2947 N N . MET A 1 381 ? 11.148 19.996 29.271 1.00 28.84 1145 MET A N 1
ATOM 2948 C CA . MET A 1 381 ? 11.699 19.392 30.472 1.00 31.52 1145 MET A CA 1
ATOM 2949 C C . MET A 1 381 ? 10.873 19.843 31.668 1.00 38.45 1145 MET A C 1
ATOM 2950 O O . MET A 1 381 ? 10.790 21.043 31.954 1.00 37.70 1145 MET A O 1
ATOM 2955 N N . ARG A 1 382 ? 10.240 18.877 32.341 1.00 44.45 1146 ARG A N 1
ATOM 2956 C CA . ARG A 1 382 ? 9.393 19.107 33.511 1.00 48.54 1146 ARG A CA 1
ATOM 2957 C C . ARG A 1 382 ? 10.066 18.439 34.713 1.00 47.04 1146 ARG A C 1
ATOM 2958 O O . ARG A 1 382 ? 10.048 17.209 34.837 1.00 40.66 1146 ARG A O 1
ATOM 2966 N N . ASP A 1 383 ? 10.674 19.258 35.582 1.00 46.37 1147 ASP A N 1
ATOM 2967 C CA . ASP A 1 383 ? 11.296 18.802 36.833 1.00 48.85 1147 ASP A CA 1
ATOM 2968 C C . ASP A 1 383 ? 12.507 17.908 36.545 1.00 46.68 1147 ASP A C 1
ATOM 2969 O O . ASP A 1 383 ? 12.664 16.821 37.123 1.00 42.84 1147 ASP A O 1
ATOM 2974 N N . GLY A 1 384 ? 13.373 18.383 35.647 1.00 41.55 1148 GLY A N 1
ATOM 2975 C CA . GLY A 1 384 ? 14.539 17.629 35.235 1.00 35.71 1148 GLY A CA 1
ATOM 2976 C C . GLY A 1 384 ? 14.242 16.387 34.431 1.00 32.03 1148 GLY A C 1
ATOM 2977 O O . GLY A 1 384 ? 15.130 15.547 34.268 1.00 35.98 1148 GLY A O 1
ATOM 2978 N N . VAL A 1 385 ? 13.026 16.240 33.912 1.00 28.19 1149 VAL A N 1
ATOM 2979 C CA . VAL A 1 385 ? 12.646 15.073 33.129 1.00 27.61 1149 VAL A CA 1
ATOM 2980 C C . VAL A 1 385 ? 12.017 15.551 31.821 1.00 29.17 1149 VAL A C 1
ATOM 2981 O O . VAL A 1 385 ? 11.131 16.415 31.829 1.00 28.00 1149 VAL A O 1
ATOM 2985 N N . SER A 1 386 ? 12.479 15.002 30.702 1.00 22.57 1150 SER A N 1
ATOM 2986 C CA . SER A 1 386 ? 11.955 15.402 29.402 1.00 24.72 1150 SER A CA 1
ATOM 2987 C C . SER A 1 386 ? 10.672 14.648 29.087 1.00 27.14 1150 SER A C 1
ATOM 2988 O O . SER A 1 386 ? 10.568 13.445 29.337 1.00 26.38 1150 SER A O 1
ATOM 2991 N N . LYS A 1 387 ? 9.703 15.350 28.503 1.00 25.36 1151 LYS A N 1
ATOM 2992 C CA . LYS A 1 387 ? 8.488 14.697 28.039 1.00 28.23 1151 LYS A CA 1
ATOM 2993 C C . LYS A 1 387 ? 8.071 15.295 26.697 1.00 27.02 1151 LYS A C 1
ATOM 2994 O O . LYS A 1 387 ? 8.518 16.381 26.313 1.00 26.65 1151 LYS A O 1
ATOM 3000 N N . VAL A 1 388 ? 7.197 14.578 25.982 1.00 23.83 1152 VAL A N 1
ATOM 3001 C CA . VAL A 1 388 ? 6.904 14.923 24.596 1.00 28.60 1152 VAL A CA 1
ATOM 3002 C C . VAL A 1 388 ? 5.406 15.054 24.360 1.00 28.71 1152 VAL A C 1
ATOM 3003 O O . VAL A 1 388 ? 4.578 14.422 25.026 1.00 27.23 1152 VAL A O 1
ATOM 3007 N N . VAL A 1 389 ? 5.074 15.883 23.374 1.00 25.70 1153 VAL A N 1
ATOM 3008 C CA . VAL A 1 389 ? 3.721 16.086 22.877 1.00 25.02 1153 VAL A CA 1
ATOM 3009 C C . VAL A 1 389 ? 3.792 16.033 21.358 1.00 28.05 1153 VAL A C 1
ATOM 3010 O O . VAL A 1 389 ? 4.678 16.659 20.759 1.00 28.85 1153 VAL A O 1
ATOM 3014 N N . SER A 1 390 ? 2.869 15.306 20.729 1.00 24.28 1154 SER A N 1
ATOM 3015 C CA . SER A 1 390 ? 2.937 15.072 19.290 1.00 24.41 1154 SER A CA 1
ATOM 3016 C C . SER A 1 390 ? 1.781 15.734 18.545 1.00 29.88 1154 SER A C 1
ATOM 3017 O O . SER A 1 390 ? 0.623 15.684 18.980 1.00 28.00 1154 SER A O 1
ATOM 3020 N N . LEU A 1 391 ? 2.104 16.306 17.388 1.00 26.62 1155 LEU A N 1
ATOM 3021 C CA . LEU A 1 391 ? 1.189 17.122 16.605 1.00 26.94 1155 LEU A CA 1
ATOM 3022 C C . LEU A 1 391 ? 1.302 16.729 15.145 1.00 28.17 1155 LEU A C 1
ATOM 3023 O O . LEU A 1 391 ? 2.414 16.579 14.628 1.00 25.33 1155 LEU A O 1
ATOM 3028 N N . SER A 1 392 ? 0.165 16.568 14.483 1.00 26.84 1156 SER A N 1
ATOM 3029 C CA . SER A 1 392 ? 0.138 16.345 13.045 1.00 30.46 1156 SER A CA 1
ATOM 3030 C C . SER A 1 392 ? -0.242 17.649 12.360 1.00 32.18 1156 SER A C 1
ATOM 3031 O O . SER A 1 392 ? -1.255 18.259 12.709 1.00 29.33 1156 SER A O 1
ATOM 3034 N N . LEU A 1 393 ? 0.570 18.088 11.396 1.00 31.24 1157 LEU A N 1
ATOM 3035 C CA . LEU A 1 393 ? 0.257 19.375 10.775 1.00 34.34 1157 LEU A CA 1
ATOM 3036 C C . LEU A 1 393 ? -0.898 19.251 9.789 1.00 37.69 1157 LEU A C 1
ATOM 3037 O O . LEU A 1 393 ? -1.751 20.145 9.713 1.00 36.51 1157 LEU A O 1
ATOM 3042 N N . GLU A 1 394 ? -0.960 18.148 9.040 1.00 40.49 1158 GLU A N 1
ATOM 3043 C CA . GLU A 1 394 ? -2.113 17.916 8.175 1.00 41.83 1158 GLU A CA 1
ATOM 3044 C C . GLU A 1 394 ? -3.405 17.920 8.987 1.00 40.68 1158 GLU A C 1
ATOM 3045 O O . GLU A 1 394 ? -4.350 18.654 8.672 1.00 41.16 1158 GLU A O 1
ATOM 3051 N N . LYS A 1 395 ? -3.448 17.129 10.060 1.00 38.69 1159 LYS A N 1
ATOM 3052 C CA . LYS A 1 395 ? -4.614 17.111 10.934 1.00 38.70 1159 LYS A CA 1
ATOM 3053 C C . LYS A 1 395 ? -4.926 18.510 11.459 1.00 41.88 1159 LYS A C 1
ATOM 3054 O O . LYS A 1 395 ? -6.080 18.955 11.422 1.00 42.82 1159 LYS A O 1
ATOM 3060 N N . ALA A 1 396 ? -3.897 19.231 11.923 1.00 36.03 1160 ALA A N 1
ATOM 3061 C CA . ALA A 1 396 ? -4.079 20.597 12.414 1.00 36.89 1160 ALA A CA 1
ATOM 3062 C C . ALA A 1 396 ? -4.663 21.511 11.338 1.00 39.39 1160 ALA A C 1
ATOM 3063 O O . ALA A 1 396 ? -5.576 22.303 11.608 1.00 38.55 1160 ALA A O 1
ATOM 3065 N N . MET A 1 397 ? -4.120 21.446 10.122 1.00 35.04 1161 MET A N 1
ATOM 3066 C CA . MET A 1 397 ? -4.640 22.269 9.036 1.00 41.66 1161 MET A CA 1
ATOM 3067 C C . MET A 1 397 ? -6.121 21.998 8.809 1.00 45.12 1161 MET A C 1
ATOM 3068 O O . MET A 1 397 ? -6.924 22.928 8.698 1.00 49.59 1161 MET A O 1
ATOM 3073 N N . LYS A 1 398 ? -6.504 20.724 8.762 1.00 46.78 1162 LYS A N 1
ATOM 3074 C CA . LYS A 1 398 ? -7.906 20.381 8.558 1.00 45.44 1162 LYS A CA 1
ATOM 3075 C C . LYS A 1 398 ? -8.773 20.903 9.699 1.00 49.00 1162 LYS A C 1
ATOM 3076 O O . LYS A 1 398 ? -9.780 21.583 9.459 1.00 51.94 1162 LYS A O 1
ATOM 3082 N N . ILE A 1 399 ? -8.386 20.613 10.951 1.00 43.91 1163 ILE A N 1
ATOM 3083 C CA . ILE A 1 399 ? -9.206 20.998 12.104 1.00 42.12 1163 ILE A CA 1
ATOM 3084 C C . ILE A 1 399 ? -9.433 22.506 12.135 1.00 45.60 1163 ILE A C 1
ATOM 3085 O O . ILE A 1 399 ? -10.539 22.973 12.438 1.00 45.31 1163 ILE A O 1
ATOM 3090 N N . LEU A 1 400 ? -8.408 23.289 11.791 1.00 41.89 1164 LEU A N 1
ATOM 3091 C CA . LEU A 1 400 ? -8.518 24.742 11.873 1.00 46.87 1164 LEU A CA 1
ATOM 3092 C C . LEU A 1 400 ? -9.254 25.334 10.673 1.00 47.71 1164 LEU A C 1
ATOM 3093 O O . LEU A 1 400 ? -10.011 26.298 10.830 1.00 49.22 1164 LEU A O 1
ATOM 3098 N N . GLU A 1 401 ? -9.024 24.799 9.470 1.00 46.43 1165 GLU A N 1
ATOM 3099 C CA . GLU A 1 401 ? -9.822 25.201 8.312 1.00 52.53 1165 GLU A CA 1
ATOM 3100 C C . GLU A 1 401 ? -11.311 25.027 8.596 1.00 58.46 1165 GLU A C 1
ATOM 3101 O O . GLU A 1 401 ? -12.124 25.907 8.283 1.00 58.45 1165 GLU A O 1
ATOM 3107 N N . GLU A 1 402 ? -11.679 23.902 9.216 1.00 53.59 1166 GLU A N 1
ATOM 3108 C CA . GLU A 1 402 ? -13.072 23.657 9.571 1.00 55.88 1166 GLU A CA 1
ATOM 3109 C C . GLU A 1 402 ? -13.553 24.599 10.676 1.00 59.35 1166 GLU A C 1
ATOM 3110 O O . GLU A 1 402 ? -14.728 24.983 10.690 1.00 63.00 1166 GLU A O 1
ATOM 3116 N N . ILE A 1 403 ? -12.671 25.002 11.596 1.00 56.47 1167 ILE A N 1
ATOM 3117 C CA . ILE A 1 403 ? -13.070 25.979 12.610 1.00 53.60 1167 ILE A CA 1
ATOM 3118 C C . ILE A 1 403 ? -13.272 27.353 11.975 1.00 60.43 1167 ILE A C 1
ATOM 3119 O O . ILE A 1 403 ? -14.062 28.167 12.471 1.00 62.46 1167 ILE A O 1
ATOM 3124 N N . ARG A 1 404 ? -12.610 27.619 10.845 1.00 60.66 1168 ARG A N 1
ATOM 3125 C CA . ARG A 1 404 ? -12.768 28.871 10.103 1.00 62.79 1168 ARG A CA 1
ATOM 3126 C C . ARG A 1 404 ? -14.176 28.967 9.496 1.00 66.29 1168 ARG A C 1
ATOM 3127 O O . ARG A 1 404 ? -14.387 29.606 8.460 1.00 61.30 1168 ARG A O 1
ATOM 3135 N N . LYS A 1 405 ? -15.154 28.338 10.147 1.00 67.01 1169 LYS A N 1
ATOM 3136 C CA . LYS A 1 405 ? -16.550 28.395 9.738 1.00 62.83 1169 LYS A CA 1
ATOM 3137 C C . LYS A 1 405 ? -17.417 28.626 10.977 1.00 68.56 1169 LYS A C 1
ATOM 3138 O O . LYS A 1 405 ? -17.787 29.760 11.308 1.00 63.93 1169 LYS A O 1
ATOM 3145 N N . ASP B 2 1 ? 13.643 39.713 21.141 1.00 64.85 143 ASP C N 1
ATOM 3146 C CA . ASP B 2 1 ? 13.277 39.481 19.744 1.00 73.18 143 ASP C CA 1
ATOM 3147 C C . ASP B 2 1 ? 12.004 38.635 19.638 1.00 72.34 143 ASP C C 1
ATOM 3148 O O . ASP B 2 1 ? 10.998 39.076 19.080 1.00 70.87 143 ASP C O 1
ATOM 3153 N N . ILE B 2 2 ? 12.061 37.411 20.166 1.00 69.67 144 ILE C N 1
ATOM 3154 C CA . ILE B 2 2 ? 10.869 36.580 20.294 1.00 63.27 144 ILE C CA 1
ATOM 3155 C C . ILE B 2 2 ? 10.302 36.617 21.708 1.00 56.86 144 ILE C C 1
ATOM 3156 O O . ILE B 2 2 ? 9.135 36.241 21.901 1.00 54.17 144 ILE C O 1
ATOM 3161 N N . GLU B 2 3 ? 11.083 37.064 22.697 1.00 57.19 145 GLU C N 1
ATOM 3162 C CA . GLU B 2 3 ? 10.631 36.979 24.080 1.00 57.67 145 GLU C CA 1
ATOM 3163 C C . GLU B 2 3 ? 9.306 37.697 24.293 1.00 52.82 145 GLU C C 1
ATOM 3164 O O . GLU B 2 3 ? 8.503 37.269 25.127 1.00 52.56 145 GLU C O 1
ATOM 3170 N N . LYS B 2 4 ? 9.033 38.760 23.532 1.00 50.45 146 LYS C N 1
ATOM 3171 C CA . LYS B 2 4 ? 7.787 39.485 23.754 1.00 50.11 146 LYS C CA 1
ATOM 3172 C C . LYS B 2 4 ? 6.582 38.726 23.202 1.00 49.68 146 LYS C C 1
ATOM 3173 O O . LYS B 2 4 ? 5.484 38.820 23.767 1.00 48.53 146 LYS C O 1
ATOM 3179 N N . TYR B 2 5 ? 6.763 37.957 22.126 1.00 48.18 147 TYR C N 1
ATOM 3180 C CA . TYR B 2 5 ? 5.656 37.169 21.586 1.00 48.71 147 TYR C CA 1
ATOM 3181 C C . TYR B 2 5 ? 5.331 35.986 22.488 1.00 43.20 147 TYR C C 1
ATOM 3182 O O . TYR B 2 5 ? 4.156 35.646 22.683 1.00 42.49 147 TYR C O 1
ATOM 3191 N N . VAL B 2 6 ? 6.359 35.354 23.058 1.00 40.92 148 VAL C N 1
ATOM 3192 C CA . VAL B 2 6 ? 6.126 34.279 24.016 1.00 38.90 148 VAL C CA 1
ATOM 3193 C C . VAL B 2 6 ? 5.404 34.818 25.248 1.00 39.20 148 VAL C C 1
ATOM 3194 O O . VAL B 2 6 ? 4.423 34.228 25.721 1.00 37.19 148 VAL C O 1
ATOM 3198 N N . GLU B 2 7 ? 5.848 35.970 25.757 1.00 40.86 149 GLU C N 1
ATOM 3199 C CA . GLU B 2 7 ? 5.179 36.594 26.897 1.00 42.04 149 GLU C CA 1
ATOM 3200 C C . GLU B 2 7 ? 3.752 37.021 26.547 1.00 44.04 149 GLU C C 1
ATOM 3201 O O . GLU B 2 7 ? 2.831 36.846 27.356 1.00 37.88 149 GLU C O 1
ATOM 3207 N N . GLU B 2 8 ? 3.548 37.591 25.351 1.00 41.46 150 GLU C N 1
ATOM 3208 C CA . GLU B 2 8 ? 2.195 37.944 24.929 1.00 43.02 150 GLU C CA 1
ATOM 3209 C C . GLU B 2 8 ? 1.284 36.727 24.966 1.00 39.79 150 GLU C C 1
ATOM 3210 O O . GLU B 2 8 ? 0.149 36.803 25.457 1.00 34.32 150 GLU C O 1
ATOM 3216 N N . LEU B 2 9 ? 1.775 35.589 24.467 1.00 31.68 151 LEU C N 1
ATOM 3217 C CA . LEU B 2 9 ? 0.949 34.395 24.436 1.00 32.29 151 LEU C CA 1
ATOM 3218 C C . LEU B 2 9 ? 0.669 33.895 25.849 1.00 31.59 151 LEU C C 1
ATOM 3219 O O . LEU B 2 9 ? -0.432 33.412 26.141 1.00 30.05 151 LEU C O 1
ATOM 3224 N N . TYR B 2 10 ? 1.650 34.022 26.743 1.00 31.76 152 TYR C N 1
ATOM 3225 C CA . TYR B 2 10 ? 1.442 33.667 28.143 1.00 34.85 152 TYR C CA 1
ATOM 3226 C C . TYR B 2 10 ? 0.308 34.482 28.757 1.00 34.03 152 TYR C C 1
ATOM 3227 O O . TYR B 2 10 ? -0.602 33.923 29.381 1.00 31.48 152 TYR C O 1
ATOM 3236 N N . LYS B 2 11 ? 0.338 35.810 28.572 1.00 34.72 153 LYS C N 1
ATOM 3237 C CA . LYS B 2 11 ? -0.689 36.674 29.164 1.00 37.84 153 LYS C CA 1
ATOM 3238 C C . LYS B 2 11 ? -2.073 36.320 28.633 1.00 33.93 153 LYS C C 1
ATOM 3239 O O . LYS B 2 11 ? -3.060 36.323 29.382 1.00 34.08 153 LYS C O 1
ATOM 3245 N N . VAL B 2 12 ? -2.158 35.997 27.341 1.00 31.15 154 VAL C N 1
ATOM 3246 C CA . VAL B 2 12 ? -3.419 35.552 26.758 1.00 30.53 154 VAL C CA 1
ATOM 3247 C C . VAL B 2 12 ? -3.907 34.281 27.444 1.00 32.01 154 VAL C C 1
ATOM 3248 O O . VAL B 2 12 ? -5.087 34.163 27.808 1.00 31.82 154 VAL C O 1
ATOM 3252 N N . VAL B 2 13 ? -3.006 33.307 27.618 1.00 31.36 155 VAL C N 1
ATOM 3253 C CA . VAL B 2 13 ? -3.361 32.044 28.270 1.00 31.42 155 VAL C CA 1
ATOM 3254 C C . VAL B 2 13 ? -3.862 32.291 29.692 1.00 32.04 155 VAL C C 1
ATOM 3255 O O . VAL B 2 13 ? -4.895 31.754 30.109 1.00 31.96 155 VAL C O 1
ATOM 3259 N N . LYS B 2 14 ? -3.134 33.113 30.448 1.00 30.76 156 LYS C N 1
ATOM 3260 C CA . LYS B 2 14 ? -3.496 33.412 31.831 1.00 37.64 156 LYS C CA 1
ATOM 3261 C C . LYS B 2 14 ? -4.841 34.138 31.917 1.00 40.61 156 LYS C C 1
ATOM 3262 O O . LYS B 2 14 ? -5.705 33.772 32.727 1.00 37.41 156 LYS C O 1
ATOM 3268 N N . LYS B 2 15 ? -5.048 35.155 31.072 1.00 39.85 157 LYS C N 1
ATOM 3269 C CA . LYS B 2 15 ? -6.304 35.900 31.106 1.00 39.35 157 LYS C CA 1
ATOM 3270 C C . LYS B 2 15 ? -7.489 34.993 30.790 1.00 41.95 157 LYS C C 1
ATOM 3271 O O . LYS B 2 15 ? -8.520 35.033 31.474 1.00 41.69 157 LYS C O 1
ATOM 3277 N N . ILE B 2 16 ? -7.358 34.158 29.757 1.00 36.04 158 ILE C N 1
ATOM 3278 C CA . ILE B 2 16 ? -8.457 33.267 29.398 1.00 34.12 158 ILE C CA 1
ATOM 3279 C C . ILE B 2 16 ? -8.711 32.266 30.515 1.00 40.59 158 ILE C C 1
ATOM 3280 O O . ILE B 2 16 ? -9.865 31.935 30.823 1.00 41.30 158 ILE C O 1
ATOM 3285 N N . TYR B 2 17 ? -7.640 31.766 31.139 1.00 38.85 159 TYR C N 1
ATOM 3286 C CA . TYR B 2 17 ? -7.815 30.782 32.202 1.00 42.29 159 TYR C CA 1
ATOM 3287 C C . TYR B 2 17 ? -8.486 31.399 33.426 1.00 40.24 159 TYR C C 1
ATOM 3288 O O . TYR B 2 17 ? -9.326 30.756 34.066 1.00 41.19 159 TYR C O 1
ATOM 3297 N N . GLU B 2 18 ? -8.132 32.643 33.766 1.00 40.70 160 GLU C N 1
ATOM 3298 C CA . GLU B 2 18 ? -8.795 33.326 34.873 1.00 41.79 160 GLU C CA 1
ATOM 3299 C C . GLU B 2 18 ? -10.295 33.472 34.659 1.00 43.56 160 GLU C C 1
ATOM 3300 O O . GLU B 2 18 ? -11.027 33.640 35.636 1.00 49.02 160 GLU C O 1
ATOM 3306 N N . LYS B 2 19 ? -10.768 33.410 33.413 1.00 41.98 161 LYS C N 1
ATOM 3307 C CA . LYS B 2 19 ? -12.187 33.548 33.106 1.00 45.47 161 LYS C CA 1
ATOM 3308 C C . LYS B 2 19 ? -12.929 32.219 33.009 1.00 47.69 161 LYS C C 1
ATOM 3309 O O . LYS B 2 19 ? -14.125 32.175 33.312 1.00 50.42 161 LYS C O 1
ATOM 3315 N N . THR B 2 20 ? -12.275 31.134 32.583 1.00 45.47 162 THR C N 1
ATOM 3316 C CA . THR B 2 20 ? -12.968 29.861 32.396 1.00 43.41 162 THR C CA 1
ATOM 3317 C C . THR B 2 20 ? -12.633 28.830 33.459 1.00 40.77 162 THR C C 1
ATOM 3318 O O . THR B 2 20 ? -13.417 27.900 33.665 1.00 44.48 162 THR C O 1
ATOM 3322 N N . GLY B 2 21 ? -11.468 28.946 34.098 1.00 43.27 163 GLY C N 1
ATOM 3323 C CA . GLY B 2 21 ? -10.963 27.938 35.011 1.00 35.23 163 GLY C CA 1
ATOM 3324 C C . GLY B 2 21 ? -10.756 26.550 34.427 1.00 41.67 163 GLY C C 1
ATOM 3325 O O . GLY B 2 21 ? -10.483 25.609 35.175 1.00 41.28 163 GLY C O 1
ATOM 3326 N N . THR B 2 22 ? -10.872 26.396 33.105 1.00 41.38 164 THR C N 1
ATOM 3327 C CA . THR B 2 22 ? -10.763 25.084 32.480 1.00 41.57 164 THR C CA 1
ATOM 3328 C C . THR B 2 22 ? -9.620 25.062 31.463 1.00 43.96 164 THR C C 1
ATOM 3329 O O . THR B 2 22 ? -9.223 26.119 30.954 1.00 38.10 164 THR C O 1
ATOM 3333 N N . PRO B 2 23 ? -9.057 23.885 31.160 1.00 41.54 165 PRO C N 1
ATOM 3334 C CA . PRO B 2 23 ? -7.920 23.838 30.226 1.00 39.22 165 PRO C CA 1
ATOM 3335 C C . PRO B 2 23 ? -8.288 24.413 28.863 1.00 37.50 165 PRO C C 1
ATOM 3336 O O . PRO B 2 23 ? -9.405 24.233 28.370 1.00 39.78 165 PRO C O 1
ATOM 3340 N N . ILE B 2 24 ? -7.329 25.111 28.255 1.00 34.06 166 ILE C N 1
ATOM 3341 C CA . ILE B 2 24 ? -7.532 25.776 26.971 1.00 30.54 166 ILE C CA 1
ATOM 3342 C C . ILE B 2 24 ? -7.084 24.849 25.845 1.00 28.98 166 ILE C C 1
ATOM 3343 O O . ILE B 2 24 ? -5.958 24.335 25.863 1.00 30.31 166 ILE C O 1
ATOM 3348 N N . LYS B 2 25 ? -7.966 24.627 24.863 1.00 27.18 167 LYS C N 1
ATOM 3349 C CA . LYS B 2 25 ? -7.598 23.848 23.679 1.00 30.63 167 LYS C CA 1
ATOM 3350 C C . LYS B 2 25 ? -6.504 24.552 22.874 1.00 31.50 167 LYS C C 1
ATOM 3351 O O . LYS B 2 25 ? -6.614 25.742 22.563 1.00 31.51 167 LYS C O 1
ATOM 3357 N N . PHE B 2 26 ? -5.459 23.801 22.513 1.00 33.83 168 PHE C N 1
ATOM 3358 C CA . PHE B 2 26 ? -4.429 24.324 21.617 1.00 30.37 168 PHE C CA 1
ATOM 3359 C C . PHE B 2 26 ? -5.049 24.969 20.385 1.00 31.34 168 PHE C C 1
ATOM 3360 O O . PHE B 2 26 ? -4.665 26.080 20.002 1.00 28.71 168 PHE C O 1
ATOM 3368 N N . TRP B 2 27 ? -6.020 24.291 19.751 1.00 28.16 169 TRP C N 1
ATOM 3369 C CA . TRP B 2 27 ? -6.595 24.822 18.516 1.00 32.15 169 TRP C CA 1
ATOM 3370 C C . TRP B 2 27 ? -7.119 26.239 18.706 1.00 32.55 169 TRP C C 1
ATOM 3371 O O . TRP B 2 27 ? -7.022 27.071 17.799 1.00 35.63 169 TRP C O 1
ATOM 3382 N N . ASP B 2 28 ? -7.682 26.534 19.877 1.00 34.20 170 ASP C N 1
ATOM 3383 C CA . ASP B 2 28 ? -8.258 27.855 20.105 1.00 36.39 170 ASP C CA 1
ATOM 3384 C C . ASP B 2 28 ? -7.199 28.934 20.261 1.00 34.77 170 ASP C C 1
ATOM 3385 O O . ASP B 2 28 ? -7.546 30.123 20.295 1.00 33.40 170 ASP C O 1
ATOM 3390 N N . LEU B 2 29 ? -5.931 28.548 20.382 1.00 33.36 171 LEU C N 1
ATOM 3391 C CA . LEU B 2 29 ? -4.833 29.482 20.586 1.00 33.09 171 LEU C CA 1
ATOM 3392 C C . LEU B 2 29 ? -4.139 29.886 19.296 1.00 31.18 171 LEU C C 1
ATOM 3393 O O . LEU B 2 29 ? -3.428 30.889 19.292 1.00 29.95 171 LEU C O 1
ATOM 3398 N N . VAL B 2 30 ? -4.352 29.155 18.205 1.00 33.07 172 VAL C N 1
ATOM 3399 C CA . VAL B 2 30 ? -3.606 29.352 16.964 1.00 29.95 172 VAL C CA 1
ATOM 3400 C C . VAL B 2 30 ? -4.254 30.463 16.143 1.00 35.66 172 VAL C C 1
ATOM 3401 O O . VAL B 2 30 ? -5.411 30.325 15.718 1.00 36.42 172 VAL C O 1
ATOM 3405 N N . PRO B 2 31 ? -3.557 31.573 15.882 1.00 38.41 173 PRO C N 1
ATOM 3406 C CA . PRO B 2 31 ? -4.234 32.740 15.294 1.00 37.42 173 PRO C CA 1
ATOM 3407 C C . PRO B 2 31 ? -4.409 32.699 13.779 1.00 42.77 173 PRO C C 1
ATOM 3408 O O . PRO B 2 31 ? -5.185 33.511 13.258 1.00 45.64 173 PRO C O 1
ATOM 3412 N N . ASP B 2 32 ? -3.750 31.792 13.050 1.00 43.14 174 ASP C N 1
ATOM 3413 C CA . ASP B 2 32 ? -3.935 31.713 11.600 1.00 40.13 174 ASP C CA 1
ATOM 3414 C C . ASP B 2 32 ? -3.871 30.263 11.152 1.00 41.98 174 ASP C C 1
ATOM 3415 O O . ASP B 2 32 ? -3.150 29.449 11.736 1.00 39.71 174 ASP C O 1
ATOM 3420 N N . VAL B 2 33 ? -4.619 29.954 10.094 1.00 37.04 175 VAL C N 1
ATOM 3421 C CA . VAL B 2 33 ? -4.628 28.614 9.518 1.00 40.53 175 VAL C CA 1
ATOM 3422 C C . VAL B 2 33 ? -3.500 28.532 8.500 1.00 42.65 175 VAL C C 1
ATOM 3423 O O . VAL B 2 33 ? -3.741 28.487 7.287 1.00 41.85 175 VAL C O 1
ATOM 3427 N N . GLU B 2 34 ? -2.258 28.534 8.990 1.00 39.96 176 GLU C N 1
ATOM 3428 C CA . GLU B 2 34 ? -1.056 28.476 8.168 1.00 40.97 176 GLU C CA 1
ATOM 3429 C C . GLU B 2 34 ? -0.073 27.603 8.938 1.00 35.38 176 GLU C C 1
ATOM 3430 O O . GLU B 2 34 ? 0.039 27.752 10.170 1.00 33.10 176 GLU C O 1
ATOM 3436 N N . PRO B 2 35 ? 0.627 26.677 8.267 1.00 34.93 177 PRO C N 1
ATOM 3437 C CA . PRO B 2 35 ? 1.467 25.722 9.017 1.00 28.90 177 PRO C CA 1
ATOM 3438 C C . PRO B 2 35 ? 2.529 26.388 9.871 1.00 30.43 177 PRO C C 1
ATOM 3439 O O . PRO B 2 35 ? 2.782 25.914 10.985 1.00 28.67 177 PRO C O 1
ATOM 3443 N N . LYS B 2 36 ? 3.130 27.495 9.402 1.00 26.02 178 LYS C N 1
ATOM 3444 C CA . LYS B 2 36 ? 4.159 28.157 10.187 1.00 22.83 178 LYS C CA 1
ATOM 3445 C C . LYS B 2 36 ? 3.589 28.754 11.464 1.00 29.59 178 LYS C C 1
ATOM 3446 O O . LYS B 2 36 ? 4.289 28.841 12.477 1.00 28.19 178 LYS C O 1
ATOM 3452 N N . ILE B 2 37 ? 2.332 29.182 11.434 1.00 30.43 179 ILE C N 1
ATOM 3453 C CA . ILE B 2 37 ? 1.747 29.796 12.614 1.00 29.50 179 ILE C CA 1
ATOM 3454 C C . ILE B 2 37 ? 1.302 28.727 13.600 1.00 26.62 179 ILE C C 1
ATOM 3455 O O . ILE B 2 37 ? 1.460 28.892 14.815 1.00 27.33 179 ILE C O 1
ATOM 3460 N N . ILE B 2 38 ? 0.754 27.614 13.099 1.00 26.44 180 ILE C N 1
ATOM 3461 C CA . ILE B 2 38 ? 0.516 26.465 13.967 1.00 27.74 180 ILE C CA 1
ATOM 3462 C C . ILE B 2 38 ? 1.813 26.062 14.645 1.00 27.81 180 ILE C C 1
ATOM 3463 O O . ILE B 2 38 ? 1.875 25.913 15.869 1.00 26.08 180 ILE C O 1
ATOM 3468 N N . ALA B 2 39 ? 2.882 25.930 13.862 1.00 25.56 181 ALA C N 1
ATOM 3469 C CA . ALA B 2 39 ? 4.146 25.486 14.434 1.00 27.37 181 ALA C CA 1
ATOM 3470 C C . ALA B 2 39 ? 4.652 26.479 15.473 1.00 28.26 181 ALA C C 1
ATOM 3471 O O . ALA B 2 39 ? 5.070 26.087 16.572 1.00 27.69 181 ALA C O 1
ATOM 3473 N N . ARG B 2 40 ? 4.584 27.777 15.157 1.00 27.45 182 ARG C N 1
ATOM 3474 C CA . ARG B 2 40 ? 5.091 28.800 16.071 1.00 30.94 182 ARG C CA 1
ATOM 3475 C C . ARG B 2 40 ? 4.301 28.838 17.381 1.00 27.30 182 ARG C C 1
ATOM 3476 O O . ARG B 2 40 ? 4.882 28.992 18.463 1.00 24.83 182 ARG C O 1
ATOM 3484 N N . THR B 2 41 ? 2.977 28.704 17.306 1.00 25.99 183 THR C N 1
ATOM 3485 C CA . THR B 2 41 ? 2.177 28.652 18.526 1.00 26.05 183 THR C CA 1
ATOM 3486 C C . THR B 2 41 ? 2.599 27.470 19.387 1.00 27.50 183 THR C C 1
ATOM 3487 O O . THR B 2 41 ? 2.821 27.612 20.596 1.00 23.35 183 THR C O 1
ATOM 3491 N N . PHE B 2 42 ? 2.722 26.291 18.768 1.00 22.71 184 PHE C N 1
ATOM 3492 C CA . PHE B 2 42 ? 3.160 25.099 19.485 1.00 23.84 184 PHE C CA 1
ATOM 3493 C C . PHE B 2 42 ? 4.521 25.337 20.143 1.00 27.85 184 PHE C C 1
ATOM 3494 O O . PHE B 2 42 ? 4.706 25.070 21.342 1.00 24.63 184 PHE C O 1
ATOM 3502 N N . LEU B 2 43 ? 5.462 25.913 19.385 1.00 24.26 185 LEU C N 1
ATOM 3503 C CA . LEU B 2 43 ? 6.810 26.159 19.897 1.00 25.79 185 LEU C CA 1
ATOM 3504 C C . LEU B 2 43 ? 6.790 27.101 21.094 1.00 27.12 185 LEU C C 1
ATOM 3505 O O . LEU B 2 43 ? 7.433 26.837 22.118 1.00 26.55 185 LEU C O 1
ATOM 3510 N N . TYR B 2 44 ? 6.060 28.214 20.978 1.00 25.80 186 TYR C N 1
ATOM 3511 C CA . TYR B 2 44 ? 6.003 29.182 22.068 1.00 25.12 186 TYR C CA 1
ATOM 3512 C C . TYR B 2 44 ? 5.432 28.546 23.333 1.00 26.73 186 TYR C C 1
ATOM 3513 O O . TYR B 2 44 ? 5.907 28.816 24.446 1.00 23.98 186 TYR C O 1
ATOM 3522 N N . LEU B 2 45 ? 4.433 27.671 23.179 1.00 22.22 187 LEU C N 1
ATOM 3523 C CA . LEU B 2 45 ? 3.929 26.933 24.327 1.00 26.40 187 LEU C CA 1
ATOM 3524 C C . LEU B 2 45 ? 5.004 26.007 24.899 1.00 28.11 187 LEU C C 1
ATOM 3525 O O . LEU B 2 45 ? 5.176 25.927 26.122 1.00 26.52 187 LEU C O 1
ATOM 3530 N N . LEU B 2 46 ? 5.781 25.346 24.037 1.00 24.37 188 LEU C N 1
ATOM 3531 C CA . LEU B 2 46 ? 6.835 24.482 24.567 1.00 27.05 188 LEU C CA 1
ATOM 3532 C C . LEU B 2 46 ? 7.901 25.295 25.286 1.00 27.28 188 LEU C C 1
ATOM 3533 O O . LEU B 2 46 ? 8.460 24.834 26.290 1.00 24.10 188 LEU C O 1
ATOM 3538 N N . PHE B 2 47 ? 8.211 26.498 24.777 1.00 26.62 189 PHE C N 1
ATOM 3539 C CA . PHE B 2 47 ? 9.081 27.416 25.513 1.00 28.07 189 PHE C CA 1
ATOM 3540 C C . PHE B 2 47 ? 8.502 27.720 26.895 1.00 31.64 189 PHE C C 1
ATOM 3541 O O . PHE B 2 47 ? 9.203 27.651 27.914 1.00 27.79 189 PHE C O 1
ATOM 3549 N N . LEU B 2 48 ? 7.211 28.057 26.945 1.00 27.75 190 LEU C N 1
ATOM 3550 C CA . LEU B 2 48 ? 6.591 28.378 28.223 1.00 32.87 190 LEU C CA 1
ATOM 3551 C C . LEU B 2 48 ? 6.578 27.164 29.141 1.00 32.36 190 LEU C C 1
ATOM 3552 O O . LEU B 2 48 ? 6.728 27.295 30.360 1.00 30.60 190 LEU C O 1
ATOM 3557 N N . GLU B 2 49 ? 6.411 25.970 28.580 1.00 30.24 191 GLU C N 1
ATOM 3558 C CA . GLU B 2 49 ? 6.367 24.798 29.441 1.00 34.54 191 GLU C CA 1
ATOM 3559 C C . GLU B 2 49 ? 7.747 24.462 29.988 1.00 35.62 191 GLU C C 1
ATOM 3560 O O . GLU B 2 49 ? 7.865 24.053 31.145 1.00 32.41 191 GLU C O 1
ATOM 3566 N N . ASN B 2 50 ? 8.797 24.660 29.189 1.00 31.87 192 ASN C N 1
ATOM 3567 C CA . ASN B 2 50 ? 10.141 24.379 29.676 1.00 32.49 192 ASN C CA 1
ATOM 3568 C C . ASN B 2 50 ? 10.538 25.329 30.799 1.00 37.26 192 ASN C C 1
ATOM 3569 O O . ASN B 2 50 ? 11.384 24.982 31.627 1.00 36.18 192 ASN C O 1
ATOM 3574 N N . MET B 2 51 ? 9.950 26.523 30.840 1.00 35.77 193 MET C N 1
ATOM 3575 C CA . MET B 2 51 ? 10.172 27.477 31.919 1.00 38.43 193 MET C CA 1
ATOM 3576 C C . MET B 2 51 ? 9.208 27.296 33.084 1.00 38.45 193 MET C C 1
ATOM 3577 O O . MET B 2 51 ? 9.259 28.084 34.033 1.00 38.91 193 MET C O 1
ATOM 3582 N N . GLY B 2 52 ? 8.328 26.300 33.029 1.00 38.47 194 GLY C N 1
ATOM 3583 C CA . GLY B 2 52 ? 7.406 26.057 34.116 1.00 33.99 194 GLY C CA 1
ATOM 3584 C C . GLY B 2 52 ? 6.235 27.011 34.206 1.00 38.62 194 GLY C C 1
ATOM 3585 O O . GLY B 2 52 ? 5.558 27.033 35.236 1.00 37.12 194 GLY C O 1
ATOM 3586 N N . ARG B 2 53 ? 5.953 27.792 33.155 1.00 36.11 195 ARG C N 1
ATOM 3587 C CA . ARG B 2 53 ? 4.857 28.756 33.217 1.00 35.97 195 ARG C CA 1
ATOM 3588 C C . ARG B 2 53 ? 3.524 28.206 32.730 1.00 38.17 195 ARG C C 1
ATOM 3589 O O . ARG B 2 53 ? 2.475 28.738 33.126 1.00 38.12 195 ARG C O 1
ATOM 3597 N N . VAL B 2 54 ? 3.524 27.167 31.888 1.00 33.09 196 VAL C N 1
ATOM 3598 C CA . VAL B 2 54 ? 2.303 26.470 31.512 1.00 32.55 196 VAL C CA 1
ATOM 3599 C C . VAL B 2 54 ? 2.571 24.974 31.562 1.00 34.44 196 VAL C C 1
ATOM 3600 O O . VAL B 2 54 ? 3.716 24.520 31.545 1.00 33.04 196 VAL C O 1
ATOM 3604 N N . GLU B 2 55 ? 1.488 24.210 31.603 1.00 32.57 197 GLU C N 1
ATOM 3605 C CA . GLU B 2 55 ? 1.518 22.765 31.457 1.00 36.31 197 GLU C CA 1
ATOM 3606 C C . GLU B 2 55 ? 0.750 22.382 30.198 1.00 35.18 197 GLU C C 1
ATOM 3607 O O . GLU B 2 55 ? -0.362 22.870 29.976 1.00 35.49 197 GLU C O 1
ATOM 3613 N N . ILE B 2 56 ? 1.349 21.537 29.365 1.00 30.30 198 ILE C N 1
ATOM 3614 C CA . ILE B 2 56 ? 0.699 21.030 28.162 1.00 33.27 198 ILE C CA 1
ATOM 3615 C C . ILE B 2 56 ? 0.200 19.624 28.448 1.00 29.92 198 ILE C C 1
ATOM 3616 O O . ILE B 2 56 ? 0.953 18.774 28.935 1.00 35.40 198 ILE C O 1
ATOM 3621 N N . ILE B 2 57 ? -1.063 19.377 28.146 1.00 31.69 199 ILE C N 1
ATOM 3622 C CA . ILE B 2 57 ? -1.716 18.117 28.467 1.00 32.53 199 ILE C CA 1
ATOM 3623 C C . ILE B 2 57 ? -2.122 17.437 27.174 1.00 30.68 199 ILE C C 1
ATOM 3624 O O . ILE B 2 57 ? -2.787 18.047 26.327 1.00 31.52 199 ILE C O 1
ATOM 3629 N N . GLN B 2 58 ? -1.719 16.178 27.022 1.00 31.80 200 GLN C N 1
ATOM 3630 C CA . GLN B 2 58 ? -2.111 15.374 25.871 1.00 31.71 200 GLN C CA 1
ATOM 3631 C C . GLN B 2 58 ? -2.255 13.944 26.354 1.00 34.58 200 GLN C C 1
ATOM 3632 O O . GLN B 2 58 ? -1.300 13.379 26.890 1.00 35.64 200 GLN C O 1
ATOM 3638 N N . GLU B 2 59 ? -3.441 13.366 26.173 1.00 39.40 201 GLU C N 1
ATOM 3639 C CA . GLU B 2 59 ? -3.685 12.011 26.663 1.00 44.27 201 GLU C CA 1
ATOM 3640 C C . GLU B 2 59 ? -3.112 10.960 25.721 1.00 42.81 201 GLU C C 1
ATOM 3641 O O . GLU B 2 59 ? -2.411 10.042 26.160 1.00 48.53 201 GLU C O 1
ATOM 3647 N N . GLU B 2 60 ? -3.400 11.079 24.426 1.00 42.20 202 GLU C N 1
ATOM 3648 C CA . GLU B 2 60 ? -2.985 10.107 23.426 1.00 42.59 202 GLU C CA 1
ATOM 3649 C C . GLU B 2 60 ? -2.112 10.783 22.366 1.00 42.13 202 GLU C C 1
ATOM 3650 O O . GLU B 2 60 ? -2.260 11.982 22.102 1.00 36.75 202 GLU C O 1
ATOM 3656 N N . PRO B 2 61 ? -1.195 10.044 21.745 1.00 39.44 203 PRO C N 1
ATOM 3657 C CA . PRO B 2 61 ? -0.341 10.650 20.713 1.00 33.72 203 PRO C CA 1
ATOM 3658 C C . PRO B 2 61 ? -1.182 11.231 19.585 1.00 36.10 203 PRO C C 1
ATOM 3659 O O . PRO B 2 61 ? -2.131 10.602 19.104 1.00 34.27 203 PRO C O 1
ATOM 3663 N N . PHE B 2 62 ? -0.844 12.460 19.188 1.00 27.31 204 PHE C N 1
ATOM 3664 C CA . PHE B 2 62 ? -1.574 13.208 18.162 1.00 32.32 204 PHE C CA 1
ATOM 3665 C C . PHE B 2 62 ? -3.026 13.455 18.547 1.00 30.69 204 PHE C C 1
ATOM 3666 O O . PHE B 2 62 ? -3.872 13.693 17.677 1.00 31.09 204 PHE C O 1
ATOM 3674 N N . GLY B 2 63 ? -3.326 13.399 19.844 1.00 34.23 205 GLY C N 1
ATOM 3675 C CA . GLY B 2 63 ? -4.651 13.703 20.334 1.00 31.62 205 GLY C CA 1
ATOM 3676 C C . GLY B 2 63 ? -4.768 15.158 20.709 1.00 32.52 205 GLY C C 1
ATOM 3677 O O . GLY B 2 63 ? -3.810 15.931 20.634 1.00 29.05 205 GLY C O 1
ATOM 3678 N N . GLU B 2 64 ? -5.979 15.534 21.111 1.00 33.55 206 GLU C N 1
ATOM 3679 C CA . GLU B 2 64 ? -6.235 16.905 21.519 1.00 34.53 206 GLU C CA 1
ATOM 3680 C C . GLU B 2 64 ? -5.203 17.370 22.539 1.00 31.06 206 GLU C C 1
ATOM 3681 O O . GLU B 2 64 ? -4.881 16.655 23.488 1.00 31.88 206 GLU C O 1
ATOM 3687 N N . ILE B 2 65 ? -4.689 18.576 22.328 1.00 29.33 207 ILE C N 1
ATOM 3688 C CA . ILE B 2 65 ? -3.723 19.213 23.207 1.00 27.25 207 ILE C CA 1
ATOM 3689 C C . ILE B 2 65 ? -4.426 20.328 23.979 1.00 32.14 207 ILE C C 1
ATOM 3690 O O . ILE B 2 65 ? -5.148 21.137 23.386 1.00 29.44 207 ILE C O 1
ATOM 3695 N N . LEU B 2 66 ? -4.210 20.373 25.295 1.00 28.19 208 LEU C N 1
ATOM 3696 C CA . LEU B 2 66 ? -4.761 21.400 26.172 1.00 31.83 208 LEU C CA 1
ATOM 3697 C C . LEU B 2 66 ? -3.639 22.107 26.919 1.00 28.14 208 LEU C C 1
ATOM 3698 O O . LEU B 2 66 ? -2.554 21.559 27.117 1.00 31.41 208 LEU C O 1
ATOM 3703 N N . VAL B 2 67 ? -3.927 23.325 27.368 1.00 27.97 209 VAL C N 1
ATOM 3704 C CA . VAL B 2 67 ? -2.945 24.184 28.014 1.00 27.07 209 VAL C CA 1
ATOM 3705 C C . VAL B 2 67 ? -3.512 24.697 29.329 1.00 32.52 209 VAL C C 1
ATOM 3706 O O . VAL B 2 67 ? -4.648 25.188 29.374 1.00 31.96 209 VAL C O 1
ATOM 3710 N N . VAL B 2 68 ? -2.710 24.622 30.384 1.00 27.99 210 VAL C N 1
ATOM 3711 C CA . VAL B 2 68 ? -3.084 25.205 31.664 1.00 33.06 210 VAL C CA 1
ATOM 3712 C C . VAL B 2 68 ? -1.920 26.056 32.148 1.00 34.66 210 VAL C C 1
ATOM 3713 O O . VAL B 2 68 ? -0.774 25.586 32.140 1.00 35.85 210 VAL C O 1
ATOM 3717 N N . PRO B 2 69 ? -2.148 27.306 32.554 1.00 34.14 211 PRO C N 1
ATOM 3718 C CA . PRO B 2 69 ? -1.046 28.106 33.105 1.00 39.81 211 PRO C CA 1
ATOM 3719 C C . PRO B 2 69 ? -0.680 27.638 34.507 1.00 40.95 211 PRO C C 1
ATOM 3720 O O . PRO B 2 69 ? -1.488 27.031 35.214 1.00 38.18 211 PRO C O 1
ATOM 3724 N N . MET B 2 70 ? 0.576 27.879 34.877 1.00 41.73 212 MET C N 1
ATOM 3725 C CA . MET B 2 70 ? 1.092 27.517 36.201 1.00 45.52 212 MET C CA 1
ATOM 3726 C C . MET B 2 70 ? 1.447 28.765 36.991 1.00 52.90 212 MET C C 1
ATOM 3727 O O . MET B 2 70 ? 1.582 29.855 36.418 1.00 53.33 212 MET C O 1
#

Secondary structure (DSSP, 8-state):
--EEEEEEEESBTT--SS-EEEE--SSEEEEE--TTSSHHHHHHHHHHHTT---TGGGT-SSGGGGB---BTTBPPPSSEEEEEEEE-TT-SSSSSSSEEEEEEEE-TTS-EEEEETTEEE-HHHHHHHHHHTT--SS-TTEE-TTHHHHHHHS-HHHHHHHHHHHHTTHHHHHHHHHHHHHHHHHHHHHHHHHHHHHHH--HHHHHHHHHHHHHHHHHHHHHHHHHHHHHHHHHHHHHHHHHHHHHHHHHHHHHHHHHHSTT-EEEEEES-SSSGGGS-EEEEEE-TTS--EEGGG--HHHHHHHHHHHHHHHHHHS--SEEEEESTTTT--HHHHHHHHHHHHHHTTTSEEEEE---HHHHTT-SEEEEEEESSS-EEEEEEEHHHHHHHHHHHT-/--HHHHHHHHHHHHHHHHHH-SPEEGGGG--SSSHHHHHHHHHHHHHHHHTTSEEEEESSTT--EEEEE-

InterPro domains:
  IPR003395 RecF/RecN/SMC, N-terminal [PF02463] (3-1150)
  IPR010935 SMCs flexible hinge [PF06470] (521-627)
  IPR010935 SMCs flexible hinge [SM00968] (520-630)
  IPR011890 Structural maintenance of chromosomes protein, prokaryotic [MF_01894] (2-1159)
  IPR011890 Structural maintenance of chromosomes protein, prokaryotic [TIGR02168] (3-1157)
  IPR011890 Structural maintenance of chromosomes protein, prokaryotic [TIGR02169] (3-1157)
  IPR024704 Structural maintenance of chromosomes protein [PIRSF005719] (3-1161)
  IPR027417 P-loop containing nucleoside triphosphate hydrolase [G3DSA:3.40.50.300] (2-241)
  IPR027417 P-loop containing nucleoside triphosphate hydrolase [G3DSA:3.40.50.300] (979-1165)
  IPR027417 P-loop containing nucleoside triphosphate hydrolase [SSF52540] (1-1166)
  IPR036277 SMCs flexible hinge superfamily [SSF75553] (481-673)

Organism: Pyrococcus furiosus (strain ATCC 43587 / DSM 3638 / JCM 8422 / Vc1) (NCBI:txid186497)

Radius of gyration: 29.03 Å; Cα contacts (8 Å, |Δi|>4): 849; chains: 2; bounding box: 81×85×66 Å

B-factor: mean 34.28, std 10.8, range [13.78, 77.73]